Protein 3NKS (pdb70)

Nearest PDB structures (foldseek):
  3nks-assembly1_A  TM=1.002E+00  e=0.000E+00  Homo sapiens
  4ivm-assembly1_B  TM=9.992E-01  e=1.979E-96  Homo sapiens
  4ivo-assembly1_B  TM=9.989E-01  e=6.866E-96  Homo sapiens
  2ive-assembly1_A  TM=8.660E-01  e=2.589E-40  Myxococcus xanthus
  4rep-assembly1_A  TM=5.875E-01  e=3.300E-17  Nonlabens dokdonensis DSW-6

Foldseek 3Di:
DAEEEEEAQALLSLLLLLLQLVDPDHGAYEYEHQAQDGHAQFDWDQDPLRFIDTRHDFWAFLDDALSQVVVVLCVVLVQVVFKAFQFPVAQQLQWEWACDDLATFTDDGPPDWPGPPDDHTPPVLLVCLLVFAFDDDPWAFQLCVCCRRRNDCCSQGPSLLVCCVFQVDGSRFFICCQAVVLQNCQCVPVVGNVVSVVVYHDDDPSSVVCVVRVTRIMAGLNGNVVSSVSSVVVSVVSVHHYHHSWHFQAWDADPPGWIWTHTDPDIDIHNFYEYADQLCVVLRRYDPVCPLLSVLSNVKFFWKKKKKKFWAAPDDFPDAYQWYAYGVVRPQFWGTKGFSCSRCVSSQGVVRTGIMMTITGGPVNVVCVVDPHDPDQVVVNVVRQVCCCSHGVCVDDTPDMDIDIGHRRGIGNGPCSVVSQVSNVCSCVVVVRSYHYAYRSHRHHRSSRRSVRSSVRSVVNVVPD

Radius of gyration: 22.57 Å; Cα contacts (8 Å, |Δi|>4): 1013; chains: 1; bounding box: 49×55×65 Å

Sequence (465 aa):
GRTVVVLGGGISGLAASYHLSRAPCPPKVVLVESSERLGGWIRSVRGPNGAIFELGPRGIRPAGALGARTLLLVSELGLDSEVLPVRGDHPAAQNRFLYVGGALHALPTGLRGPSPPFSKPLFWAGLRELTKPRGKEPDETVHSFAQRRLGPEVASLAMDSLCRGVFAGNSRELSIRSCFPSLFQAEQTHRSILLGLLLGQPDSALIRQALAERWSQWSLRGGLEMLPQALETHLTSRGVSVLRGQPVCGLSLQAEGRWKVSLRDSSLEADHVISAIPASVLSELLPAEAAPLARALSAITAVSVAVVNLQYQGAHLPVQGFGHLVPSSEDPGVLGIVYDSVAFPEQDGSPPGLRVTVMLGGSWLQTLEASGCVLSQELFQQRAQEAAATQLGLKEMPSHCLVHLHKNCIPQYTLGHWQKLESARQFLTAHRLPLTLAGASYEGVAVNDCIESGRQAAVSVLGTE

Solvent-accessible surface area: 20662 Å² total; per-residue (Å²): 135,50,22,6,0,0,0,8,0,18,14,6,0,0,0,0,0,8,34,0,10,102,16,137,119,62,32,118,7,4,0,2,19,62,44,125,50,5,1,38,121,4,92,4,39,151,8,126,45,51,0,12,4,10,0,15,37,21,22,6,134,12,57,50,48,55,0,2,84,0,1,56,6,0,33,61,12,57,17,64,101,42,16,9,23,5,92,4,102,76,49,1,22,92,48,111,18,2,19,18,64,61,41,34,42,62,57,61,87,64,111,85,58,112,18,90,39,19,83,168,29,58,101,148,11,10,90,90,0,76,113,70,95,94,19,192,120,76,17,29,20,0,29,48,1,0,82,70,0,33,4,86,66,18,0,46,24,28,13,9,0,69,0,13,47,65,9,5,5,71,1,133,100,0,0,0,76,24,11,28,62,76,36,26,114,8,1,57,93,65,149,1,8,73,68,5,88,150,112,99,128,30,95,19,78,10,4,162,75,2,117,85,56,149,18,31,14,0,1,0,115,24,0,0,20,58,0,1,90,14,0,29,85,60,0,92,91,151,66,14,39,32,53,108,43,46,60,22,76,17,6,39,58,70,64,159,42,62,1,82,0,29,9,190,104,56,55,45,85,0,50,32,0,0,0,14,26,70,0,46,63,0,12,147,17,17,22,96,114,0,38,60,0,16,151,15,1,57,46,5,83,22,28,6,10,0,3,0,2,1,6,3,102,81,17,149,10,73,50,94,0,46,2,6,38,0,0,39,91,65,26,55,0,0,4,5,3,21,0,12,14,22,12,10,78,98,9,16,17,84,92,94,5,21,9,1,1,0,38,0,0,24,58,43,2,101,79,27,55,93,50,78,76,127,41,43,99,122,55,0,61,86,51,0,34,106,7,0,23,99,14,2,41,5,159,90,163,23,68,47,38,35,15,46,49,20,99,89,14,40,11,15,2,39,86,25,1,56,92,38,30,52,52,2,143,98,25,17,98,81,103,209,27,29,7,28,39,2,5,28,6,12,135,12,30,48,21,20,40,7,8,18,19,0,55,103,3,0,82,61,9,54,71,102,141

GO terms:
  GO:0004729 oxygen-dependent protoporphyrinogen oxidase activity (F, IDA)
  GO:0006785 heme B biosynthetic process (P, IDA)
  GO:0004729 oxygen-dependent protoporphyrinogen oxidase activity (F, EXP)
  GO:0005739 mitochondrion (C, HTP)
  GO:0005758 mitochondrial intermembrane space (C, TAS)
  GO:0006779 porphyrin-containing compound biosynthetic process (P, IDA)
  GO:0006783 heme biosynthetic process (P, IDA)
  GO:0050660 flavin adenine dinucleotide binding (F, TAS)
  GO:0031966 mitochondrial membrane (C, IMP)

B-factor: mean 34.16, std 14.59, range [4.06, 83.06]

Secondary structure (DSSP, 8-state):
--EEEEE--BHHHHHHHHHHHTSSS--EEEEE-SSSSSBTT--EEE-TTS-EEESS---B---HHHHHHHHHHHHHTT-GGGEEEE-TTSHHHH-EEEEETTEEEEPP-SS----TTS-S-SSHHHHTTTTSPPP-SS--BHHHHHHHHH-HHIIIIIIHHHHHHHHSS-TTTBBHHHH-HHHHHHHHHHS-HHHHHHH-----HHHHHHHHTT-SEEEETT-TTHHHHHHHHHHHHTT-EEE-S----EEEE-GGG-EEEE-SS-EEEESEEEE-S-HHHHHHHS-GGGHHHHHHHHT--EEEEEEEEEEETT---SS-SSEEE--TTT-SSEEEEE-HHHH-GGGSTTTT-EEEEEEE-HHHHHHHHHSS----HHHHHHHHHHHHHHHH---SPPSEEEEEEEEEEEE--BTTHHHHHHHHHHHHHHTT-SEEE-STTTS--SHHHHHHHHHHHHHHHHH--

Organism: Homo sapiens (NCBI:txid9606)

InterPro domains:
  IPR002937 Amine oxidase [PF01593] (12-471)
  IPR004572 Protoporphyrinogen oxidase [TIGR00562] (3-471)
  IPR036188 FAD/NAD(P)-binding domain superfamily [G3DSA:3.50.50.60] (1-477)
  IPR036188 FAD/NAD(P)-binding domain superfamily [SSF51905] (5-471)
  IPR050464 Zeta Carotene Desaturase and Related Oxidoreductases [PTHR42923] (2-476)

Structure (mmCIF, N/CA/C/O backbone):
data_3NKS
#
_entry.id   3NKS
#
_cell.length_a   136.702
_cell.length_b   136.702
_cell.length_c   158.877
_cell.angle_alpha   90.00
_cell.angle_beta   90.00
_cell.angle_gamma   120.00
#
_symmetry.space_group_name_H-M   'H 3 2'
#
loop_
_entity.id
_entity.type
_entity.pdbx_description
1 polymer 'Protoporphyrinogen oxidase'
2 non-polymer '5-[2-CHLORO-4-(TRIFLUOROMETHYL)PHENOXY]-2-NITROBENZOIC ACID'
3 non-polymer 'FLAVIN-ADENINE DINUCLEOTIDE'
4 non-polymer GLYCEROL
5 water water
#
loop_
_atom_site.group_PDB
_atom_site.id
_atom_site.type_symbol
_atom_site.label_atom_id
_atom_site.label_alt_id
_atom_site.label_comp_id
_atom_site.label_asym_id
_atom_site.label_entity_id
_atom_site.label_seq_id
_atom_site.pdbx_PDB_ins_code
_atom_site.Cartn_x
_atom_site.Cartn_y
_atom_site.Cartn_z
_atom_site.occupancy
_atom_site.B_iso_or_equiv
_atom_site.auth_seq_id
_atom_site.auth_comp_id
_atom_site.auth_asym_id
_atom_site.auth_atom_id
_atom_site.pdbx_PDB_model_num
ATOM 1 N N . GLY A 1 2 ? -8.329 -8.005 5.507 1.00 54.13 2 GLY A N 1
ATOM 2 C CA . GLY A 1 2 ? -9.710 -7.702 5.982 1.00 51.86 2 GLY A CA 1
ATOM 3 C C . GLY A 1 2 ? -10.084 -8.559 7.191 1.00 50.25 2 GLY A C 1
ATOM 4 O O . GLY A 1 2 ? -9.697 -9.728 7.284 1.00 52.33 2 GLY A O 1
ATOM 5 N N . ARG A 1 3 ? -10.842 -7.968 8.110 1.00 47.05 3 ARG A N 1
ATOM 6 C CA . ARG A 1 3 ? -11.280 -8.650 9.325 1.00 43.81 3 ARG A CA 1
ATOM 7 C C . ARG A 1 3 ? -12.457 -7.894 9.944 1.00 41.52 3 ARG A C 1
ATOM 8 O O . ARG A 1 3 ? -12.367 -6.691 10.194 1.00 40.57 3 ARG A O 1
ATOM 10 N N . THR A 1 4 ? -13.557 -8.602 10.189 1.00 39.75 4 THR A N 1
ATOM 11 C CA . THR A 1 4 ? -14.752 -7.983 10.757 1.00 38.74 4 THR A CA 1
ATOM 12 C C . THR A 1 4 ? -15.100 -8.461 12.168 1.00 37.62 4 THR A C 1
ATOM 13 O O . THR A 1 4 ? -15.088 -9.660 12.462 1.00 36.52 4 THR A O 1
ATOM 17 N N . VAL A 1 5 ? -15.413 -7.502 13.034 1.00 34.61 5 VAL A N 1
ATOM 18 C CA . VAL A 1 5 ? -15.791 -7.787 14.412 1.00 31.55 5 VAL A CA 1
ATOM 19 C C . VAL A 1 5 ? -17.162 -7.162 14.656 1.00 29.74 5 VAL A C 1
ATOM 20 O O . VAL A 1 5 ? -17.335 -5.954 14.507 1.00 28.29 5 VAL A O 1
ATOM 24 N N . VAL A 1 6 ? -18.134 -7.994 15.008 1.00 28.21 6 VAL A N 1
ATOM 25 C CA . VAL A 1 6 ? -19.485 -7.521 15.276 1.00 28.23 6 VAL A CA 1
ATOM 26 C C . VAL A 1 6 ? -19.728 -7.471 16.785 1.00 27.85 6 VAL A C 1
ATOM 27 O O . VAL A 1 6 ? -19.444 -8.433 17.497 1.00 25.35 6 VAL A O 1
ATOM 31 N N . VAL A 1 7 ? -20.237 -6.338 17.261 1.00 25.51 7 VAL A N 1
ATOM 32 C CA . VAL A 1 7 ? -20.536 -6.154 18.678 1.00 24.03 7 VAL A CA 1
ATOM 33 C C . VAL A 1 7 ? -22.057 -6.146 18.840 1.00 22.90 7 VAL A C 1
ATOM 34 O O . VAL A 1 7 ? -22.746 -5.320 18.240 1.00 23.77 7 VAL A O 1
ATOM 38 N N . LEU A 1 8 ? -22.578 -7.076 19.634 1.00 21.97 8 LEU A N 1
ATOM 39 C CA . LEU A 1 8 ? -24.016 -7.169 19.859 1.00 20.86 8 LEU A CA 1
ATOM 40 C C . LEU A 1 8 ? -24.402 -6.305 21.061 1.00 20.48 8 LEU A C 1
ATOM 41 O O . LEU A 1 8 ? -23.876 -6.494 22.154 1.00 20.20 8 LEU A O 1
ATOM 46 N N . GLY A 1 9 ? -25.312 -5.357 20.854 1.00 20.98 9 GLY A N 1
ATOM 47 C CA . GLY A 1 9 ? -25.753 -4.506 21.950 1.00 19.67 9 GLY A CA 1
ATOM 48 C C . GLY A 1 9 ? -25.093 -3.147 22.007 1.00 20.04 9 GLY A C 1
ATOM 49 O O . GLY A 1 9 ? -23.875 -3.046 22.170 1.00 19.96 9 GLY A O 1
ATOM 50 N N . GLY A 1 10 ? -25.912 -2.100 21.894 1.00 19.06 10 GLY A N 1
ATOM 51 C CA . GLY A 1 10 ? -25.409 -0.743 21.914 1.00 19.22 10 GLY A CA 1
ATOM 52 C C . GLY A 1 10 ? -25.517 -0.034 23.254 1.00 18.69 10 GLY A C 1
ATOM 53 O O . GLY A 1 10 ? -25.734 1.178 23.303 1.00 19.38 10 GLY A O 1
ATOM 54 N N . GLY A 1 11 ? -25.388 -0.793 24.339 1.00 19.04 11 GLY A N 1
ATOM 55 C CA . GLY A 1 11 ? -25.421 -0.207 25.667 1.00 16.56 11 GLY A CA 1
ATOM 56 C C . GLY A 1 11 ? -24.033 0.345 25.945 1.00 17.29 11 GLY A C 1
ATOM 57 O O . GLY A 1 11 ? -23.173 0.307 25.063 1.00 16.98 11 GLY A O 1
ATOM 58 N N . ILE A 1 12 ? -23.793 0.845 27.155 1.00 17.81 12 ILE A N 1
ATOM 59 C CA . ILE A 1 12 ? -22.486 1.414 27.472 1.00 16.66 12 ILE A CA 1
ATOM 60 C C . ILE A 1 12 ? -21.346 0.400 27.287 1.00 18.48 12 ILE A C 1
ATOM 61 O O . ILE A 1 12 ? -20.234 0.775 26.901 1.00 18.68 12 ILE A O 1
ATOM 66 N N . SER A 1 13 ? -21.622 -0.879 27.529 1.00 18.62 13 SER A N 1
ATOM 67 C CA . SER A 1 13 ? -20.599 -1.919 27.369 1.00 19.23 13 SER A CA 1
ATOM 68 C C . SER A 1 13 ? -20.281 -2.125 25.885 1.00 19.30 13 SER A C 1
ATOM 69 O O . SER A 1 13 ? -19.118 -2.235 25.495 1.00 19.04 13 SER A O 1
ATOM 72 N N . GLY A 1 14 ? -21.322 -2.177 25.063 1.00 18.08 14 GLY A N 1
ATOM 73 C CA . GLY A 1 14 ? -21.126 -2.362 23.635 1.00 19.92 14 GLY A CA 1
ATOM 74 C C . GLY A 1 14 ? -20.442 -1.159 23.019 1.00 20.78 14 GLY A C 1
ATOM 75 O O . GLY A 1 14 ? -19.569 -1.305 22.158 1.00 20.88 14 GLY A O 1
ATOM 76 N N . LEU A 1 15 ? -20.839 0.034 23.457 1.00 20.03 15 LEU A N 1
ATOM 77 C CA . LEU A 1 15 ? -20.242 1.270 22.961 1.00 18.57 15 LEU A CA 1
ATOM 78 C C . LEU A 1 15 ? -18.760 1.341 23.336 1.00 21.01 15 LEU A C 1
ATOM 79 O O . LEU A 1 15 ? -17.915 1.698 22.506 1.00 20.23 15 LEU A O 1
ATOM 84 N N . ALA A 1 16 ? -18.441 0.999 24.582 1.00 19.54 16 ALA A N 1
ATOM 85 C CA . ALA A 1 16 ? -17.056 1.027 25.037 1.00 20.65 16 ALA A CA 1
ATOM 86 C C . ALA A 1 16 ? -16.194 0.047 24.222 1.00 21.52 16 ALA A C 1
ATOM 87 O O . ALA A 1 16 ? -15.080 0.383 23.820 1.00 22.28 16 ALA A O 1
ATOM 89 N N . ALA A 1 17 ? -16.713 -1.156 23.980 1.00 23.13 17 ALA A N 1
ATOM 90 C CA . ALA A 1 17 ? -15.989 -2.164 23.194 1.00 22.40 17 ALA A CA 1
ATOM 91 C C . ALA A 1 17 ? -15.744 -1.645 21.775 1.00 23.88 17 ALA A C 1
ATOM 92 O O . ALA A 1 17 ? -14.614 -1.690 21.275 1.00 25.04 17 ALA A O 1
ATOM 94 N N . SER A 1 18 ? -16.800 -1.150 21.130 1.00 22.11 18 SER A N 1
ATOM 95 C CA . SER A 1 18 ? -16.685 -0.618 19.773 1.00 23.94 18 SER A CA 1
ATOM 96 C C . SER A 1 18 ? -15.683 0.534 19.724 1.00 24.93 18 SER A C 1
ATOM 97 O O . SER A 1 18 ? -14.909 0.667 18.770 1.00 26.28 18 SER A O 1
ATOM 100 N N . TYR A 1 19 ? -15.704 1.365 20.759 1.00 25.68 19 TYR A N 1
ATOM 101 C CA . TYR A 1 19 ? -14.809 2.512 20.852 1.00 26.81 19 TYR A CA 1
ATOM 102 C C . TYR A 1 19 ? -13.334 2.104 20.890 1.00 28.49 19 TYR A C 1
ATOM 103 O O . TYR A 1 19 ? -12.516 2.610 20.112 1.00 27.64 19 TYR A O 1
ATOM 112 N N . HIS A 1 20 ? -12.994 1.197 21.798 1.00 28.95 20 HIS A N 1
ATOM 113 C CA . HIS A 1 20 ? -11.611 0.747 21.925 1.00 30.10 20 HIS A CA 1
ATOM 114 C C . HIS A 1 20 ? -11.124 -0.034 20.699 1.00 30.24 20 HIS A C 1
ATOM 115 O O . HIS A 1 20 ? -9.946 0.034 20.345 1.00 32.06 20 HIS A O 1
ATOM 122 N N . LEU A 1 21 ? -12.018 -0.769 20.044 1.00 29.70 21 LEU A N 1
ATOM 123 C CA . LEU A 1 21 ? -11.624 -1.514 18.852 1.00 29.95 21 LEU A CA 1
ATOM 124 C C . LEU A 1 21 ? -11.212 -0.530 17.756 1.00 32.10 21 LEU A C 1
ATOM 125 O O . LEU A 1 21 ? -10.160 -0.686 17.130 1.00 31.69 21 LEU A O 1
ATOM 130 N N . SER A 1 22 ? -12.040 0.493 17.550 1.00 32.69 22 SER A N 1
ATOM 131 C CA . SER A 1 22 ? -11.801 1.508 16.524 1.00 36.29 22 SER A CA 1
ATOM 132 C C . SER A 1 22 ? -10.599 2.412 16.791 1.00 37.47 22 SER A C 1
ATOM 133 O O . SER A 1 22 ? -10.115 3.083 15.881 1.00 38.96 22 SER A O 1
ATOM 136 N N . ARG A 1 23 ? -10.126 2.444 18.031 1.00 39.43 23 ARG A N 1
ATOM 137 C CA . ARG A 1 23 ? -8.982 3.282 18.374 1.00 41.39 23 ARG A CA 1
ATOM 138 C C . ARG A 1 23 ? -7.644 2.566 18.210 1.00 41.35 23 ARG A C 1
ATOM 139 O O . ARG A 1 23 ? -6.590 3.190 18.324 1.00 41.65 23 ARG A O 1
ATOM 147 N N . ALA A 1 24 ? -7.685 1.263 17.950 1.00 41.58 24 ALA A N 1
ATOM 148 C CA . ALA A 1 24 ? -6.461 0.478 17.784 1.00 42.49 24 ALA A CA 1
ATOM 149 C C . ALA A 1 24 ? -5.641 0.969 16.589 1.00 42.99 24 ALA A C 1
ATOM 150 O O . ALA A 1 24 ? -6.186 1.556 15.658 1.00 43.21 24 ALA A O 1
ATOM 152 N N . PRO A 1 25 ? -4.314 0.741 16.608 1.00 44.01 25 PRO A N 1
ATOM 153 C CA . PRO A 1 25 ? -3.417 1.161 15.524 1.00 44.75 25 PRO A CA 1
ATOM 154 C C . PRO A 1 25 ? -3.858 0.667 14.146 1.00 45.55 25 PRO A C 1
ATOM 155 O O . PRO A 1 25 ? -3.855 1.424 13.175 1.00 46.69 25 PRO A O 1
ATOM 159 N N . CYS A 1 26 ? -4.225 -0.606 14.072 1.00 45.71 26 CYS A N 1
ATOM 160 C CA . CYS A 1 26 ? -4.692 -1.213 12.831 1.00 46.65 26 CYS A CA 1
ATOM 161 C C . CYS A 1 26 ? -6.039 -1.860 13.148 1.00 46.25 26 CYS A C 1
ATOM 162 O O . CYS A 1 26 ? -6.136 -3.080 13.280 1.00 46.52 26 CYS A O 1
ATOM 165 N N . PRO A 1 27 ? -7.098 -1.038 13.272 1.00 45.18 27 PRO A N 1
ATOM 166 C CA . PRO A 1 27 ? -8.472 -1.454 13.584 1.00 44.15 27 PRO A CA 1
ATOM 167 C C . PRO A 1 27 ? -9.145 -2.367 12.569 1.00 43.07 27 PRO A C 1
ATOM 168 O O . PRO A 1 27 ? -8.949 -2.231 11.362 1.00 42.81 27 PRO A O 1
ATOM 172 N N . PRO A 1 28 ? -9.952 -3.319 13.055 1.00 42.16 28 PRO A N 1
ATOM 173 C CA . PRO A 1 28 ? -10.657 -4.238 12.160 1.00 41.33 28 PRO A CA 1
ATOM 174 C C . PRO A 1 28 ? -11.925 -3.507 11.744 1.00 40.32 28 PRO A C 1
ATOM 175 O O . PRO A 1 28 ? -12.174 -2.393 12.203 1.00 39.78 28 PRO A O 1
ATOM 179 N N . LYS A 1 29 ? -12.721 -4.112 10.875 1.00 39.51 29 LYS A N 1
ATOM 180 C CA . LYS A 1 29 ? -13.974 -3.482 10.499 1.00 39.21 29 LYS A CA 1
ATOM 181 C C . LYS A 1 29 ? -14.858 -3.730 11.721 1.00 38.60 29 LYS A C 1
ATOM 182 O O . LYS A 1 29 ? -14.866 -4.836 12.264 1.00 38.47 29 LYS A O 1
ATOM 188 N N . VAL A 1 30 ? -15.581 -2.710 12.166 1.00 37.10 30 VAL A N 1
ATOM 189 C CA . VAL A 1 30 ? -16.443 -2.860 13.333 1.00 33.80 30 VAL A CA 1
ATOM 190 C C . VAL A 1 30 ? -17.889 -2.538 13.008 1.00 32.57 30 VAL A C 1
ATOM 191 O O . VAL A 1 30 ? -18.182 -1.530 12.364 1.00 32.31 30 VAL A O 1
ATOM 195 N N . VAL A 1 31 ? -18.791 -3.405 13.451 1.00 30.65 31 VAL A N 1
ATOM 196 C CA . VAL A 1 31 ? -20.215 -3.207 13.235 1.00 29.29 31 VAL A CA 1
ATOM 197 C C . VAL A 1 31 ? -20.927 -3.370 14.578 1.00 28.39 31 VAL A C 1
ATOM 198 O O . VAL A 1 31 ? -20.845 -4.427 15.207 1.00 26.94 31 VAL A O 1
ATOM 202 N N . LEU A 1 32 ? -21.606 -2.318 15.022 1.00 26.40 32 LEU A N 1
ATOM 203 C CA . LEU A 1 32 ? -22.338 -2.364 16.288 1.00 25.36 32 LEU A CA 1
ATOM 204 C C . LEU A 1 32 ? -23.814 -2.526 15.974 1.00 25.13 32 LEU A C 1
ATOM 205 O O . LEU A 1 32 ? -24.415 -1.678 15.311 1.00 26.87 32 LEU A O 1
ATOM 210 N N . VAL A 1 33 ? -24.393 -3.622 16.448 1.00 23.58 33 VAL A N 1
ATOM 211 C CA . VAL A 1 33 ? -25.796 -3.917 16.206 1.00 24.47 33 VAL A CA 1
ATOM 212 C C . VAL A 1 33 ? -26.639 -3.698 17.460 1.00 24.00 33 VAL A C 1
ATOM 213 O O . VAL A 1 33 ? -26.434 -4.360 18.473 1.00 22.90 33 VAL A O 1
ATOM 217 N N . GLU A 1 34 ? -27.583 -2.763 17.377 1.00 23.88 34 GLU A N 1
ATOM 218 C CA . GLU A 1 34 ? -28.480 -2.441 18.483 1.00 24.04 34 GLU A CA 1
ATOM 219 C C . GLU A 1 34 ? -29.919 -2.791 18.090 1.00 24.07 34 GLU A C 1
ATOM 220 O O . GLU A 1 34 ? -30.370 -2.471 16.991 1.00 24.36 34 GLU A O 1
ATOM 226 N N . SER A 1 35 ? -30.636 -3.443 18.998 1.00 24.09 35 SER A N 1
ATOM 227 C CA . SER A 1 35 ? -32.009 -3.856 18.742 1.00 24.00 35 SER A CA 1
ATOM 228 C C . SER A 1 35 ? -33.030 -2.723 18.799 1.00 25.05 35 SER A C 1
ATOM 229 O O . SER A 1 35 ? -33.976 -2.696 18.008 1.00 25.17 35 SER A O 1
ATOM 232 N N . SER A 1 36 ? -32.853 -1.796 19.734 1.00 24.12 36 SER A N 1
ATOM 233 C CA . SER A 1 36 ? -33.796 -0.689 19.863 1.00 24.36 36 SER A CA 1
ATOM 234 C C . SER A 1 36 ? -33.416 0.456 18.935 1.00 24.00 36 SER A C 1
ATOM 235 O O . SER A 1 36 ? -32.416 0.386 18.222 1.00 24.25 36 SER A O 1
ATOM 238 N N . GLU A 1 37 ? -34.208 1.523 18.963 1.00 24.88 37 GLU A N 1
ATOM 239 C CA . GLU A 1 37 ? -33.957 2.671 18.102 1.00 26.18 37 GLU A CA 1
ATOM 240 C C . GLU A 1 37 ? -32.888 3.615 18.648 1.00 24.05 37 GLU A C 1
ATOM 241 O O . GLU A 1 37 ? -32.501 4.573 17.979 1.00 24.36 37 GLU A O 1
ATOM 247 N N . ARG A 1 38 ? -32.403 3.342 19.855 1.00 22.81 38 ARG A N 1
ATOM 248 C CA . ARG A 1 38 ? -31.396 4.201 20.471 1.00 20.56 38 ARG A CA 1
ATOM 249 C C . ARG A 1 38 ? -30.235 3.425 21.098 1.00 20.46 38 ARG A C 1
ATOM 250 O O . ARG A 1 38 ? -30.356 2.239 21.406 1.00 19.49 38 ARG A O 1
ATOM 258 N N . LEU A 1 39 ? -29.107 4.109 21.270 1.00 19.70 39 LEU A N 1
ATOM 259 C CA . LEU A 1 39 ? -27.931 3.518 21.900 1.00 19.80 39 LEU A CA 1
ATOM 260 C C . LEU A 1 39 ? -27.857 4.063 23.322 1.00 19.05 39 LEU A C 1
ATOM 261 O O . LEU A 1 39 ? -28.419 5.120 23.613 1.00 19.99 39 LEU A O 1
ATOM 266 N N . GLY A 1 40 ? -27.179 3.342 24.211 1.00 17.73 40 GLY A N 1
ATOM 267 C CA . GLY A 1 40 ? -27.058 3.812 25.581 1.00 16.25 40 GLY A CA 1
ATOM 268 C C . GLY A 1 40 ? -27.597 2.852 26.626 1.00 16.39 40 GLY A C 1
ATOM 269 O O . GLY A 1 40 ? -27.207 2.916 27.796 1.00 17.34 40 GLY A O 1
ATOM 270 N N . GLY A 1 41 ? -28.486 1.958 26.209 1.00 16.51 41 GLY A N 1
ATOM 271 C CA . GLY A 1 41 ? -29.061 1.003 27.142 1.00 15.66 41 GLY A CA 1
ATOM 272 C C . GLY A 1 41 ? -29.715 1.715 28.314 1.00 16.91 41 GLY A C 1
ATOM 273 O O . GLY A 1 41 ? -30.417 2.705 28.117 1.00 15.67 41 GLY A O 1
ATOM 274 N N . TRP A 1 42 ? -29.473 1.232 29.533 1.00 16.18 42 TRP A N 1
ATOM 275 C CA . TRP A 1 42 ? -30.076 1.830 30.724 1.00 17.29 42 TRP A CA 1
ATOM 276 C C . TRP A 1 42 ? -29.663 3.267 31.041 1.00 17.29 42 TRP A C 1
ATOM 277 O O . TRP A 1 42 ? -30.284 3.916 31.888 1.00 16.21 42 TRP A O 1
ATOM 288 N N . ILE A 1 43 ? -28.622 3.775 30.378 1.00 16.19 43 ILE A N 1
ATOM 289 C CA . ILE A 1 43 ? -28.221 5.162 30.597 1.00 15.25 43 ILE A CA 1
ATOM 290 C C . ILE A 1 43 ? -29.133 6.002 29.701 1.00 16.52 43 ILE A C 1
ATOM 291 O O . ILE A 1 43 ? -29.008 5.979 28.476 1.00 16.48 43 ILE A O 1
ATOM 296 N N . ARG A 1 44 ? -30.039 6.753 30.314 1.00 15.46 44 ARG A N 1
ATOM 297 C CA . ARG A 1 44 ? -30.987 7.541 29.550 1.00 17.16 44 ARG A CA 1
ATOM 298 C C . ARG A 1 44 ? -31.437 8.765 30.341 1.00 17.99 44 ARG A C 1
ATOM 299 O O . ARG A 1 44 ? -31.818 8.667 31.510 1.00 19.45 44 ARG A O 1
ATOM 307 N N . SER A 1 45 ? -31.414 9.913 29.682 1.00 17.32 45 SER A N 1
ATOM 308 C CA . SER A 1 45 ? -31.766 11.173 30.322 1.00 17.76 45 SER A CA 1
ATOM 309 C C . SER A 1 45 ? -32.914 11.850 29.592 1.00 20.00 45 SER A C 1
ATOM 310 O O . SER A 1 45 ? -32.932 11.905 28.364 1.00 21.15 45 SER A O 1
ATOM 313 N N . VAL A 1 46 ? -33.870 12.367 30.351 1.00 19.78 46 VAL A N 1
ATOM 314 C CA . VAL A 1 46 ? -35.002 13.053 29.752 1.00 22.25 46 VAL A CA 1
ATOM 315 C C . VAL A 1 46 ? -34.901 14.526 30.107 1.00 24.65 46 VAL A C 1
ATOM 316 O O . VAL A 1 46 ? -34.623 14.884 31.256 1.00 24.76 46 VAL A O 1
ATOM 320 N N . ARG A 1 47 ? -35.104 15.380 29.112 1.00 24.73 47 ARG A N 1
ATOM 321 C CA . ARG A 1 47 ? -35.047 16.817 29.334 1.00 27.87 47 ARG A CA 1
ATOM 322 C C . ARG A 1 47 ? -36.492 17.294 29.476 1.00 30.26 47 ARG A C 1
ATOM 323 O O . ARG A 1 47 ? -37.242 17.348 28.505 1.00 29.20 47 ARG A O 1
ATOM 331 N N . GLY A 1 48 ? -36.874 17.603 30.714 1.00 33.32 48 GLY A N 1
ATOM 332 C CA . GLY A 1 48 ? -38.228 18.042 31.012 1.00 34.91 48 GLY A CA 1
ATOM 333 C C . GLY A 1 48 ? -38.649 19.375 30.423 1.00 36.92 48 GLY A C 1
ATOM 334 O O . GLY A 1 48 ? -37.807 20.167 29.986 1.00 35.09 48 GLY A O 1
ATOM 335 N N . PRO A 1 49 ? -39.966 19.653 30.407 1.00 38.98 49 PRO A N 1
ATOM 336 C CA . PRO A 1 49 ? -40.553 20.889 29.876 1.00 40.57 49 PRO A CA 1
ATOM 337 C C . PRO A 1 49 ? -39.972 22.143 30.501 1.00 41.13 49 PRO A C 1
ATOM 338 O O . PRO A 1 49 ? -39.815 23.160 29.833 1.00 41.58 49 PRO A O 1
ATOM 342 N N . ASN A 1 50 ? -39.655 22.073 31.785 1.00 40.64 50 ASN A N 1
ATOM 343 C CA . ASN A 1 50 ? -39.113 23.240 32.453 1.00 40.24 50 ASN A CA 1
ATOM 344 C C . ASN A 1 50 ? -37.591 23.320 32.355 1.00 39.81 50 ASN A C 1
ATOM 345 O O . ASN A 1 50 ? -36.959 24.178 32.969 1.00 40.69 50 ASN A O 1
ATOM 350 N N . GLY A 1 51 ? -37.008 22.410 31.583 1.00 37.74 51 GLY A N 1
ATOM 351 C CA . GLY A 1 51 ? -35.564 22.399 31.396 1.00 36.78 51 GLY A CA 1
ATOM 352 C C . GLY A 1 51 ? -34.760 21.532 32.354 1.00 34.35 51 GLY A C 1
ATOM 353 O O . GLY A 1 51 ? -33.534 21.444 32.248 1.00 34.34 51 GLY A O 1
ATOM 354 N N . ALA A 1 52 ? -35.444 20.889 33.291 1.00 32.75 52 ALA A N 1
ATOM 355 C CA . ALA A 1 52 ? -34.775 20.036 34.261 1.00 30.59 52 ALA A CA 1
ATOM 356 C C . ALA A 1 52 ? -34.384 18.704 33.632 1.00 28.81 52 ALA A C 1
ATOM 357 O O . ALA A 1 52 ? -34.996 18.259 32.654 1.00 29.14 52 ALA A O 1
ATOM 359 N N . ILE A 1 53 ? -33.359 18.073 34.194 1.00 25.18 53 ILE A N 1
ATOM 360 C CA . ILE A 1 53 ? -32.910 16.776 33.711 1.00 21.91 53 ILE A CA 1
ATOM 361 C C . ILE A 1 53 ? -33.453 15.683 34.632 1.00 21.14 53 ILE A C 1
ATOM 362 O O . ILE A 1 53 ? -33.336 15.770 35.856 1.00 20.40 53 ILE A O 1
ATOM 367 N N . PHE A 1 54 ? -34.069 14.665 34.046 1.00 19.43 54 PHE A N 1
ATOM 368 C CA . PHE A 1 54 ? -34.592 13.541 34.818 1.00 20.35 54 PHE A CA 1
ATOM 369 C C . PHE A 1 54 ? -33.870 12.287 34.334 1.00 19.66 54 PHE A C 1
ATOM 370 O O . PHE A 1 54 ? -34.043 11.876 33.188 1.00 19.91 54 PHE A O 1
ATOM 378 N N . GLU A 1 55 ? -33.057 11.685 35.198 1.00 17.96 55 GLU A N 1
ATOM 379 C CA . GLU A 1 55 ? -32.315 10.481 34.821 1.00 18.17 55 GLU A CA 1
ATOM 380 C C . GLU A 1 55 ? -33.197 9.249 35.020 1.00 17.41 55 GLU A C 1
ATOM 381 O O . GLU A 1 55 ? -33.866 9.127 36.036 1.00 17.91 55 GLU A O 1
ATOM 387 N N . LEU A 1 56 ? -33.189 8.335 34.053 1.00 17.03 56 LEU A N 1
ATOM 388 C CA . LEU A 1 56 ? -34.015 7.135 34.146 1.00 17.07 56 LEU A CA 1
ATOM 389 C C . LEU A 1 56 ? -33.236 5.909 34.595 1.00 17.72 56 LEU A C 1
ATOM 390 O O . LEU A 1 56 ? -33.827 4.872 34.863 1.00 19.36 56 LEU A O 1
ATOM 395 N N . GLY A 1 57 ? -31.911 6.028 34.669 1.00 17.20 57 GLY A N 1
ATOM 396 C CA . GLY A 1 57 ? -31.086 4.912 35.099 1.00 17.70 57 GLY A CA 1
ATOM 397 C C . GLY A 1 57 ? -30.024 5.483 36.009 1.00 18.10 57 GLY A C 1
ATOM 398 O O . GLY A 1 57 ? -30.356 6.137 36.995 1.00 16.40 57 GLY A O 1
ATOM 399 N N . PRO A 1 58 ? -28.734 5.250 35.716 1.00 17.67 58 PRO A N 1
ATOM 400 C CA . PRO A 1 58 ? -27.677 5.801 36.566 1.00 18.92 58 PRO A CA 1
ATOM 401 C C . PRO A 1 58 ? -27.779 7.320 36.521 1.00 20.73 58 PRO A C 1
ATOM 402 O O . PRO A 1 58 ? -28.248 7.886 35.533 1.00 20.28 58 PRO A O 1
ATOM 406 N N . ARG A 1 59 ? -27.364 7.982 37.591 1.00 22.13 59 ARG A N 1
ATOM 407 C CA . ARG A 1 59 ? -27.446 9.436 37.638 1.00 24.62 59 ARG A CA 1
ATOM 408 C C . ARG A 1 59 ? -26.146 10.037 38.155 1.00 24.02 59 ARG A C 1
ATOM 409 O O . ARG A 1 59 ? -26.074 11.222 38.467 1.00 25.66 59 ARG A O 1
ATOM 417 N N . GLY A 1 60 ? -25.121 9.205 38.248 1.00 23.65 60 GLY A N 1
ATOM 418 C CA . GLY A 1 60 ? -23.836 9.680 38.727 1.00 24.44 60 GLY A CA 1
ATOM 419 C C . GLY A 1 60 ? -22.835 8.547 38.755 1.00 23.49 60 GLY A C 1
ATOM 420 O O . GLY A 1 60 ? -23.197 7.386 38.947 1.00 22.56 60 GLY A O 1
ATOM 421 N N . ILE A 1 61 ? -21.565 8.883 38.580 1.00 22.33 61 ILE A N 1
ATOM 422 C CA . ILE A 1 61 ? -20.521 7.874 38.567 1.00 21.76 61 ILE A CA 1
ATOM 423 C C . ILE A 1 61 ? -19.459 8.230 39.605 1.00 21.33 61 ILE A C 1
ATOM 424 O O . ILE A 1 61 ? -19.059 9.387 39.716 1.00 20.37 61 ILE A O 1
ATOM 429 N N . ARG A 1 62 ? -19.012 7.236 40.367 1.00 20.94 62 ARG A N 1
ATOM 430 C CA . ARG A 1 62 ? -17.993 7.468 41.388 1.00 24.39 62 ARG A CA 1
ATOM 431 C C . ARG A 1 62 ? -16.607 7.384 40.749 1.00 24.56 62 ARG A C 1
ATOM 432 O O . ARG A 1 62 ? -16.315 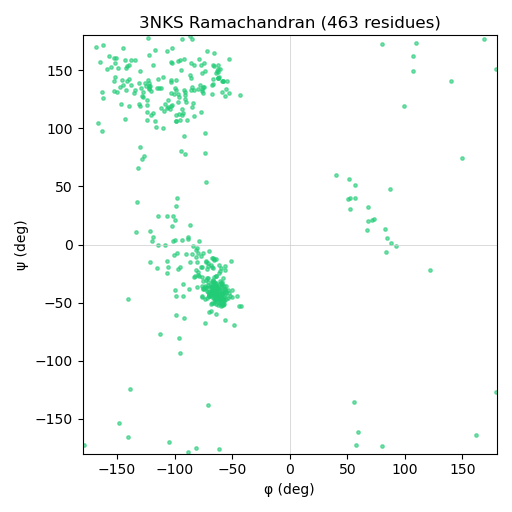6.457 39.989 1.00 22.92 62 ARG A O 1
ATOM 440 N N . PRO A 1 63 ? -15.733 8.357 41.050 1.00 23.68 63 PRO A N 1
ATOM 441 C CA . PRO A 1 63 ? -14.378 8.380 40.487 1.00 25.36 63 PRO A CA 1
ATOM 442 C C . PRO A 1 63 ? -13.336 7.541 41.238 1.00 26.79 63 PRO A C 1
ATOM 443 O O . PRO A 1 63 ? -12.214 7.369 40.760 1.00 27.69 63 PRO A O 1
ATOM 447 N N . ALA A 1 64 ? -13.710 7.017 42.400 1.00 28.70 64 ALA A N 1
ATOM 448 C CA . ALA A 1 64 ? -12.794 6.218 43.220 1.00 31.15 64 ALA A CA 1
ATOM 449 C C . ALA A 1 64 ? -12.317 4.923 42.564 1.00 31.39 64 ALA A C 1
ATOM 450 O O . ALA A 1 64 ? -13.031 4.312 41.771 1.00 31.41 64 ALA A O 1
ATOM 452 N N . GLY A 1 65 ? -11.097 4.512 42.904 1.00 31.82 65 GLY A N 1
ATOM 453 C CA . GLY A 1 65 ? -10.550 3.282 42.357 1.00 31.23 65 GLY A CA 1
ATOM 454 C C . GLY A 1 65 ? -9.991 3.394 40.951 1.00 30.79 65 GLY A C 1
ATOM 455 O O . GLY A 1 65 ? -10.135 4.421 40.285 1.00 29.93 65 GLY A O 1
ATOM 456 N N . ALA A 1 66 ? -9.352 2.322 40.496 1.00 29.29 66 ALA A N 1
ATOM 457 C CA . ALA A 1 66 ? -8.757 2.293 39.166 1.00 28.20 66 ALA A CA 1
ATOM 458 C C . ALA A 1 66 ? -9.798 2.412 38.054 1.00 27.45 66 ALA A C 1
ATOM 459 O O . ALA A 1 66 ? -9.545 3.053 37.034 1.00 25.53 66 ALA A O 1
ATOM 461 N N . LEU A 1 67 ? -10.962 1.793 38.241 1.00 26.63 67 LEU A N 1
ATOM 462 C CA . LEU A 1 67 ? -12.004 1.855 37.219 1.00 26.28 67 LEU A CA 1
ATOM 463 C C . LEU A 1 67 ? -12.605 3.247 37.091 1.00 24.06 67 LEU A C 1
ATOM 464 O O . LEU A 1 67 ? -12.888 3.704 35.985 1.00 23.71 67 LEU A O 1
ATOM 469 N N . GLY A 1 68 ? -12.804 3.916 38.222 1.00 24.45 68 GLY A N 1
ATOM 470 C CA . GLY A 1 68 ? -13.353 5.258 38.183 1.00 23.05 68 GLY A CA 1
ATOM 471 C C . GLY A 1 68 ? -12.378 6.168 37.457 1.00 24.25 68 GLY A C 1
ATOM 472 O O . GLY A 1 68 ? -12.783 7.108 36.766 1.00 21.83 68 GLY A O 1
ATOM 473 N N . ALA A 1 69 ? -11.084 5.891 37.624 1.00 23.60 69 ALA A N 1
ATOM 474 C CA . ALA A 1 69 ? -10.045 6.675 36.968 1.00 24.59 69 ALA A CA 1
ATOM 475 C C . ALA A 1 69 ? -10.077 6.409 35.468 1.00 24.14 69 ALA A C 1
ATOM 476 O O . ALA A 1 69 ? -9.947 7.332 34.664 1.00 25.40 69 ALA A O 1
ATOM 478 N N . ARG A 1 70 ? -10.252 5.150 35.083 1.00 24.67 70 ARG A N 1
ATOM 479 C CA . ARG A 1 70 ? -10.307 4.823 33.662 1.00 24.91 70 ARG A CA 1
ATOM 480 C C . ARG A 1 70 ? -11.506 5.508 33.007 1.00 23.87 70 ARG A C 1
ATOM 481 O O . ARG A 1 70 ? -11.420 5.990 31.875 1.00 23.37 70 ARG A O 1
ATOM 489 N N . THR A 1 71 ? -12.628 5.551 33.719 1.00 21.88 71 THR A N 1
ATOM 490 C CA . THR A 1 71 ? -13.816 6.187 33.167 1.00 20.41 71 THR A CA 1
ATOM 491 C C . THR A 1 71 ? -13.587 7.681 32.951 1.00 21.06 71 THR A C 1
ATOM 492 O O . THR A 1 71 ? -13.999 8.234 31.930 1.00 23.31 71 THR A O 1
ATOM 496 N N . LEU A 1 72 ? -12.929 8.335 33.902 1.00 21.68 72 LEU A N 1
ATOM 497 C CA . LEU A 1 72 ? -12.640 9.759 33.762 1.00 22.08 72 LEU A CA 1
ATOM 498 C C . LEU A 1 72 ? -11.653 9.991 32.623 1.00 22.95 72 LEU A C 1
ATOM 499 O O . LEU A 1 72 ? -11.685 11.037 31.976 1.00 23.77 72 LEU A O 1
ATOM 504 N N . LEU A 1 73 ? -10.767 9.025 32.383 1.00 23.36 73 LEU A N 1
ATOM 505 C CA . LEU A 1 73 ? -9.818 9.150 31.279 1.00 24.22 73 LEU A CA 1
ATOM 506 C C . LEU A 1 73 ? -10.617 9.150 29.974 1.00 23.82 73 LEU A C 1
ATOM 507 O O . LEU A 1 73 ? -10.339 9.926 29.061 1.00 24.39 73 LEU A O 1
ATOM 512 N N . LEU A 1 74 ? -11.620 8.277 29.897 1.00 21.85 74 LEU A N 1
ATOM 513 C CA . LEU A 1 74 ? -12.466 8.185 28.712 1.00 22.19 74 LEU A CA 1
ATOM 514 C C . LEU A 1 74 ? -13.198 9.507 28.492 1.00 21.81 74 LEU A C 1
ATOM 515 O O . LEU A 1 74 ? -13.308 9.981 27.362 1.00 22.41 74 LEU A O 1
ATOM 520 N N . VAL A 1 75 ? -13.702 10.094 29.574 1.00 21.59 75 VAL A N 1
ATOM 521 C CA . VAL A 1 75 ? -14.408 11.368 29.494 1.00 22.22 75 VAL A CA 1
ATOM 522 C C . VAL A 1 75 ? -13.497 12.427 28.863 1.00 22.58 75 VAL A C 1
ATOM 523 O O . VAL A 1 75 ? -13.924 13.177 27.987 1.00 22.69 75 VAL A O 1
ATOM 527 N N . SER A 1 76 ? -12.241 12.476 29.300 1.00 24.33 76 SER A N 1
ATOM 528 C CA . SER A 1 76 ? -11.280 13.431 28.747 1.00 26.42 76 SER A CA 1
ATOM 529 C C . SER A 1 76 ? -11.052 13.169 27.260 1.00 26.88 76 SER A C 1
ATOM 530 O O . SER A 1 76 ? -11.059 14.102 26.453 1.00 28.34 76 SER A O 1
ATOM 533 N N . GLU A 1 77 ? -10.847 11.904 26.897 1.00 25.88 77 GLU A N 1
ATOM 534 C CA . GLU A 1 77 ? -10.610 11.550 25.498 1.00 27.12 77 GLU A CA 1
ATOM 535 C C . GLU A 1 77 ? -11.792 11.949 24.620 1.00 27.39 77 GLU A C 1
ATOM 536 O O . GLU A 1 77 ? -11.619 12.315 23.455 1.00 27.19 77 GLU A O 1
ATOM 542 N N . LEU A 1 78 ? -12.995 11.872 25.181 1.00 24.40 78 LEU A N 1
ATOM 543 C CA . LEU A 1 78 ? -14.202 12.230 24.445 1.00 23.97 78 LEU A CA 1
ATOM 544 C C . LEU A 1 78 ? -14.422 13.741 24.418 1.00 23.79 78 LEU A C 1
ATOM 545 O O . LEU A 1 78 ? -15.365 14.219 23.796 1.00 25.52 78 LEU A O 1
ATOM 550 N N . GLY A 1 79 ? -13.553 14.483 25.100 1.00 25.15 79 GLY A N 1
ATOM 551 C CA . GLY A 1 79 ? -13.670 15.935 25.136 1.00 26.41 79 GLY A CA 1
ATOM 552 C C . GLY A 1 79 ? -14.884 16.451 25.890 1.00 26.75 79 GLY A C 1
ATOM 553 O O . GLY A 1 79 ? -15.434 17.507 25.554 1.00 26.21 79 GLY A O 1
ATOM 554 N N . LEU A 1 80 ? -15.293 15.716 26.922 1.00 25.73 80 LEU A N 1
ATOM 555 C CA . LEU A 1 80 ? -16.463 16.080 27.725 1.00 25.22 80 LEU A CA 1
ATOM 556 C C . LEU A 1 80 ? -16.161 16.915 28.971 1.00 25.60 80 LEU A C 1
ATOM 557 O O . LEU A 1 80 ? -17.067 17.224 29.751 1.00 24.13 80 LEU A O 1
ATOM 562 N N . ASP A 1 81 ? -14.897 17.291 29.149 1.00 24.72 81 ASP A N 1
ATOM 563 C CA . ASP A 1 81 ? -14.469 18.073 30.308 1.00 24.32 81 ASP A CA 1
ATOM 564 C C . ASP A 1 81 ? -15.380 19.225 30.735 1.00 24.95 81 ASP A C 1
ATOM 565 O O . ASP A 1 81 ? -15.767 19.317 31.902 1.00 24.03 81 ASP A O 1
ATOM 570 N N . SER A 1 82 ? -15.714 20.111 29.802 1.00 23.79 82 SER A N 1
ATOM 571 C CA . SER A 1 82 ? -16.541 21.261 30.146 1.00 25.03 82 SER A CA 1
ATOM 572 C C . SER A 1 82 ? -17.961 20.903 30.581 1.00 24.71 82 SER A C 1
ATOM 573 O O . SER A 1 82 ? -18.667 21.739 31.140 1.00 24.48 82 SER A O 1
ATOM 576 N N . GLU A 1 83 ? -18.369 19.658 30.354 1.00 24.05 83 GLU A N 1
ATOM 577 C CA . GLU A 1 83 ? -19.719 19.233 30.727 1.00 24.98 83 GLU A CA 1
ATOM 578 C C . GLU A 1 83 ? -19.798 18.502 32.070 1.00 23.89 83 GLU A C 1
ATOM 579 O O . GLU A 1 83 ? -20.892 18.224 32.575 1.00 23.23 83 GLU A O 1
ATOM 585 N N . VAL A 1 84 ? -18.647 18.205 32.663 1.00 22.04 84 VAL A N 1
ATOM 586 C CA . VAL A 1 84 ? -18.617 17.481 33.932 1.00 21.17 84 VAL A CA 1
ATOM 587 C C . VAL A 1 84 ? -19.175 18.278 35.102 1.00 22.61 84 VAL A C 1
ATOM 588 O O . VAL A 1 84 ? -18.814 19.437 35.311 1.00 19.95 84 VAL A O 1
ATOM 592 N N . LEU A 1 85 ? -20.085 17.652 35.844 1.00 21.31 85 LEU A N 1
ATOM 593 C CA . LEU A 1 85 ? -20.690 18.260 37.026 1.00 23.08 85 LEU A CA 1
ATOM 594 C C . LEU A 1 85 ? -20.286 17.383 38.200 1.00 22.66 85 LEU A C 1
ATOM 595 O O . LEU A 1 85 ? -20.799 16.277 38.358 1.00 21.53 85 LEU A O 1
ATOM 600 N N . PRO A 1 86 ? -19.360 17.861 39.037 1.00 22.53 86 PRO A N 1
ATOM 601 C CA . PRO A 1 86 ? -18.947 17.037 40.172 1.00 23.02 86 PRO A CA 1
ATOM 602 C C . PRO A 1 86 ? -19.656 17.361 41.484 1.00 24.24 86 PRO A C 1
ATOM 603 O O . PRO A 1 86 ? -20.198 18.447 41.658 1.00 24.87 86 PRO A O 1
ATOM 607 N N . VAL A 1 87 ? -19.666 16.389 42.391 1.00 25.46 87 VAL A N 1
ATOM 608 C CA . VAL A 1 87 ? -20.230 16.577 43.721 1.00 26.61 87 VAL A CA 1
ATOM 609 C C . VAL A 1 87 ? -18.967 16.563 44.579 1.00 28.17 87 VAL A C 1
ATOM 610 O O . VAL A 1 87 ? -18.411 15.504 44.866 1.00 28.05 87 VAL A O 1
ATOM 614 N N . ARG A 1 88 ? -18.504 17.750 44.954 1.00 31.40 88 ARG A N 1
ATOM 615 C CA . ARG A 1 88 ? -17.278 17.896 45.725 1.00 35.32 88 ARG A CA 1
ATOM 616 C C . ARG A 1 88 ? -17.389 17.501 47.189 1.00 37.87 88 ARG A C 1
ATOM 617 O O . ARG A 1 88 ? -18.445 17.639 47.802 1.00 36.91 88 ARG A O 1
ATOM 625 N N . GLY A 1 89 ? -16.276 17.013 47.733 1.00 41.70 89 GLY A N 1
ATOM 626 C CA . GLY A 1 89 ? -16.218 16.569 49.116 1.00 46.58 89 GLY A CA 1
ATOM 627 C C . GLY A 1 89 ? -16.727 17.515 50.188 1.00 49.80 89 GLY A C 1
ATOM 628 O O . GLY A 1 89 ? -16.946 17.097 51.327 1.00 51.46 89 GLY A O 1
ATOM 629 N N . ASP A 1 90 ? -16.920 18.782 49.843 1.00 52.90 90 ASP A N 1
ATOM 630 C CA . ASP A 1 90 ? -17.407 19.757 50.812 1.00 56.33 90 ASP A CA 1
ATOM 631 C C . ASP A 1 90 ? -18.917 19.974 50.701 1.00 57.75 90 ASP A C 1
ATOM 632 O O . ASP A 1 90 ? -19.400 21.104 50.808 1.00 58.57 90 ASP A O 1
ATOM 637 N N . HIS A 1 91 ? -19.655 18.885 50.490 1.00 58.20 91 HIS A N 1
ATOM 638 C CA . HIS A 1 91 ? -21.109 18.945 50.368 1.00 58.15 91 HIS A CA 1
ATOM 639 C C . HIS A 1 91 ? -21.784 17.774 51.085 1.00 57.51 91 HIS A C 1
ATOM 640 O O . HIS A 1 91 ? -21.183 16.715 51.265 1.00 58.25 91 HIS A O 1
ATOM 647 N N . PRO A 1 92 ? -23.049 17.956 51.504 1.00 56.26 92 PRO A N 1
ATOM 648 C CA . PRO A 1 92 ? -23.834 16.937 52.211 1.00 54.21 92 PRO A CA 1
ATOM 649 C C . PRO A 1 92 ? -24.311 15.775 51.342 1.00 52.62 92 PRO A C 1
ATOM 650 O O . PRO A 1 92 ? -24.746 14.748 51.861 1.00 51.66 92 PRO A O 1
ATOM 654 N N . ALA A 1 93 ? -24.242 15.944 50.025 1.00 50.83 93 ALA A N 1
ATOM 655 C CA . ALA A 1 93 ? -24.662 14.897 49.099 1.00 50.49 93 ALA A CA 1
ATOM 656 C C . ALA A 1 93 ? -23.552 13.866 48.963 1.00 49.93 93 ALA A C 1
ATOM 657 O O . ALA A 1 93 ? -23.767 12.765 48.460 1.00 49.35 93 ALA A O 1
ATOM 659 N N . ALA A 1 94 ? -22.363 14.241 49.424 1.00 49.96 94 ALA A N 1
ATOM 660 C CA . ALA A 1 94 ? -21.186 13.385 49.356 1.00 50.09 94 ALA A CA 1
ATOM 661 C C . ALA A 1 94 ? -20.824 12.826 50.725 1.00 49.89 94 ALA A C 1
ATOM 662 O O . ALA A 1 94 ? -20.040 11.884 50.834 1.00 50.35 94 ALA A O 1
ATOM 664 N N . GLN A 1 95 ? -21.400 13.404 51.771 1.00 49.48 95 GLN A N 1
ATOM 665 C CA . GLN A 1 95 ? -21.097 12.966 53.125 1.00 48.45 95 GLN A CA 1
ATOM 666 C C . GLN A 1 95 ? -22.309 12.493 53.926 1.00 47.06 95 GLN A C 1
ATOM 667 O O . GLN A 1 95 ? -22.198 12.297 55.135 1.00 46.58 95 GLN A O 1
ATOM 673 N N . ASN A 1 96 ? -23.455 12.295 53.272 1.00 44.44 96 ASN A N 1
ATOM 674 C CA . ASN A 1 96 ? -24.637 11.860 54.010 1.00 41.32 96 ASN A CA 1
ATOM 675 C C . ASN A 1 96 ? -25.580 10.869 53.316 1.00 39.18 96 ASN A C 1
ATOM 676 O O . ASN A 1 96 ? -26.297 11.225 52.379 1.00 36.97 96 ASN A O 1
ATOM 681 N N . ARG A 1 97 ? -25.573 9.625 53.787 1.00 36.89 97 ARG A N 1
ATOM 682 C CA . ARG A 1 97 ? -26.467 8.589 53.271 1.00 35.39 97 ARG A CA 1
ATOM 683 C C . ARG A 1 97 ? -27.401 8.238 54.427 1.00 32.71 97 ARG A C 1
ATOM 684 O O . ARG A 1 97 ? -26.973 8.212 55.580 1.00 31.27 97 ARG A O 1
ATOM 692 N N . PHE A 1 98 ? -28.671 7.983 54.129 1.00 28.18 98 PHE A N 1
ATOM 693 C CA . PHE A 1 98 ? -29.635 7.680 55.184 1.00 25.42 98 PHE A CA 1
ATOM 694 C C . PHE A 1 98 ? -30.340 6.336 55.040 1.00 24.56 98 PHE A C 1
ATOM 695 O O . PHE A 1 98 ? -30.330 5.719 53.976 1.00 20.41 98 PHE A O 1
ATOM 703 N N . LEU A 1 99 ? -30.941 5.892 56.142 1.00 24.17 99 LEU A N 1
ATOM 704 C CA . LEU A 1 99 ? -31.726 4.666 56.174 1.00 24.64 99 LEU A CA 1
ATOM 705 C C . LEU A 1 99 ? -33.085 5.037 56.766 1.00 23.89 99 LEU A C 1
ATOM 706 O O . LEU A 1 99 ? -33.156 5.720 57.786 1.00 24.45 99 LEU A O 1
ATOM 711 N N . TYR A 1 100 ? -34.162 4.615 56.120 1.00 22.45 100 TYR A N 1
ATOM 712 C CA . TYR A 1 100 ? -35.482 4.897 56.653 1.00 22.81 100 TYR A CA 1
ATOM 713 C C . TYR A 1 100 ? -35.878 3.650 57.431 1.00 23.74 100 TYR A C 1
ATOM 714 O O . TYR A 1 100 ? -36.075 2.583 56.844 1.00 22.89 100 TYR A O 1
ATOM 723 N N . VAL A 1 101 ? -35.974 3.788 58.750 1.00 24.24 101 VAL A N 1
ATOM 724 C CA . VAL A 1 101 ? -36.330 2.672 59.625 1.00 25.64 101 VAL A CA 1
ATOM 725 C C . VAL A 1 101 ? -37.131 3.169 60.824 1.00 25.28 101 VAL A C 1
ATOM 726 O O . VAL A 1 101 ? -36.785 4.177 61.436 1.00 25.44 101 VAL A O 1
ATOM 730 N N . GLY A 1 102 ? -38.203 2.462 61.158 1.00 27.39 102 GLY A N 1
ATOM 731 C CA . GLY A 1 102 ? -39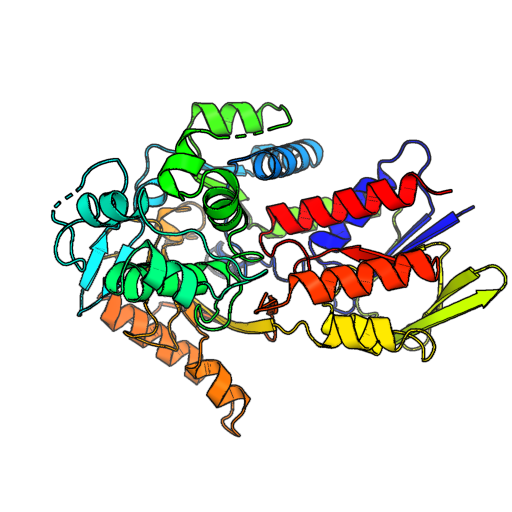.014 2.852 62.298 1.00 27.44 102 GLY A CA 1
ATOM 732 C C . GLY A 1 102 ? -39.565 4.265 62.253 1.00 28.81 102 GLY A C 1
ATOM 733 O O . GLY A 1 102 ? -39.406 5.027 63.211 1.00 29.47 102 GLY A O 1
ATOM 734 N N . GLY A 1 103 ? -40.202 4.615 61.138 1.00 28.26 103 GLY A N 1
ATOM 735 C CA . GLY A 1 103 ? -40.794 5.932 60.979 1.00 29.67 103 GLY A CA 1
ATOM 736 C C . GLY A 1 103 ? -39.857 7.128 60.900 1.00 30.72 103 GLY A C 1
ATOM 737 O O . GLY A 1 103 ? -40.309 8.271 60.989 1.00 31.61 103 GLY A O 1
ATOM 738 N N . ALA A 1 104 ? -38.560 6.897 60.727 1.00 29.13 104 ALA A N 1
ATOM 739 C CA . ALA A 1 104 ? -37.634 8.024 60.656 1.00 29.39 104 ALA A CA 1
ATOM 740 C C . ALA A 1 104 ? -36.390 7.772 59.816 1.00 29.36 104 ALA A C 1
ATOM 741 O O . ALA A 1 104 ? -36.018 6.630 59.555 1.00 27.56 104 ALA A O 1
ATOM 743 N N . LEU A 1 105 ? -35.748 8.861 59.401 1.00 29.28 105 LEU A N 1
ATOM 744 C CA . LEU A 1 105 ? -34.524 8.781 58.615 1.00 30.21 105 LEU A CA 1
ATOM 745 C C . LEU A 1 105 ? -33.351 8.781 59.589 1.00 31.48 105 LEU A C 1
ATOM 746 O O . LEU A 1 105 ? -33.294 9.609 60.498 1.00 33.13 105 LEU A O 1
ATOM 751 N N . HIS A 1 106 ? -32.426 7.847 59.409 1.00 32.67 106 HIS A N 1
ATOM 752 C CA . HIS A 1 106 ? -31.266 7.749 60.284 1.00 34.20 106 HIS A CA 1
ATOM 753 C C . HIS A 1 106 ? -29.964 7.822 59.490 1.00 35.61 106 HIS A C 1
ATOM 754 O O . HIS A 1 106 ? -29.736 7.036 58.566 1.00 32.47 106 HIS A O 1
ATOM 761 N N . ALA A 1 107 ? -29.106 8.767 59.858 1.00 36.81 107 ALA A N 1
ATOM 762 C CA . ALA A 1 107 ? -27.832 8.921 59.176 1.00 40.87 107 ALA A CA 1
ATOM 763 C C . ALA A 1 107 ? -26.955 7.711 59.459 1.00 43.46 107 ALA A C 1
ATOM 764 O O . ALA A 1 107 ? -26.899 7.227 60.592 1.00 44.29 107 ALA A O 1
ATOM 766 N N . LEU A 1 108 ? -26.286 7.205 58.428 1.00 46.37 108 LEU A N 1
ATOM 767 C CA . LEU A 1 108 ? -25.395 6.067 58.610 1.00 50.04 108 LEU A CA 1
ATOM 768 C C . LEU A 1 108 ? -24.040 6.608 59.048 1.00 52.28 108 LEU A C 1
ATOM 769 O O . LEU A 1 108 ? -23.619 7.676 58.601 1.00 51.99 108 LEU A O 1
ATOM 774 N N . PRO A 1 109 ? -23.348 5.884 59.942 1.00 54.78 109 PRO A N 1
ATOM 775 C CA . PRO A 1 109 ? -22.033 6.308 60.435 1.00 56.91 109 PRO A CA 1
ATOM 776 C C . PRO A 1 109 ? -21.069 6.612 59.289 1.00 58.85 109 PRO A C 1
ATOM 777 O O . PRO A 1 109 ? -20.915 5.808 58.368 1.00 59.26 109 PRO A O 1
ATOM 781 N N . THR A 1 110 ? -20.424 7.774 59.350 1.00 60.59 110 THR A N 1
ATOM 782 C CA . THR A 1 110 ? -19.481 8.180 58.314 1.00 62.40 110 THR A CA 1
ATOM 783 C C . THR A 1 110 ? -18.041 7.858 58.704 1.00 63.80 110 THR A C 1
ATOM 784 O O . THR A 1 110 ? -17.479 6.850 58.264 1.00 64.27 110 THR A O 1
ATOM 786 N N . GLY A 1 111 ? -17.451 8.719 59.531 1.00 64.91 111 GLY A N 1
ATOM 787 C CA . GLY A 1 111 ? -16.080 8.517 59.963 1.00 65.93 111 GLY A CA 1
ATOM 788 C C . GLY A 1 111 ? -15.920 7.361 60.931 1.00 66.44 111 GLY A C 1
ATOM 789 O O . GLY A 1 111 ? -16.516 6.297 60.750 1.00 66.67 111 GLY A O 1
ATOM 790 N N . LEU A 1 112 ? -15.108 7.567 61.963 1.00 66.39 112 LEU A N 1
ATOM 791 C CA . LEU A 1 112 ? -14.870 6.536 62.965 1.00 66.32 112 LEU A CA 1
ATOM 792 C C . LEU A 1 112 ? -15.723 6.784 64.206 1.00 66.42 112 LEU A C 1
ATOM 793 O O . LEU A 1 112 ? -15.413 6.292 65.292 1.00 66.60 112 LEU A O 1
ATOM 795 N N . ARG A 1 113 ? -16.798 7.549 64.039 1.00 66.11 113 ARG A N 1
ATOM 796 C CA . ARG A 1 113 ? -17.695 7.854 65.146 1.00 66.25 113 ARG A CA 1
ATOM 797 C C . ARG A 1 113 ? -18.537 6.628 65.497 1.00 66.36 113 ARG A C 1
ATOM 798 O O . ARG A 1 113 ? -19.570 6.372 64.876 1.00 66.21 113 ARG A O 1
ATOM 800 N N . GLY A 1 114 ? -18.083 5.871 66.493 1.00 66.53 114 GLY A N 1
ATOM 801 C CA . GLY A 1 114 ? -18.785 4.671 66.934 1.00 66.07 114 GLY A CA 1
ATOM 802 C C . GLY A 1 114 ? -18.301 4.241 68.315 1.00 66.00 114 GLY A C 1
ATOM 803 O O . GLY A 1 114 ? -18.273 3.051 68.630 1.00 65.83 114 GLY A O 1
ATOM 804 N N . PRO A 1 118 ? -23.929 3.793 69.869 1.00 58.97 118 PRO A N 1
ATOM 805 C CA . PRO A 1 118 ? -24.311 5.199 69.840 1.00 58.90 118 PRO A CA 1
ATOM 806 C C . PRO A 1 118 ? -24.746 5.620 68.437 1.00 58.80 118 PRO A C 1
ATOM 807 O O . PRO A 1 118 ? -24.315 6.659 67.935 1.00 58.57 118 PRO A O 1
ATOM 809 N N . SER A 1 119 ? -25.604 4.818 67.808 1.00 58.88 119 SER A N 1
ATOM 810 C CA . SER A 1 119 ? -26.073 5.128 66.459 1.00 58.68 119 SER A CA 1
ATOM 811 C C . SER A 1 119 ? -27.329 4.363 66.030 1.00 58.20 119 SER A C 1
ATOM 812 O O . SER A 1 119 ? -27.248 3.217 65.586 1.00 58.85 119 SER A O 1
ATOM 815 N N . PRO A 1 120 ? -28.510 4.994 66.156 1.00 56.89 120 PRO A N 1
ATOM 816 C CA . PRO A 1 120 ? -29.775 4.357 65.772 1.00 55.52 120 PRO A CA 1
ATOM 817 C C . PRO A 1 120 ? -29.806 4.127 64.260 1.00 54.00 120 PRO A C 1
ATOM 818 O O . PRO A 1 120 ? -29.165 4.855 63.504 1.00 53.34 120 PRO A O 1
ATOM 822 N N . PRO A 1 121 ? -30.569 3.125 63.797 1.00 52.50 121 PRO A N 1
ATOM 823 C CA . PRO A 1 121 ? -31.417 2.197 64.550 1.00 51.75 121 PRO A CA 1
ATOM 824 C C . PRO A 1 121 ? -30.659 1.055 65.224 1.00 50.82 121 PRO A C 1
ATOM 825 O O . PRO A 1 121 ? -31.272 0.179 65.835 1.00 50.84 121 PRO A O 1
ATOM 829 N N . PHE A 1 122 ? -29.336 1.061 65.102 1.00 49.74 122 PHE A N 1
ATOM 830 C CA . PHE A 1 122 ? -28.512 0.021 65.704 1.00 49.87 122 PHE A CA 1
ATOM 831 C C . PHE A 1 122 ? -28.576 0.096 67.225 1.00 50.73 122 PHE A C 1
ATOM 832 O O . PHE A 1 122 ? -28.631 1.179 67.808 1.00 50.77 122 PHE A O 1
ATOM 840 N N . SER A 1 123 ? -28.581 -1.070 67.859 1.00 51.98 123 SER A N 1
ATOM 841 C CA . SER A 1 123 ? -28.661 -1.155 69.309 1.00 53.38 123 SER A CA 1
ATOM 842 C C . SER A 1 123 ? -27.501 -0.567 70.081 1.00 53.90 123 SER A C 1
ATOM 843 O O . SER A 1 123 ? -27.686 0.339 70.881 1.00 54.55 123 SER A O 1
ATOM 846 N N . LYS A 1 124 ? -26.304 -1.084 69.848 1.00 54.68 124 LYS A N 1
ATOM 847 C CA . LYS A 1 124 ? -25.189 -0.620 70.623 1.00 55.25 124 LYS A CA 1
ATOM 848 C C . LYS A 1 124 ? -23.812 -0.392 70.035 1.00 54.61 124 LYS A C 1
ATOM 849 O O . LYS A 1 124 ? -23.193 0.671 70.241 1.00 54.22 124 LYS A O 1
ATOM 855 N N . PRO A 1 125 ? -23.315 -1.365 69.250 1.00 54.96 125 PRO A N 1
ATOM 856 C CA . PRO A 1 125 ? -21.969 -0.943 68.871 1.00 55.25 125 PRO A CA 1
ATOM 857 C C . PRO A 1 125 ? -21.497 -0.227 67.624 1.00 56.50 125 PRO A C 1
ATOM 858 O O . PRO A 1 125 ? -21.337 1.002 67.547 1.00 56.21 125 PRO A O 1
ATOM 862 N N . LEU A 1 126 ? -21.105 -1.120 66.722 1.00 59.36 126 LEU A N 1
ATOM 863 C CA . LEU A 1 126 ? -20.526 -0.818 65.454 1.00 61.71 126 LEU A CA 1
ATOM 864 C C . LEU A 1 126 ? -19.077 -0.632 65.862 1.00 62.96 126 LEU A C 1
ATOM 865 O O . LEU A 1 126 ? -18.207 -0.446 65.030 1.00 63.95 126 LEU A O 1
ATOM 870 N N . PHE A 1 127 ? -18.807 -0.663 67.162 1.00 63.61 127 PHE A N 1
ATOM 871 C CA . PHE A 1 127 ? -17.418 -0.636 67.551 1.00 64.29 127 PHE A CA 1
ATOM 872 C C . PHE A 1 127 ? -17.289 -2.114 67.779 1.00 64.74 127 PHE A C 1
ATOM 873 O O . PHE A 1 127 ? -16.548 -2.848 67.127 1.00 65.14 127 PHE A O 1
ATOM 881 N N . TRP A 1 128 ? -18.120 -2.520 68.721 1.00 65.00 128 TRP A N 1
ATOM 882 C CA . TRP A 1 128 ? -18.228 -3.888 69.189 1.00 65.00 128 TRP A CA 1
ATOM 883 C C . TRP A 1 128 ? -18.559 -4.923 68.112 1.00 64.80 128 TRP A C 1
ATOM 884 O O . TRP A 1 128 ? -18.021 -6.031 68.151 1.00 64.76 128 TRP A O 1
ATOM 895 N N . ALA A 1 129 ? -19.420 -4.575 67.157 1.00 64.13 129 ALA A N 1
ATOM 896 C CA . ALA A 1 129 ? -19.774 -5.502 66.089 1.00 63.55 129 ALA A CA 1
ATOM 897 C C . ALA A 1 129 ? -18.515 -5.809 65.287 1.00 62.96 129 ALA A C 1
ATOM 898 O O . ALA A 1 129 ? -18.227 -6.966 64.982 1.00 62.66 129 ALA A O 1
ATOM 900 N N . GLY A 1 130 ? -17.767 -4.760 64.959 1.00 62.73 130 GLY A N 1
ATOM 901 C CA . GLY A 1 130 ? -16.546 -4.932 64.197 1.00 62.95 130 GLY A CA 1
ATOM 902 C C . GLY A 1 130 ? -15.446 -5.581 65.014 1.00 62.97 130 GLY A C 1
ATOM 903 O O . GLY A 1 130 ? -14.482 -6.107 64.458 1.00 63.12 130 GLY A O 1
ATOM 904 N N . LEU A 1 131 ? -15.588 -5.548 66.336 1.00 63.00 131 LEU A N 1
ATOM 905 C CA . LEU A 1 131 ? -14.589 -6.139 67.215 1.00 63.26 131 LEU A CA 1
ATOM 906 C C . LEU A 1 131 ? -14.589 -7.655 67.085 1.00 63.48 131 LEU A C 1
ATOM 907 O O . LEU A 1 131 ? -13.565 -8.254 66.761 1.00 63.47 131 LEU A O 1
ATOM 912 N N . ARG A 1 132 ? -15.739 -8.273 67.335 1.00 64.04 132 ARG A N 1
ATOM 913 C CA . ARG A 1 132 ? -15.841 -9.724 67.248 1.00 65.07 132 ARG A CA 1
ATOM 914 C C . ARG A 1 132 ? -15.756 -10.206 65.807 1.00 65.36 132 ARG A C 1
ATOM 915 O O . ARG A 1 132 ? -15.726 -11.409 65.547 1.00 65.64 132 ARG A O 1
ATOM 923 N N . GLU A 1 133 ? -15.719 -9.264 64.871 1.00 65.40 133 GLU A N 1
ATOM 924 C CA . GLU A 1 133 ? -15.623 -9.605 63.460 1.00 65.83 133 GLU A CA 1
ATOM 925 C C . GLU A 1 133 ? -14.190 -10.027 63.156 1.00 65.85 133 GLU A C 1
ATOM 926 O O . GLU A 1 133 ? -13.955 -10.924 62.347 1.00 65.88 133 GLU A O 1
ATOM 932 N N . LEU A 1 134 ? -13.239 -9.376 63.819 1.00 66.13 134 LEU A N 1
ATOM 933 C CA . LEU A 1 134 ? -11.820 -9.668 63.633 1.00 65.91 134 LEU A CA 1
ATOM 934 C C . LEU A 1 134 ? -11.450 -11.049 64.162 1.00 65.80 134 LEU A C 1
ATOM 935 O O . LEU A 1 134 ? -10.357 -11.549 63.896 1.00 65.94 134 LEU A O 1
ATOM 940 N N . THR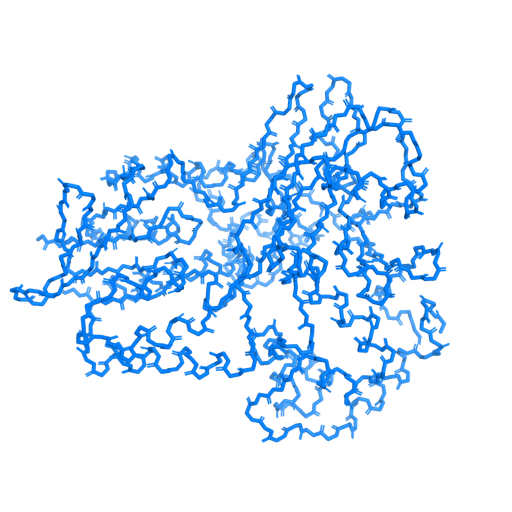 A 1 135 ? -12.361 -11.663 64.911 1.00 65.67 135 THR A N 1
ATOM 941 C CA . THR A 1 135 ? -12.116 -12.981 65.486 1.00 65.49 135 THR A CA 1
ATOM 942 C C . THR A 1 135 ? -13.105 -14.025 64.981 1.00 65.17 135 THR A C 1
ATOM 943 O O . THR A 1 135 ? -13.112 -15.161 65.457 1.00 65.33 135 THR A O 1
ATOM 947 N N . LYS A 1 136 ? -13.934 -13.641 64.016 1.00 64.47 136 LYS A N 1
ATOM 948 C CA . LYS A 1 136 ? -14.934 -14.548 63.468 1.00 63.60 136 LYS A CA 1
ATOM 949 C C . LYS A 1 136 ? -14.328 -15.543 62.479 1.00 62.75 136 LYS A C 1
ATOM 950 O O . LYS A 1 136 ? -13.495 -15.181 61.647 1.00 61.98 136 LYS A O 1
ATOM 956 N N . PRO A 1 137 ? -14.745 -16.817 62.560 1.00 62.24 137 PRO A N 1
ATOM 957 C CA . PRO A 1 137 ? -14.244 -17.870 61.673 1.00 61.92 137 PRO A CA 1
ATOM 958 C C . PRO A 1 137 ? -14.358 -17.493 60.200 1.00 61.42 137 PRO A C 1
ATOM 959 O O . PRO A 1 137 ? -15.141 -16.618 59.827 1.00 62.25 137 PRO A O 1
ATOM 963 N N . ARG A 1 138 ? -13.569 -18.163 59.369 1.00 60.17 138 ARG A N 1
ATOM 964 C CA . ARG A 1 138 ? -13.566 -17.910 57.935 1.00 58.68 138 ARG A CA 1
ATOM 965 C C . ARG A 1 138 ? -14.452 -18.929 57.225 1.00 56.83 138 ARG A C 1
ATOM 966 O O . ARG A 1 138 ? -14.330 -20.132 57.454 1.00 56.80 138 ARG A O 1
ATOM 974 N N . GLY A 1 139 ? -15.355 -18.443 56.377 1.00 54.35 139 GLY A N 1
ATOM 975 C CA . GLY A 1 139 ? -16.236 -19.340 55.648 1.00 52.19 139 GLY A CA 1
ATOM 976 C C . GLY A 1 139 ? -15.416 -20.317 54.827 1.00 50.11 139 GLY A C 1
ATOM 977 O O . GLY A 1 139 ? -14.397 -19.936 54.251 1.00 49.75 139 GLY A O 1
ATOM 978 N N . LYS A 1 140 ? -15.851 -21.572 54.765 1.00 48.22 140 LYS A N 1
ATOM 979 C CA . LYS A 1 140 ? -15.111 -22.580 54.017 1.00 47.35 140 LYS A CA 1
ATOM 980 C C . LYS A 1 140 ? -15.796 -23.008 52.723 1.00 45.30 140 LYS A C 1
ATOM 981 O O . LYS A 1 140 ? -15.279 -23.852 51.992 1.00 44.95 140 LYS A O 1
ATOM 987 N N . GLU A 1 141 ? -16.958 -22.430 52.434 1.00 42.47 141 GLU A N 1
ATOM 988 C CA . GLU A 1 141 ? -17.665 -22.766 51.203 1.00 40.28 141 GLU A CA 1
ATOM 989 C C . GLU A 1 141 ? -17.145 -21.891 50.062 1.00 36.82 141 GLU A C 1
ATOM 990 O O . GLU A 1 141 ? -16.594 -20.815 50.295 1.00 34.98 141 GLU A O 1
ATOM 996 N N . PRO A 1 142 ? -17.295 -22.354 48.813 1.00 33.91 142 PRO A N 1
ATOM 997 C CA . PRO A 1 142 ? -16.828 -21.587 47.654 1.00 32.87 142 PRO A CA 1
ATOM 998 C C . PRO A 1 142 ? -17.616 -20.289 47.462 1.00 31.52 142 PRO A C 1
ATOM 999 O O . PRO A 1 142 ? -17.155 -19.362 46.795 1.00 29.30 142 PRO A O 1
ATOM 1003 N N . ASP A 1 143 ? -18.806 -20.231 48.051 1.00 29.34 143 ASP A N 1
ATOM 1004 C CA . ASP A 1 143 ? -19.661 -19.053 47.923 1.00 28.43 143 ASP A CA 1
ATOM 1005 C C . ASP A 1 143 ? -20.634 -19.026 49.094 1.00 29.47 143 ASP A C 1
ATOM 1006 O O . ASP A 1 143 ? -20.848 -20.043 49.757 1.00 28.31 143 ASP A O 1
ATOM 1011 N N . GLU A 1 144 ? -21.219 -17.861 49.343 1.00 28.92 144 GLU A N 1
ATOM 1012 C CA . GLU A 1 144 ? -22.167 -17.692 50.436 1.00 31.03 144 GLU A CA 1
ATOM 1013 C C . GLU A 1 144 ? -23.072 -16.518 50.074 1.00 29.96 144 GLU A C 1
ATOM 1014 O O . GLU A 1 144 ? -22.664 -15.639 49.320 1.00 29.16 144 GLU A O 1
ATOM 1020 N N . THR A 1 145 ? -24.296 -16.505 50.591 1.00 29.71 145 THR A N 1
ATOM 1021 C CA . THR A 1 145 ? -25.196 -15.395 50.296 1.00 29.21 145 THR A CA 1
ATOM 1022 C C . THR A 1 145 ? -24.729 -14.199 51.103 1.00 28.55 145 THR A C 1
ATOM 1023 O O . THR A 1 145 ? -24.056 -14.355 52.125 1.00 27.48 145 THR A O 1
ATOM 1027 N N . VAL A 1 146 ? -25.081 -13.002 50.642 1.00 27.20 146 VAL A N 1
ATOM 1028 C CA . VAL A 1 146 ? -24.695 -11.790 51.341 1.00 27.95 146 VAL A CA 1
ATOM 1029 C C . VAL A 1 146 ? -25.280 -11.793 52.750 1.00 29.61 146 VAL A C 1
ATOM 1030 O O . VAL A 1 146 ? -24.595 -11.448 53.715 1.00 30.72 146 VAL A O 1
ATOM 1034 N N . HIS A 1 147 ? -26.545 -12.185 52.865 1.00 31.19 147 HIS A N 1
ATOM 1035 C CA . HIS A 1 147 ? -27.208 -12.224 54.162 1.00 34.74 147 HIS A CA 1
ATOM 1036 C C . HIS A 1 147 ? -26.485 -13.155 55.133 1.00 35.05 147 HIS A C 1
ATOM 1037 O O . HIS A 1 147 ? -26.151 -12.756 56.248 1.00 35.49 147 HIS A O 1
ATOM 1044 N N . SER A 1 148 ? -26.249 -14.393 54.706 1.00 34.74 148 SER A N 1
ATOM 1045 C CA . SER A 1 148 ? -25.566 -15.377 55.547 1.00 35.89 148 SER A CA 1
ATOM 1046 C C . SER A 1 148 ? -24.194 -14.855 55.977 1.00 34.87 148 SER A C 1
ATOM 1047 O O . SER A 1 148 ? -23.839 -14.895 57.155 1.00 35.19 148 SER A O 1
ATOM 1050 N N . PHE A 1 149 ? -23.434 -14.362 55.006 1.00 35.38 149 PHE A N 1
ATOM 1051 C CA . PHE A 1 149 ? -22.108 -13.804 55.245 1.00 34.62 149 PHE A CA 1
ATOM 1052 C C . PHE A 1 149 ? -22.212 -12.674 56.270 1.00 36.07 149 PHE A C 1
ATOM 1053 O O . PHE A 1 149 ? -21.492 -12.649 57.269 1.00 35.84 149 PHE A O 1
ATOM 1061 N N . ALA A 1 150 ? -23.127 -11.744 56.013 1.00 36.15 150 ALA A N 1
ATOM 1062 C CA . ALA A 1 150 ? -23.328 -10.589 56.879 1.00 37.22 150 ALA A CA 1
ATOM 1063 C C . ALA A 1 150 ? -23.727 -10.931 58.313 1.00 39.20 150 ALA A C 1
ATOM 1064 O O . ALA A 1 150 ? -23.140 -10.420 59.267 1.00 39.41 150 ALA A O 1
ATOM 1066 N N . GLN A 1 151 ? -24.726 -11.789 58.468 1.00 41.45 151 GLN A N 1
ATOM 1067 C CA . GLN A 1 151 ? -25.188 -12.149 59.800 1.00 44.14 151 GLN A CA 1
ATOM 1068 C C . GLN A 1 151 ? -24.152 -12.959 60.568 1.00 45.11 151 GLN A C 1
ATOM 1069 O O . GLN A 1 151 ? -24.014 -12.809 61.783 1.00 45.49 151 GLN A O 1
ATOM 1075 N N . ARG A 1 152 ? -23.418 -13.807 59.853 1.00 45.36 152 ARG A N 1
ATOM 1076 C CA . ARG A 1 152 ? -22.401 -14.649 60.469 1.00 45.68 152 ARG A CA 1
ATOM 1077 C C . ARG A 1 152 ? -21.208 -13.870 61.008 1.00 46.26 152 ARG A C 1
ATOM 1078 O O . ARG A 1 152 ? -20.691 -14.185 62.079 1.00 47.68 152 ARG A O 1
ATOM 1086 N N . ARG A 1 153 ? -20.776 -12.844 60.282 1.00 45.98 153 ARG A N 1
ATOM 1087 C CA . ARG A 1 153 ? -19.617 -12.071 60.706 1.00 46.29 153 ARG A CA 1
ATOM 1088 C C . ARG A 1 153 ? -19.912 -10.687 61.283 1.00 45.73 153 ARG A C 1
ATOM 1089 O O . ARG A 1 153 ? -19.079 -10.124 61.991 1.00 46.05 153 ARG A O 1
ATOM 1097 N N . LEU A 1 154 ? -21.090 -10.141 60.996 1.00 44.72 154 LEU A N 1
ATOM 1098 C CA . LEU A 1 154 ? -21.430 -8.809 61.484 1.00 43.82 154 LEU A CA 1
ATOM 1099 C C . LEU A 1 154 ? -22.593 -8.770 62.473 1.00 43.23 154 LEU A C 1
ATOM 1100 O O . LEU A 1 154 ? -22.740 -7.806 63.222 1.00 42.61 154 LEU A O 1
ATOM 1105 N N . GLY A 1 155 ? -23.419 -9.809 62.471 1.00 42.54 155 GLY A N 1
ATOM 1106 C CA . GLY A 1 155 ? -24.552 -9.843 63.378 1.00 42.46 155 GLY A CA 1
ATOM 1107 C C . GLY A 1 155 ? -25.877 -9.628 62.668 1.00 42.07 155 GLY A C 1
ATOM 1108 O O . GLY A 1 155 ? -25.905 -9.141 61.538 1.00 41.61 155 GLY A O 1
ATOM 1109 N N . PRO A 1 156 ? -26.998 -9.985 63.310 1.00 42.08 156 PRO A N 1
ATOM 1110 C CA . PRO A 1 156 ? -28.344 -9.837 62.745 1.00 41.70 156 PRO A CA 1
ATOM 1111 C C . PRO A 1 156 ? -28.754 -8.409 62.375 1.00 41.22 156 PRO A C 1
ATOM 1112 O O . PRO A 1 156 ? -29.368 -8.191 61.330 1.00 41.47 156 PRO A O 1
ATOM 1116 N N . GLU A 1 157 ? -28.427 -7.442 63.227 1.00 41.10 157 GLU A N 1
ATOM 1117 C CA . GLU A 1 157 ? -28.796 -6.050 62.968 1.00 41.23 157 GLU A CA 1
ATOM 1118 C C . GLU A 1 157 ? -28.105 -5.460 61.745 1.00 40.79 157 GLU A C 1
ATOM 1119 O O . GLU A 1 157 ? -28.731 -4.763 60.942 1.00 40.34 157 GLU A O 1
ATOM 1125 N N . VAL A 1 158 ? -26.811 -5.726 61.611 1.00 39.17 158 VAL A N 1
ATOM 1126 C CA . VAL A 1 158 ? -26.059 -5.225 60.470 1.00 38.16 158 VAL A CA 1
ATOM 1127 C C . VAL A 1 158 ? -26.559 -5.910 59.203 1.00 36.41 158 VAL A C 1
ATOM 1128 O O . VAL A 1 158 ? -26.686 -5.284 58.153 1.00 36.31 158 VAL A O 1
ATOM 1132 N N . ALA A 1 159 ? -26.853 -7.199 59.315 1.00 35.11 159 ALA A N 1
ATOM 1133 C CA . ALA A 1 159 ? -27.340 -7.966 58.179 1.00 34.95 159 ALA A CA 1
ATOM 1134 C C . ALA A 1 159 ? -28.713 -7.488 57.712 1.00 34.84 159 ALA A C 1
ATOM 1135 O O . ALA A 1 159 ? -28.915 -7.229 56.527 1.00 33.93 159 ALA A O 1
ATOM 1137 N N . SER A 1 160 ? -29.649 -7.358 58.647 1.00 34.13 160 SER A N 1
ATOM 1138 C CA . SER A 1 160 ? -31.007 -6.943 58.310 1.00 33.02 160 SER A CA 1
ATOM 1139 C C . SER A 1 160 ? -31.193 -5.460 57.991 1.00 32.92 160 SER A C 1
ATOM 1140 O O . SER A 1 160 ? -32.041 -5.099 57.175 1.00 31.98 160 SER A O 1
ATOM 1143 N N . LEU A 1 161 ? -30.403 -4.598 58.618 1.00 31.77 161 LEU A N 1
ATOM 1144 C CA . LEU A 1 161 ? -30.548 -3.167 58.385 1.00 33.13 161 LEU A CA 1
ATOM 1145 C C . LEU A 1 161 ? -29.548 -2.561 57.405 1.00 31.74 161 LEU A C 1
ATOM 1146 O O . LEU A 1 161 ? -29.907 -1.700 56.605 1.00 32.64 161 LEU A O 1
ATOM 1151 N N . ALA A 1 162 ? -28.301 -3.011 57.463 1.00 30.24 162 ALA A N 1
ATOM 1152 C CA . ALA A 1 162 ? -27.266 -2.468 56.592 1.00 30.12 162 ALA A CA 1
ATOM 1153 C C . ALA A 1 162 ? -27.076 -3.213 55.272 1.00 28.66 162 ALA A C 1
ATOM 1154 O O . ALA A 1 162 ? -27.289 -2.642 54.203 1.00 28.13 162 ALA A O 1
ATOM 1156 N N . MET A 1 163 ? -26.677 -4.478 55.338 1.00 28.72 163 MET A N 1
ATOM 1157 C CA . MET A 1 163 ? -26.442 -5.246 54.115 1.00 28.68 163 MET A CA 1
ATOM 1158 C C . MET A 1 163 ? -27.701 -5.474 53.283 1.00 27.50 163 MET A C 1
ATOM 1159 O O . MET A 1 163 ? -27.647 -5.480 52.053 1.00 25.66 163 MET A O 1
ATOM 1164 N N . ASP A 1 164 ? -28.834 -5.667 53.945 1.00 26.38 164 ASP A N 1
ATOM 1165 C CA . ASP A 1 164 ? -30.086 -5.868 53.223 1.00 26.48 164 ASP A CA 1
ATOM 1166 C C . ASP A 1 164 ? -30.361 -4.617 52.380 1.00 25.07 164 ASP A C 1
ATOM 1167 O O . ASP A 1 164 ? -30.689 -4.709 51.195 1.00 25.42 164 ASP A O 1
ATOM 1172 N N . SER A 1 165 ? -30.207 -3.453 53.000 1.00 24.37 165 SER A N 1
ATOM 1173 C CA . SER A 1 165 ? -30.449 -2.182 52.327 1.00 24.98 165 SER A CA 1
ATOM 1174 C C . SER A 1 165 ? -29.441 -1.906 51.217 1.00 24.36 165 SER A C 1
ATOM 1175 O O . SER A 1 165 ? -29.804 -1.392 50.157 1.00 21.58 165 SER A O 1
ATOM 1178 N N . LEU A 1 166 ? -28.175 -2.238 51.465 1.00 21.91 166 LEU A N 1
ATOM 1179 C CA . LEU A 1 166 ? -27.129 -1.999 50.474 1.00 24.50 166 LEU A CA 1
ATOM 1180 C C . LEU A 1 166 ? -27.327 -2.832 49.205 1.00 23.24 166 LEU A C 1
ATOM 1181 O O . LEU A 1 166 ? -27.062 -2.353 48.103 1.00 24.17 166 LEU A O 1
ATOM 1186 N N . CYS A 1 167 ? -27.799 -4.069 49.353 1.00 22.23 167 CYS A N 1
ATOM 1187 C CA . CYS A 1 167 ? -28.027 -4.930 48.190 1.00 20.62 167 CYS A CA 1
ATOM 1188 C C . CYS A 1 167 ? -29.146 -4.368 47.324 1.00 21.18 167 CYS A C 1
ATOM 1189 O O . CYS A 1 167 ? -29.148 -4.531 46.102 1.00 19.37 167 CYS A O 1
ATOM 1192 N N . ARG A 1 168 ? -30.108 -3.718 47.969 1.00 19.35 168 ARG A N 1
ATOM 1193 C CA . ARG A 1 168 ? -31.217 -3.111 47.249 1.00 20.34 168 ARG A CA 1
ATOM 1194 C C . ARG A 1 168 ? -30.768 -1.822 46.554 1.00 19.19 168 ARG A C 1
ATOM 1195 O O . ARG A 1 168 ? -31.188 -1.534 45.436 1.00 18.19 168 ARG A O 1
ATOM 1203 N N . GLY A 1 169 ? -29.896 -1.060 47.208 1.00 20.15 169 GLY A N 1
ATOM 1204 C CA . GLY A 1 169 ? -29.425 0.182 46.622 1.00 20.00 169 GLY A CA 1
ATOM 1205 C C . GLY A 1 169 ? -28.478 0.002 45.441 1.00 21.54 169 GLY A C 1
ATOM 1206 O O . GLY A 1 169 ? -28.428 0.848 44.549 1.00 20.73 169 GLY A O 1
ATOM 1207 N N . VAL A 1 170 ? -27.736 -1.102 45.434 1.00 20.55 170 VAL A N 1
ATOM 1208 C CA . VAL A 1 170 ? -26.770 -1.385 44.371 1.00 21.37 170 VAL A CA 1
ATOM 1209 C C . VAL A 1 170 ? -27.299 -2.340 43.296 1.00 20.22 170 VAL A C 1
ATOM 1210 O O . VAL A 1 170 ? -27.102 -2.112 42.101 1.00 19.32 170 VAL A O 1
ATOM 1214 N N . PHE A 1 171 ? -27.965 -3.407 43.731 1.00 18.57 171 PHE A N 1
ATOM 1215 C CA . PHE A 1 171 ? -28.480 -4.424 42.817 1.00 18.49 171 PHE A CA 1
ATOM 1216 C C . PHE A 1 171 ? -30.002 -4.530 42.753 1.00 17.13 171 PHE A C 1
ATOM 1217 O O . PHE A 1 171 ? -30.523 -5.361 42.005 1.00 16.35 171 PHE A O 1
ATOM 1225 N N . ALA A 1 172 ? -30.708 -3.708 43.532 1.00 17.77 172 ALA A N 1
ATOM 1226 C CA . ALA A 1 172 ? -32.171 -3.757 43.569 1.00 18.40 172 ALA A CA 1
ATOM 1227 C C . ALA A 1 172 ? -32.563 -5.209 43.847 1.00 19.88 172 ALA A C 1
ATOM 1228 O O . ALA A 1 172 ? -33.618 -5.685 43.409 1.00 18.95 172 ALA A O 1
ATOM 1230 N N . GLY A 1 173 ? -31.699 -5.902 44.584 1.00 20.72 173 GLY A N 1
ATOM 1231 C CA . GLY A 1 173 ? -31.926 -7.304 44.869 1.00 22.20 173 GLY A CA 1
ATOM 1232 C C . GLY A 1 173 ? -31.987 -7.735 46.321 1.00 22.26 173 GLY A C 1
ATOM 1233 O O . GLY A 1 173 ? -31.785 -6.937 47.239 1.00 22.59 173 GLY A O 1
ATOM 1234 N N . ASN A 1 174 ? -32.239 -9.031 46.500 1.00 22.54 174 ASN A N 1
ATOM 1235 C CA . ASN A 1 174 ? -32.393 -9.678 47.808 1.00 22.84 174 ASN A CA 1
ATOM 1236 C C . ASN A 1 174 ? -31.090 -10.287 48.339 1.00 24.23 174 ASN A C 1
ATOM 1237 O O . ASN A 1 174 ? -30.542 -11.226 47.741 1.00 24.46 174 ASN A O 1
ATOM 1242 N N . SER A 1 175 ? -30.608 -9.774 49.470 1.00 23.06 175 SER A N 1
ATOM 1243 C CA . SER A 1 175 ? -29.362 -10.264 50.059 1.00 26.11 175 SER A CA 1
ATOM 1244 C C . SER A 1 175 ? -29.376 -11.751 50.424 1.00 26.77 175 SER A C 1
ATOM 1245 O O . SER A 1 175 ? -28.319 -12.360 50.577 1.00 26.42 175 SER A O 1
ATOM 1248 N N . ARG A 1 176 ? -30.561 -12.336 50.567 1.00 28.78 176 ARG A N 1
ATOM 1249 C CA . ARG A 1 176 ? -30.662 -13.756 50.893 1.00 30.88 176 ARG A CA 1
ATOM 1250 C C . ARG A 1 176 ? -30.458 -14.617 49.647 1.00 31.42 176 ARG A C 1
ATOM 1251 O O . ARG A 1 176 ? -30.366 -15.841 49.737 1.00 32.40 176 ARG A O 1
ATOM 1259 N N . GLU A 1 177 ? -30.388 -13.978 48.484 1.00 29.85 177 GLU A N 1
ATOM 1260 C CA . GLU A 1 177 ? -30.203 -14.714 47.239 1.00 30.89 177 GLU A CA 1
ATOM 1261 C C . GLU A 1 177 ? -28.944 -14.297 46.481 1.00 28.50 177 GLU A C 1
ATOM 1262 O O . GLU A 1 177 ? -28.493 -15.005 45.584 1.00 31.90 177 GLU A O 1
ATOM 1268 N N . LEU A 1 178 ? -28.373 -13.159 46.849 1.00 24.70 178 LEU A N 1
ATOM 1269 C CA . LEU A 1 178 ? -27.175 -12.654 46.179 1.00 21.62 178 LEU A CA 1
ATOM 1270 C C . LEU A 1 178 ? -25.881 -13.215 46.756 1.00 21.82 178 LEU A C 1
ATOM 1271 O O . LEU A 1 178 ? -25.778 -13.459 47.955 1.00 20.45 178 LEU A O 1
ATOM 1276 N N . SER A 1 179 ? -24.895 -13.411 45.884 1.00 21.06 179 SER A N 1
ATOM 1277 C CA . SER A 1 179 ? -23.597 -13.940 46.279 1.00 21.49 179 SER A CA 1
ATOM 1278 C C . SER A 1 179 ? -22.669 -12.864 46.815 1.00 21.09 179 SER A C 1
ATOM 1279 O O . SER A 1 179 ? -22.522 -11.806 46.209 1.00 21.72 179 SER A O 1
ATOM 1282 N N . ILE A 1 180 ? -22.024 -13.138 47.944 1.00 20.30 180 ILE A N 1
ATOM 1283 C CA . ILE A 1 180 ? -21.088 -12.179 48.504 1.00 20.10 180 ILE A CA 1
ATOM 1284 C C . ILE A 1 180 ? -19.830 -12.195 47.622 1.00 20.30 180 ILE A C 1
ATOM 1285 O O . ILE A 1 180 ? -19.217 -11.158 47.366 1.00 20.07 180 ILE A O 1
ATOM 1290 N N . ARG A 1 181 ? -19.466 -13.378 47.136 1.00 21.03 181 ARG A N 1
ATOM 1291 C CA . ARG A 1 181 ? -18.279 -13.528 46.290 1.00 21.48 181 ARG A CA 1
ATOM 1292 C C . ARG A 1 181 ? -18.364 -12.680 45.018 1.00 21.73 181 ARG A C 1
ATOM 1293 O O . ARG A 1 181 ? -17.395 -12.020 44.636 1.00 22.67 181 ARG A O 1
ATOM 1301 N N . SER A 1 182 ? -19.533 -12.678 44.385 1.00 21.55 182 SER A N 1
ATOM 1302 C CA . SER A 1 182 ? -19.739 -11.921 43.149 1.00 22.03 182 SER A CA 1
ATOM 1303 C C . SER A 1 182 ? -20.173 -10.464 43.342 1.00 22.08 182 SER A C 1
ATOM 1304 O O . SER A 1 182 ? -19.752 -9.581 42.591 1.00 20.15 182 SER A O 1
ATOM 1307 N N . CYS A 1 183 ? -21.021 -10.211 44.336 1.00 21.56 183 CYS A N 1
ATOM 1308 C CA . CYS A 1 183 ? -21.516 -8.855 44.570 1.00 22.95 183 CYS A CA 1
ATOM 1309 C C . CYS A 1 183 ? -20.579 -7.929 45.340 1.00 25.41 183 CYS A C 1
ATOM 1310 O O . CYS A 1 183 ? -20.511 -6.735 45.049 1.00 26.15 183 CYS A O 1
ATOM 1313 N N . PHE A 1 184 ? -19.862 -8.469 46.319 1.00 26.08 184 PHE A N 1
ATOM 1314 C CA . PHE A 1 184 ? -18.935 -7.664 47.112 1.00 27.87 184 PHE A CA 1
ATOM 1315 C C . PH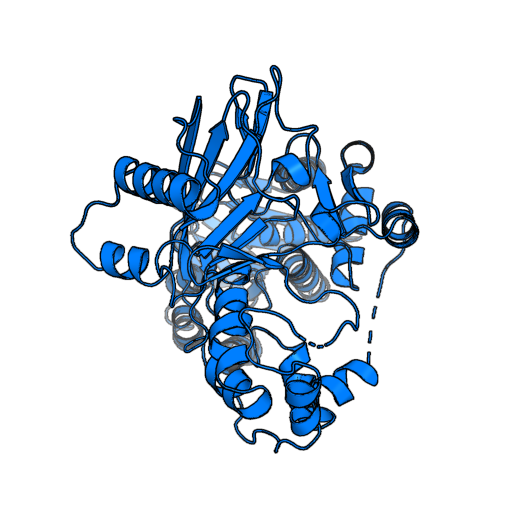E A 1 184 ? -17.598 -8.399 47.182 1.00 29.80 184 PHE A C 1
ATOM 1316 O O . PHE A 1 184 ? -17.169 -8.840 48.251 1.00 28.92 184 PHE A O 1
ATOM 1324 N N . PRO A 1 185 ? -16.925 -8.538 46.028 1.00 31.32 185 PRO A N 1
ATOM 1325 C CA . PRO A 1 185 ? -15.634 -9.222 45.907 1.00 33.01 185 PRO A CA 1
ATOM 1326 C C . PRO A 1 185 ? -14.625 -8.836 46.981 1.00 34.50 185 PRO A C 1
ATOM 1327 O O . PRO A 1 185 ? -13.954 -9.699 47.544 1.00 34.21 185 PRO A O 1
ATOM 1331 N N . SER A 1 186 ? -14.527 -7.542 47.264 1.00 36.49 186 SER A N 1
ATOM 1332 C CA . SER A 1 186 ? -13.588 -7.039 48.264 1.00 38.44 186 SER A CA 1
ATOM 1333 C C . SER A 1 186 ? -13.837 -7.593 49.660 1.00 39.00 186 SER A C 1
ATOM 1334 O O . SER A 1 186 ? -12.896 -7.960 50.364 1.00 39.67 186 SER A O 1
ATOM 1337 N N . LEU A 1 187 ? -15.100 -7.655 50.064 1.00 38.19 187 LEU A N 1
ATOM 1338 C CA . LEU A 1 187 ? -15.429 -8.172 51.385 1.00 38.44 187 LEU A CA 1
ATOM 1339 C C . LEU A 1 187 ? -15.152 -9.669 51.455 1.00 38.70 187 LEU A C 1
ATOM 1340 O O . LEU A 1 187 ? -14.711 -10.184 52.484 1.00 37.73 187 LEU A O 1
ATOM 1345 N N . PHE A 1 188 ? -15.417 -10.366 50.357 1.00 37.72 188 PHE A N 1
ATOM 1346 C CA . PHE A 1 188 ? -15.197 -11.804 50.318 1.00 38.87 188 PHE A CA 1
ATOM 1347 C C . PHE A 1 188 ? -13.711 -12.122 50.402 1.00 40.55 188 PHE A C 1
ATOM 1348 O O . PHE A 1 188 ? -13.290 -12.945 51.215 1.00 41.29 188 PHE A O 1
ATOM 1356 N N . GLN A 1 189 ? -12.921 -11.467 49.560 1.00 43.26 189 GLN A N 1
ATOM 1357 C CA . GLN A 1 189 ? -11.484 -11.692 49.542 1.00 47.07 189 GLN A CA 1
ATOM 1358 C C . GLN A 1 189 ? -10.839 -11.308 50.867 1.00 48.36 189 GLN A C 1
ATOM 1359 O O . GLN A 1 189 ? -9.921 -11.979 51.336 1.00 48.71 189 GLN A O 1
ATOM 1365 N N . ALA A 1 190 ? -11.329 -10.233 51.475 1.00 49.61 190 ALA A N 1
ATOM 1366 C CA . ALA A 1 190 ? -10.797 -9.783 52.754 1.00 50.18 190 ALA A CA 1
ATOM 1367 C C . ALA A 1 190 ? -10.922 -10.904 53.780 1.00 51.02 190 ALA A C 1
ATOM 1368 O O . ALA A 1 190 ? -9.969 -11.212 54.496 1.00 50.70 190 ALA A O 1
ATOM 1370 N N . GLU A 1 191 ? -12.102 -11.517 53.836 1.00 51.85 191 GLU A N 1
ATOM 1371 C CA . GLU A 1 191 ? -12.366 -12.603 54.773 1.00 52.85 191 GLU A CA 1
ATOM 1372 C C . GLU A 1 191 ? -11.544 -13.848 54.463 1.00 54.29 191 GLU A C 1
ATOM 1373 O O . GLU A 1 191 ? -10.962 -14.452 55.360 1.00 54.37 191 GLU A O 1
ATOM 1379 N N . GLN A 1 192 ? -11.508 -14.236 53.193 1.00 55.03 192 GLN A N 1
ATOM 1380 C CA . GLN A 1 192 ? -10.767 -15.422 52.784 1.00 57.27 192 GLN A CA 1
ATOM 1381 C C . GLN A 1 192 ? -9.264 -15.284 52.984 1.00 58.87 192 GLN A C 1
ATOM 1382 O O . GLN A 1 192 ? -8.615 -16.172 53.541 1.00 58.67 192 GLN A O 1
ATOM 1388 N N . THR A 1 193 ? -8.714 -14.166 52.528 1.00 61.12 193 THR A N 1
ATOM 1389 C CA . THR A 1 193 ? -7.280 -13.931 52.633 1.00 63.84 193 THR A CA 1
ATOM 1390 C C . THR A 1 193 ? -6.799 -13.601 54.034 1.00 65.72 193 THR A C 1
ATOM 1391 O O . THR A 1 193 ? -6.079 -14.373 54.653 1.00 66.31 193 THR A O 1
ATOM 1395 N N . HIS A 1 194 ? -7.199 -12.451 54.540 1.00 67.47 194 HIS A N 1
ATOM 1396 C CA . HIS A 1 194 ? -6.740 -12.062 55.851 1.00 68.73 194 HIS A CA 1
ATOM 1397 C C . HIS A 1 194 ? -7.458 -12.770 57.016 1.00 69.18 194 HIS A C 1
ATOM 1398 O O . HIS A 1 194 ? -6.943 -12.825 58.134 1.00 69.27 194 HIS A O 1
ATOM 1405 N N . ARG A 1 195 ? -8.638 -13.317 56.737 1.00 69.81 195 ARG A N 1
ATOM 1406 C CA . ARG A 1 195 ? -9.476 -14.039 57.702 1.00 70.88 195 ARG A CA 1
ATOM 1407 C C . ARG A 1 195 ? -10.389 -13.074 58.420 1.00 71.24 195 ARG A C 1
ATOM 1408 O O . ARG A 1 195 ? -11.161 -13.461 59.290 1.00 71.47 195 ARG A O 1
ATOM 1416 N N . SER A 1 196 ? -10.289 -11.806 58.042 1.00 71.35 196 SER A N 1
ATOM 1417 C CA . SER A 1 196 ? -11.115 -10.775 58.651 1.00 71.78 196 SER A CA 1
ATOM 1418 C C . SER A 1 196 ? -11.409 -9.630 57.691 1.00 71.82 196 SER A C 1
ATOM 1419 O O . SER A 1 196 ? -10.503 -9.098 57.052 1.00 71.75 196 SER A O 1
ATOM 1422 N N . ILE A 1 197 ? -12.681 -9.251 57.600 1.00 72.07 197 ILE A N 1
ATOM 1423 C CA . ILE A 1 197 ? -13.105 -8.168 56.718 1.00 72.23 197 ILE A CA 1
ATOM 1424 C C . ILE A 1 197 ? -12.337 -6.886 57.023 1.00 72.80 197 ILE A C 1
ATOM 1425 O O . ILE A 1 197 ? -11.565 -6.403 56.195 1.00 72.67 197 ILE A O 1
ATOM 1430 N N . LEU A 1 198 ? -12.550 -6.342 58.217 1.00 73.39 198 LEU A N 1
ATOM 1431 C CA . LEU A 1 198 ? -11.877 -5.116 58.624 1.00 74.18 198 LEU A CA 1
ATOM 1432 C C . LEU A 1 198 ? -10.362 -5.258 58.571 1.00 74.85 198 LEU A C 1
ATOM 1433 O O . LEU A 1 198 ? -9.674 -4.436 57.965 1.00 75.08 198 LEU A O 1
ATOM 1438 N N . LEU A 1 199 ? -9.845 -6.304 59.206 1.00 75.88 199 LEU A N 1
ATOM 1439 C CA . LEU A 1 199 ? -8.407 -6.545 59.231 1.00 76.93 199 LEU A CA 1
ATOM 1440 C C . LEU A 1 199 ? -7.864 -6.620 57.808 1.00 77.31 199 LEU A C 1
ATOM 1441 O O . LEU A 1 199 ? -6.767 -6.137 57.525 1.00 77.52 199 LEU A O 1
ATOM 1446 N N . GLY A 1 200 ? -8.643 -7.222 56.916 1.00 77.84 200 GLY A N 1
ATOM 1447 C CA . GLY A 1 200 ? -8.225 -7.354 55.533 1.00 78.47 200 GLY A CA 1
ATOM 1448 C C . GLY A 1 200 ? -8.270 -6.055 54.751 1.00 79.02 200 GLY A C 1
ATOM 1449 O O . GLY A 1 200 ? -7.401 -5.794 53.917 1.00 78.91 200 GLY A O 1
ATOM 1450 N N . LEU A 1 201 ? -9.286 -5.239 55.017 1.00 79.30 201 LEU A N 1
ATOM 1451 C CA . LEU A 1 201 ? -9.443 -3.963 54.331 1.00 79.86 201 LEU A CA 1
ATOM 1452 C C . LEU A 1 201 ? -8.405 -2.945 54.793 1.00 80.43 201 LEU A C 1
ATOM 1453 O O . LEU A 1 201 ? -8.123 -1.976 54.088 1.00 80.83 201 LEU A O 1
ATOM 1458 N N . LEU A 1 202 ? -7.840 -3.167 55.977 1.00 80.78 202 LEU A N 1
ATOM 1459 C CA . LEU A 1 202 ? -6.834 -2.262 56.523 1.00 80.93 202 LEU A CA 1
ATOM 1460 C C . LEU A 1 202 ? -5.450 -2.572 55.965 1.00 81.09 202 LEU A C 1
ATOM 1461 O O . LEU A 1 202 ? -4.599 -1.687 55.863 1.00 81.00 202 LEU A O 1
ATOM 1466 N N . LEU A 1 203 ? -5.230 -3.833 55.605 1.00 81.22 203 LEU A N 1
ATOM 1467 C CA . LEU A 1 203 ? -3.947 -4.259 55.055 1.00 81.47 203 LEU A CA 1
ATOM 1468 C C . LEU A 1 203 ? -3.839 -3.895 53.578 1.00 81.97 203 LEU A C 1
ATOM 1469 O O . LEU A 1 203 ? -2.741 -3.707 53.053 1.00 82.20 203 LEU A O 1
ATOM 1474 N N . GLY A 1 204 ? -4.987 -3.795 52.915 1.00 82.31 204 GLY A N 1
ATOM 1475 C CA . GLY A 1 204 ? -5.003 -3.452 51.504 1.00 82.67 204 GLY A CA 1
ATOM 1476 C C . GLY A 1 204 ? -4.193 -4.420 50.659 1.00 83.06 204 GLY A C 1
ATOM 1477 O O . GLY A 1 204 ? -4.720 -5.049 49.739 1.00 83.02 204 GLY A O 1
ATOM 1478 N N . GLN A 1 210 ? -4.821 2.599 37.750 1.00 65.24 210 GLN A N 1
ATOM 1479 C CA . GLN A 1 210 ? -4.959 3.979 38.199 1.00 64.33 210 GLN A CA 1
ATOM 1480 C C . GLN A 1 210 ? -4.326 4.945 37.200 1.00 63.25 210 GLN A C 1
ATOM 1481 O O . GLN A 1 210 ? -3.244 5.483 37.441 1.00 63.49 210 GLN A O 1
ATOM 1487 N N . PRO A 1 211 ? -4.993 5.171 36.055 1.00 61.63 211 PRO A N 1
ATOM 1488 C CA . PRO A 1 211 ? -4.459 6.086 35.041 1.00 59.76 211 PRO A CA 1
ATOM 1489 C C . PRO A 1 211 ? -4.314 7.505 35.586 1.00 57.94 211 PRO A C 1
ATOM 1490 O O . PRO A 1 211 ? -4.553 7.750 36.772 1.00 57.39 211 PRO A O 1
ATOM 1494 N N . ASP A 1 212 ? -3.921 8.439 34.726 1.00 55.38 212 ASP A N 1
ATOM 1495 C CA . ASP A 1 212 ? -3.745 9.817 35.157 1.00 52.02 212 ASP A CA 1
ATOM 1496 C C . ASP A 1 212 ? -4.213 10.808 34.097 1.00 49.28 212 ASP A C 1
ATOM 1497 O O . ASP A 1 212 ? -4.016 10.599 32.900 1.00 49.36 212 ASP A O 1
ATOM 1502 N N . SER A 1 213 ? -4.847 11.882 34.553 1.00 45.37 213 SER A N 1
ATOM 1503 C CA . SER A 1 213 ? -5.357 12.928 33.674 1.00 40.80 213 SER A CA 1
ATOM 1504 C C . SER A 1 213 ? -5.744 14.114 34.546 1.00 37.79 213 SER A C 1
ATOM 1505 O O . SER A 1 213 ? -5.772 14.002 35.770 1.00 35.44 213 SER A O 1
ATOM 1508 N N . ALA A 1 214 ? -6.043 15.244 33.917 1.00 35.19 214 ALA A N 1
ATOM 1509 C CA . ALA A 1 214 ? -6.425 16.439 34.657 1.00 33.14 214 ALA A CA 1
ATOM 1510 C C . ALA A 1 214 ? -7.677 16.187 35.500 1.00 31.61 214 ALA A C 1
ATOM 1511 O O . ALA A 1 214 ? -7.719 16.548 36.678 1.00 30.93 214 ALA A O 1
ATOM 1513 N N . LEU A 1 215 ? -8.692 15.564 34.898 1.00 29.69 215 LEU A N 1
ATOM 1514 C CA . LEU A 1 215 ? -9.937 15.270 35.609 1.00 28.32 215 LEU A CA 1
ATOM 1515 C C . LEU A 1 215 ? -9.706 14.400 36.833 1.00 27.82 215 LEU A C 1
ATOM 1516 O O . LEU A 1 215 ? -10.296 14.630 37.891 1.00 28.09 215 LEU A O 1
ATOM 1521 N N . ILE A 1 216 ? -8.858 13.386 36.681 1.00 27.25 216 ILE A N 1
ATOM 1522 C CA . ILE A 1 216 ? -8.551 12.480 37.777 1.00 28.62 216 ILE A CA 1
ATOM 1523 C C . ILE A 1 216 ? -7.878 13.244 38.917 1.00 29.09 216 ILE A C 1
ATOM 1524 O O . ILE A 1 216 ? -8.211 13.050 40.091 1.00 26.70 216 ILE A O 1
ATOM 1529 N N . ARG A 1 217 ? -6.940 14.122 38.573 1.00 28.80 217 ARG A N 1
ATOM 1530 C CA . ARG A 1 217 ? -6.245 14.907 39.587 1.00 29.64 217 ARG A CA 1
ATOM 1531 C C . ARG A 1 217 ? -7.210 15.837 40.320 1.00 28.28 217 ARG A C 1
ATOM 1532 O O . ARG A 1 217 ? -7.132 15.997 41.538 1.00 26.85 217 ARG A O 1
ATOM 1540 N N . GLN A 1 218 ? -8.110 16.463 39.572 1.00 27.61 218 GLN A N 1
ATOM 1541 C CA . GLN A 1 218 ? -9.072 17.369 40.175 1.00 28.14 218 GLN A CA 1
ATOM 1542 C C . GLN A 1 218 ? -10.028 16.588 41.077 1.00 28.94 218 GLN A C 1
ATOM 1543 O O . GLN A 1 218 ? -10.378 17.048 42.166 1.00 28.71 218 GLN A O 1
ATOM 1549 N N . ALA A 1 219 ? -10.436 15.404 40.623 1.00 28.77 219 ALA A N 1
ATOM 1550 C CA . ALA A 1 219 ? -11.347 14.558 41.388 1.00 29.73 219 ALA A CA 1
ATOM 1551 C C . ALA A 1 219 ? -10.752 14.237 42.755 1.00 31.12 219 ALA A C 1
ATOM 1552 O O . ALA A 1 219 ? -11.456 14.251 43.762 1.00 29.90 219 ALA A O 1
ATOM 1554 N N . LEU A 1 220 ? -9.452 13.951 42.792 1.00 31.84 220 LEU A N 1
ATOM 1555 C CA . LEU A 1 220 ? -8.795 13.644 44.061 1.00 33.37 220 LEU A CA 1
ATOM 1556 C C . LEU A 1 220 ? -8.608 14.883 44.924 1.00 33.04 220 LEU A C 1
ATOM 1557 O O . LEU A 1 220 ? -8.909 14.872 46.117 1.00 32.64 220 LEU A O 1
ATOM 1562 N N . ALA A 1 221 ? -8.111 15.956 44.317 1.00 32.61 221 ALA A N 1
ATOM 1563 C CA . ALA A 1 221 ? -7.879 17.200 45.036 1.00 31.47 221 ALA A CA 1
ATOM 1564 C C . ALA A 1 221 ? -9.151 17.773 45.651 1.00 31.97 221 ALA A C 1
ATOM 1565 O O . ALA A 1 221 ? -9.119 18.350 46.741 1.00 31.34 221 ALA A O 1
ATOM 1567 N N . GLU A 1 222 ? -10.272 17.619 44.955 1.00 29.51 222 GLU A N 1
ATOM 1568 C CA . GLU A 1 222 ? -11.531 18.162 45.446 1.00 29.46 222 GLU A CA 1
ATOM 1569 C C . GLU A 1 222 ? -12.402 17.112 46.128 1.00 29.70 222 GLU A C 1
ATOM 1570 O O . GLU A 1 222 ? -13.528 17.401 46.533 1.00 29.71 222 GLU A O 1
ATOM 1576 N N . ARG A 1 223 ? -11.870 15.899 46.249 1.00 30.46 223 ARG A N 1
ATOM 1577 C CA . ARG A 1 223 ? -12.570 14.793 46.901 1.00 31.42 223 ARG A CA 1
ATOM 1578 C C . ARG A 1 223 ? -13.980 14.578 46.358 1.00 29.26 223 ARG A C 1
ATOM 1579 O O . ARG A 1 223 ? -14.954 14.605 47.112 1.00 29.23 223 ARG A O 1
ATOM 1587 N N . TRP A 1 224 ? -14.097 14.377 45.053 1.00 27.87 224 TRP A N 1
ATOM 1588 C CA . TRP A 1 224 ? -15.410 14.143 44.464 1.00 25.89 224 TRP A CA 1
ATOM 1589 C C . TRP A 1 224 ? -15.968 12.813 44.959 1.00 25.56 224 TRP A C 1
ATOM 1590 O O . TRP A 1 224 ? -15.240 11.825 45.043 1.00 25.70 224 TRP A O 1
ATOM 1601 N N . SER A 1 225 ? -17.259 12.786 45.279 1.00 25.63 225 SER A N 1
ATOM 1602 C CA . SER A 1 225 ? -17.904 11.546 45.701 1.00 24.72 225 SER A CA 1
ATOM 1603 C C . SER A 1 225 ? -18.501 10.920 44.442 1.00 24.40 225 SER A C 1
ATOM 1604 O O . SER A 1 225 ? -18.546 9.695 44.304 1.00 24.59 225 SER A O 1
ATOM 1607 N N . GLN A 1 226 ? -18.951 11.778 43.524 1.00 23.06 226 GLN A N 1
ATOM 1608 C CA . GLN A 1 226 ? -19.519 11.348 42.244 1.00 22.97 226 GLN A CA 1
ATOM 1609 C C . GLN A 1 226 ? -19.523 12.506 41.251 1.00 20.83 226 GLN A C 1
ATOM 1610 O O . GLN A 1 226 ? -19.229 13.648 41.609 1.00 20.76 226 GLN A O 1
ATOM 1616 N N . TRP A 1 227 ? -19.849 12.205 39.999 1.00 20.51 227 TRP A N 1
ATOM 1617 C CA . TRP A 1 227 ? -19.940 13.233 38.971 1.00 19.85 227 TRP A CA 1
ATOM 1618 C C . TRP A 1 227 ? -20.946 12.804 37.913 1.00 20.10 227 TRP A C 1
ATOM 1619 O O . TRP A 1 227 ? -21.235 11.611 37.763 1.00 18.90 227 TRP A O 1
ATOM 1630 N N . SER A 1 228 ? -21.498 13.782 37.205 1.00 17.77 228 SER A N 1
ATOM 1631 C CA . SER A 1 228 ? -22.410 13.504 36.102 1.00 20.08 228 SER A CA 1
ATOM 1632 C C . SER A 1 228 ? -22.095 14.510 35.000 1.00 20.13 228 SER A C 1
ATOM 1633 O O . SER A 1 228 ? -21.037 15.156 35.025 1.00 19.70 228 SER A O 1
ATOM 1636 N N . LEU A 1 229 ? -22.991 14.641 34.029 1.00 19.97 229 LEU A N 1
ATOM 1637 C CA . LEU A 1 229 ? -22.775 15.571 32.925 1.00 20.69 229 LEU A CA 1
ATOM 1638 C C . LEU A 1 229 ? -23.949 16.544 32.857 1.00 23.08 229 LEU A C 1
ATOM 1639 O O . LEU A 1 229 ? -25.099 16.160 33.077 1.00 20.90 229 LEU A O 1
ATOM 1644 N N . ARG A 1 230 ? -23.646 17.802 32.557 1.00 23.92 230 ARG A N 1
ATOM 1645 C CA . ARG A 1 230 ? -24.648 18.862 32.528 1.00 29.23 230 ARG A CA 1
ATOM 1646 C C . ARG A 1 230 ? -25.971 18.544 31.843 1.00 30.29 230 ARG A C 1
ATOM 1647 O O . ARG A 1 230 ? -27.037 18.732 32.441 1.00 33.54 230 ARG A O 1
ATOM 1655 N N . GLY A 1 231 ? -25.917 18.066 30.605 1.00 29.28 231 GLY A N 1
ATOM 1656 C CA . GLY A 1 231 ? -27.148 17.744 29.905 1.00 27.02 231 GLY A CA 1
ATOM 1657 C C . GLY A 1 231 ? -27.652 16.338 30.184 1.00 24.97 231 GLY A C 1
ATOM 1658 O O . GLY A 1 231 ? -28.492 15.822 29.453 1.00 25.73 231 GLY A O 1
ATOM 1659 N N . GLY A 1 232 ? -27.141 15.718 31.244 1.00 23.63 232 GLY A N 1
ATOM 1660 C CA . GLY A 1 232 ? -27.556 14.369 31.591 1.00 21.43 232 GLY A CA 1
ATOM 1661 C C . GLY A 1 232 ? -26.482 13.343 31.280 1.00 20.29 232 GLY A C 1
ATOM 1662 O O . GLY A 1 232 ? -25.706 13.521 30.337 1.00 20.79 232 GLY A O 1
ATOM 1663 N N . LEU A 1 233 ? -26.428 12.269 32.062 1.00 19.57 233 LEU A N 1
ATOM 1664 C CA . LEU A 1 233 ? -25.426 11.225 31.851 1.00 19.88 233 LEU A CA 1
ATOM 1665 C C . LEU A 1 233 ? -25.461 10.627 30.444 1.00 18.86 233 LEU A C 1
ATOM 1666 O O . LEU A 1 233 ? -24.474 10.053 29.994 1.00 17.95 233 LEU A O 1
ATOM 1671 N N . GLU A 1 234 ? -26.594 10.749 29.756 1.00 18.27 234 GLU A N 1
ATOM 1672 C CA . GLU A 1 234 ? -26.711 10.198 28.410 1.00 17.75 234 GLU A CA 1
ATOM 1673 C C . GLU A 1 234 ? -25.699 10.851 27.471 1.00 18.92 234 GLU A C 1
ATOM 1674 O O . GLU A 1 234 ? -25.411 10.331 26.389 1.00 17.55 234 GLU A O 1
ATOM 1680 N N . MET A 1 235 ? -25.169 12.002 27.875 1.00 18.97 235 MET A N 1
ATOM 1681 C CA . MET A 1 235 ? -24.169 12.680 27.047 1.00 20.31 235 MET A CA 1
ATOM 1682 C C . MET A 1 235 ? -22.949 11.779 26.859 1.00 17.96 235 MET A C 1
ATOM 1683 O O . MET A 1 235 ? -22.194 11.935 25.894 1.00 18.22 235 MET A O 1
ATOM 1688 N N . LEU A 1 236 ? -22.756 10.830 27.771 1.00 18.76 236 LEU A N 1
ATOM 1689 C CA . LEU A 1 236 ? -21.613 9.921 27.656 1.00 18.12 236 LEU A CA 1
ATOM 1690 C C . LEU A 1 236 ? -21.805 8.953 26.477 1.00 18.83 236 LEU A C 1
ATOM 1691 O O . LEU A 1 236 ? -20.963 8.907 25.573 1.00 18.96 236 LEU A O 1
ATOM 1696 N N . PRO A 1 237 ? -22.902 8.165 26.463 1.00 18.28 237 PRO A N 1
ATOM 1697 C CA . PRO A 1 237 ? -23.049 7.267 25.311 1.00 19.30 237 PRO A CA 1
ATOM 1698 C C . PRO A 1 237 ? -23.218 8.037 24.001 1.00 19.71 237 PRO A C 1
ATOM 1699 O O . PRO A 1 237 ? -22.855 7.546 22.930 1.00 20.51 237 PRO A O 1
ATOM 1703 N N . GLN A 1 238 ? -23.761 9.247 24.094 1.00 20.78 238 GLN A N 1
ATOM 1704 C CA . GLN A 1 238 ? -23.961 10.090 22.922 1.00 24.12 238 GLN A CA 1
ATOM 1705 C C . GLN A 1 238 ? -22.609 10.465 22.318 1.00 24.23 238 GLN A C 1
ATOM 1706 O O . GLN A 1 238 ? -22.430 10.434 21.099 1.00 24.19 238 GLN A O 1
ATOM 1712 N N . ALA A 1 239 ? -21.657 10.818 23.177 1.00 23.33 239 ALA A N 1
ATOM 1713 C CA . ALA A 1 239 ? -20.323 11.194 22.722 1.00 23.01 239 ALA A CA 1
ATOM 1714 C C . ALA A 1 239 ? -19.605 9.985 22.128 1.00 23.66 239 ALA A C 1
ATOM 1715 O O . ALA A 1 239 ? -18.865 10.115 21.161 1.00 22.39 239 ALA A O 1
ATOM 1717 N N . LEU A 1 240 ? -19.819 8.812 22.716 1.00 22.72 240 LEU A N 1
ATOM 1718 C CA . LEU A 1 240 ? -19.197 7.593 22.219 1.00 24.00 240 LEU A CA 1
ATOM 1719 C C . LEU A 1 240 ? -19.740 7.295 20.819 1.00 26.70 240 LEU A C 1
ATOM 1720 O O . LEU A 1 240 ? -18.976 7.017 19.890 1.00 27.13 240 LEU A O 1
ATOM 1725 N N . GLU A 1 241 ? -21.061 7.373 20.674 1.00 27.70 241 GLU A N 1
ATOM 1726 C CA . GLU A 1 241 ? -21.717 7.120 19.393 1.00 31.00 241 GLU A CA 1
ATOM 1727 C C . GLU A 1 241 ? -21.165 8.053 18.315 1.00 32.01 241 GLU A C 1
ATOM 1728 O O . GLU A 1 241 ? -20.823 7.615 17.213 1.00 30.62 241 GLU A O 1
ATOM 1734 N N . THR A 1 242 ? -21.086 9.339 18.643 1.00 30.98 242 THR A N 1
ATOM 1735 C CA . THR A 1 242 ? -20.566 10.343 17.723 1.00 33.76 242 THR A CA 1
ATOM 1736 C C . THR A 1 242 ? -19.164 9.980 17.246 1.00 33.73 242 THR A C 1
ATOM 1737 O O . THR A 1 242 ? -18.873 10.060 16.054 1.00 33.27 242 THR A O 1
ATOM 1741 N N . HIS A 1 243 ? -18.302 9.593 18.184 1.00 34.17 243 HIS A N 1
ATOM 1742 C CA . HIS A 1 243 ? -16.926 9.222 17.869 1.00 35.15 243 HIS A CA 1
ATOM 1743 C C . HIS A 1 243 ? -16.843 7.956 17.021 1.00 35.33 243 HIS A C 1
ATOM 1744 O O . HIS A 1 243 ? -15.936 7.818 16.200 1.00 34.82 243 HIS A O 1
ATOM 1751 N N . LEU A 1 244 ? -17.780 7.034 17.219 1.00 33.89 244 LEU A N 1
ATOM 1752 C CA . LEU A 1 244 ? -17.796 5.799 16.441 1.00 35.53 244 LEU A CA 1
ATOM 1753 C C . LEU A 1 244 ? -18.151 6.110 14.988 1.00 38.09 244 LEU A C 1
ATOM 1754 O O . LEU A 1 244 ? -17.455 5.685 14.066 1.00 38.65 244 LEU A O 1
ATOM 1759 N N . THR A 1 245 ? -19.240 6.848 14.789 1.00 40.35 245 THR A N 1
ATOM 1760 C CA . THR A 1 245 ? -19.670 7.220 13.448 1.00 42.96 245 THR A CA 1
ATOM 1761 C C . THR A 1 245 ? -18.554 8.003 12.766 1.00 44.59 245 THR A C 1
ATOM 1762 O O . THR A 1 245 ? -18.355 7.900 11.553 1.00 45.06 245 THR A O 1
ATOM 1766 N N . SER A 1 246 ? -17.829 8.781 13.563 1.00 45.31 246 SER A N 1
ATOM 1767 C CA . SER A 1 246 ? -16.726 9.594 13.073 1.00 47.75 246 SER A CA 1
ATOM 1768 C C . SER A 1 246 ? -15.527 8.738 12.677 1.00 48.69 246 SER A C 1
ATOM 1769 O O . SER A 1 246 ? -14.748 9.114 11.800 1.00 49.61 246 SER A O 1
ATOM 1772 N N . ARG A 1 247 ? -15.379 7.590 13.330 1.00 48.72 247 ARG A N 1
ATOM 1773 C CA . ARG A 1 247 ? -14.278 6.675 13.048 1.00 48.76 247 ARG A CA 1
ATOM 1774 C C . ARG A 1 247 ? -14.638 5.686 11.945 1.00 47.86 247 ARG A C 1
ATOM 1775 O O . ARG A 1 247 ? -13.863 4.779 11.640 1.00 48.52 247 ARG A O 1
ATOM 1783 N N . GLY A 1 248 ? -15.820 5.855 11.360 1.00 45.99 248 GLY A N 1
ATOM 1784 C CA . GLY A 1 248 ? -16.250 4.963 10.298 1.00 43.35 248 GLY A CA 1
ATOM 1785 C C . GLY A 1 248 ? -16.858 3.657 10.778 1.00 42.34 248 GLY A C 1
ATOM 1786 O O . GLY A 1 248 ? -17.030 2.720 9.994 1.00 41.85 248 GLY A O 1
ATOM 1787 N N . VAL A 1 249 ? -17.185 3.583 12.064 1.00 39.41 249 VAL A N 1
ATOM 1788 C CA . VAL A 1 249 ? -17.786 2.376 12.615 1.00 37.60 249 VAL A CA 1
ATOM 1789 C C . VAL A 1 249 ? -19.240 2.290 12.172 1.00 36.83 249 VAL A C 1
ATOM 1790 O O . VAL A 1 249 ? -19.966 3.282 12.203 1.00 38.32 249 VAL A O 1
ATOM 1794 N N . SER A 1 250 ? -19.664 1.105 11.754 1.00 35.55 250 SER A N 1
ATOM 1795 C CA . SER A 1 250 ? -21.037 0.913 11.309 1.00 35.36 250 SER A CA 1
ATOM 1796 C C . SER A 1 250 ? -21.978 0.628 12.473 1.00 35.33 250 SER A C 1
ATOM 1797 O O . SER A 1 250 ? -21.828 -0.371 13.174 1.00 33.69 250 SER A O 1
ATOM 1800 N N . VAL A 1 251 ? -22.951 1.511 12.668 1.00 33.22 251 VAL A N 1
ATOM 1801 C CA . VAL A 1 251 ? -23.920 1.354 13.742 1.00 33.03 251 VAL A CA 1
ATOM 1802 C C . VAL A 1 251 ? -25.302 1.049 13.178 1.00 33.18 251 VAL A C 1
ATOM 1803 O O . VAL A 1 251 ? -25.880 1.861 12.453 1.00 32.70 251 VAL A O 1
ATOM 1807 N N . LEU A 1 252 ? -25.827 -0.126 13.505 1.00 32.28 252 LEU A N 1
ATOM 1808 C CA . LEU A 1 252 ? -27.155 -0.513 13.042 1.00 32.91 252 LEU A CA 1
ATOM 1809 C C . LEU A 1 252 ? -28.127 -0.423 14.212 1.00 33.30 252 LEU A C 1
ATOM 1810 O O . LEU A 1 252 ? -27.895 -1.027 15.257 1.00 35.06 252 LEU A O 1
ATOM 1815 N N . ARG A 1 253 ? -29.207 0.336 14.046 1.00 31.96 253 ARG A N 1
ATOM 1816 C CA . ARG A 1 253 ? -30.196 0.472 15.108 1.00 30.98 253 ARG A CA 1
ATOM 1817 C C . ARG A 1 253 ? -31.535 -0.056 14.613 1.00 30.28 253 ARG A C 1
ATOM 1818 O O . ARG A 1 253 ? -31.790 -0.060 13.412 1.00 30.18 253 ARG A O 1
ATOM 1826 N N . GLY A 1 254 ? -32.381 -0.497 15.540 1.00 28.62 254 GLY A N 1
ATOM 1827 C CA . GLY A 1 254 ? -33.679 -1.033 15.169 1.00 28.89 254 GLY A CA 1
ATOM 1828 C C . GLY A 1 254 ? -33.546 -2.392 14.497 1.00 30.92 254 GLY A C 1
ATOM 1829 O O . GLY A 1 254 ? -34.449 -2.841 13.791 1.00 29.74 254 GLY A O 1
ATOM 1830 N N . GLN A 1 255 ? -32.420 -3.057 14.730 1.00 31.23 255 GLN A N 1
ATOM 1831 C CA . GLN A 1 255 ? -32.171 -4.361 14.127 1.00 32.65 255 GLN A CA 1
ATOM 1832 C C . GLN A 1 255 ? -31.721 -5.398 15.142 1.00 30.84 255 GLN A C 1
ATOM 1833 O O . GLN A 1 255 ? -30.531 -5.627 15.317 1.00 32.59 255 GLN A O 1
ATOM 1839 N N . PRO A 1 256 ? -32.673 -6.037 15.830 1.00 31.59 256 PRO A N 1
ATOM 1840 C CA . PRO A 1 256 ? -32.330 -7.055 16.829 1.00 32.27 256 PRO A CA 1
ATOM 1841 C C . PRO A 1 256 ? -31.612 -8.243 16.188 1.00 32.48 256 PRO A C 1
ATOM 1842 O O . PRO A 1 256 ? -31.927 -8.622 15.062 1.00 31.06 256 PRO A O 1
ATOM 1846 N N . VAL A 1 257 ? -30.643 -8.817 16.895 1.00 32.13 257 VAL A N 1
ATOM 1847 C CA . VAL A 1 257 ? -29.937 -9.987 16.381 1.00 31.89 257 VAL A CA 1
ATOM 1848 C C . VAL A 1 257 ? -30.879 -11.141 16.671 1.00 32.65 257 VAL A C 1
ATOM 1849 O O . VAL A 1 257 ? -31.419 -11.234 17.773 1.00 31.37 257 VAL A O 1
ATOM 1853 N N . CYS A 1 258 ? -31.086 -12.011 15.686 1.00 33.00 258 CYS A N 1
ATOM 1854 C CA . CYS A 1 258 ? -31.997 -13.137 15.850 1.00 35.11 258 CYS A CA 1
ATOM 1855 C C . CYS A 1 258 ? -31.296 -14.485 16.006 1.00 34.30 258 CYS A C 1
ATOM 1856 O O . CYS A 1 258 ? -31.857 -15.412 16.579 1.00 33.18 258 CYS A O 1
ATOM 1859 N N . GLY A 1 259 ? -30.073 -14.597 15.502 1.00 33.87 259 GLY A N 1
ATOM 1860 C CA . GLY A 1 259 ? -29.369 -15.857 15.626 1.00 33.46 259 GLY A CA 1
ATOM 1861 C C . GLY A 1 259 ? -27.884 -15.785 15.345 1.00 33.46 259 GLY A C 1
ATOM 1862 O O . GLY A 1 259 ? -27.403 -14.880 14.665 1.00 33.55 259 GLY A O 1
ATOM 1863 N N . LEU A 1 260 ? -27.159 -16.756 15.887 1.00 34.09 260 LEU A N 1
ATOM 1864 C CA . LEU A 1 260 ? -25.719 -16.853 15.704 1.00 34.58 260 LEU A CA 1
ATOM 1865 C C . LEU A 1 260 ? -25.402 -18.288 15.294 1.00 36.02 260 LEU A C 1
ATOM 1866 O O . LEU A 1 260 ? -25.980 -19.232 15.833 1.00 35.59 260 LEU A O 1
ATOM 1871 N N . SER A 1 261 ? -24.492 -18.449 14.340 1.00 38.31 261 SER A N 1
ATOM 1872 C CA . SER A 1 261 ? -24.104 -19.780 13.887 1.00 41.63 261 SER A CA 1
ATOM 1873 C C . SER A 1 261 ? -22.734 -19.737 13.223 1.00 43.47 261 SER A C 1
ATOM 1874 O O . SER A 1 261 ? -22.339 -18.716 12.656 1.00 41.74 261 SER A O 1
ATOM 1877 N N . LEU A 1 262 ? -22.010 -20.847 13.308 1.00 46.76 262 LEU A N 1
ATOM 1878 C CA . LEU A 1 262 ? -20.679 -20.943 12.720 1.00 50.62 262 LEU A CA 1
ATOM 1879 C C . LEU A 1 262 ? -20.750 -21.552 11.328 1.00 53.04 262 LEU A C 1
ATOM 1880 O O . LEU A 1 262 ? -21.642 -22.350 11.038 1.00 53.39 262 LEU A O 1
ATOM 1885 N N . GLN A 1 263 ? -19.812 -21.171 10.468 1.00 56.26 263 GLN A N 1
ATOM 1886 C CA . GLN A 1 263 ? -19.776 -21.690 9.106 1.00 59.45 263 GLN A CA 1
ATOM 1887 C C . GLN A 1 263 ? -18.351 -21.802 8.562 1.00 60.72 263 GLN A C 1
ATOM 1888 O O . GLN A 1 263 ? -17.398 -21.954 9.329 1.00 60.93 263 GLN A O 1
ATOM 1894 N N . ALA A 1 264 ? -18.217 -21.732 7.240 1.00 61.92 264 ALA A N 1
ATOM 1895 C CA . ALA A 1 264 ? -16.922 -21.840 6.568 1.00 63.10 264 ALA A CA 1
ATOM 1896 C C . ALA A 1 264 ? -15.793 -21.051 7.232 1.00 64.04 264 ALA A C 1
ATOM 1897 O O . ALA A 1 264 ? -15.924 -19.856 7.497 1.00 64.87 264 ALA A O 1
ATOM 1899 N N . GLU A 1 265 ? -14.682 -21.735 7.488 1.00 64.44 265 GLU A N 1
ATOM 1900 C CA . GLU A 1 265 ? -13.506 -21.126 8.104 1.00 64.82 265 GLU A CA 1
ATOM 1901 C C . GLU A 1 265 ? -13.753 -20.467 9.457 1.00 63.77 265 GLU A C 1
ATOM 1902 O O . GLU A 1 265 ? -13.211 -19.398 9.747 1.00 64.60 265 GLU A O 1
ATOM 1908 N N . GLY A 1 266 ? -14.571 -21.116 10.279 1.00 61.93 266 GLY A N 1
ATOM 1909 C CA . GLY A 1 266 ? -14.865 -20.612 11.609 1.00 59.80 266 GLY A CA 1
ATOM 1910 C C . GLY A 1 266 ? -15.296 -19.163 11.735 1.00 57.77 266 GLY A C 1
ATOM 1911 O O . GLY A 1 266 ? -14.894 -18.476 12.675 1.00 58.15 266 GLY A O 1
ATOM 1912 N N . ARG A 1 267 ? -16.105 -18.690 10.795 1.00 55.27 267 ARG A N 1
ATOM 1913 C CA . ARG A 1 267 ? -16.596 -17.318 10.849 1.00 52.99 267 ARG A CA 1
ATOM 1914 C C . ARG A 1 267 ? -18.037 -17.340 11.335 1.00 50.51 267 ARG A C 1
ATOM 1915 O O . ARG A 1 267 ? -18.809 -18.228 10.974 1.00 49.71 267 ARG A O 1
ATOM 1923 N N . TRP A 1 268 ? -18.394 -16.366 12.164 1.00 47.31 268 TRP A N 1
ATOM 1924 C CA . TRP A 1 268 ? -19.746 -16.282 12.692 1.00 44.01 268 TRP A CA 1
ATOM 1925 C C . TRP A 1 268 ? -20.722 -15.748 11.654 1.00 42.73 268 TRP A C 1
ATOM 1926 O O . TRP A 1 268 ? -20.367 -14.937 10.801 1.00 42.85 268 TRP A O 1
ATOM 1937 N N . LYS A 1 269 ? -21.956 -16.223 11.732 1.00 41.75 269 LYS A N 1
ATOM 1938 C CA . LYS A 1 269 ? -23.011 -15.758 10.852 1.00 40.39 269 LYS A CA 1
ATOM 1939 C C . LYS A 1 269 ? -24.026 -15.093 11.773 1.00 38.46 269 LYS A C 1
ATOM 1940 O O . LYS A 1 269 ? -24.796 -15.770 12.453 1.00 38.52 269 LYS A O 1
ATOM 1946 N N . VAL A 1 270 ? -24.000 -13.766 11.815 1.00 37.78 270 VAL A N 1
ATOM 1947 C CA . VAL A 1 270 ? -24.917 -13.012 12.661 1.00 35.17 270 VAL A CA 1
ATOM 1948 C C . VAL A 1 270 ? -26.189 -12.725 11.877 1.00 34.48 270 VAL A C 1
ATOM 1949 O O . VAL A 1 270 ? -26.191 -11.885 10.980 1.00 34.16 270 VAL A O 1
ATOM 1953 N N . SER A 1 271 ? -27.268 -13.422 12.223 1.00 34.46 271 SER A N 1
ATOM 1954 C CA . SER A 1 271 ? -28.544 -13.261 11.534 1.00 36.00 271 SER A CA 1
ATOM 1955 C C . SER A 1 271 ? -29.464 -12.210 12.146 1.00 37.45 271 SER A C 1
ATOM 1956 O O . SER A 1 271 ? -29.731 -12.227 13.345 1.00 35.00 271 SER A O 1
ATOM 1959 N N . LEU A 1 272 ? -29.947 -11.301 11.305 1.00 39.34 272 LEU A N 1
ATOM 1960 C CA . LEU A 1 272 ? -30.865 -10.256 11.743 1.00 42.48 272 LEU A CA 1
ATOM 1961 C C . LEU A 1 272 ? -32.269 -10.627 11.265 1.00 45.90 272 LEU A C 1
ATOM 1962 O O . LEU A 1 272 ? -32.488 -11.742 10.784 1.00 46.45 272 LEU A O 1
ATOM 1967 N N . ARG A 1 273 ? -33.213 -9.697 11.391 1.00 49.39 273 ARG A N 1
ATOM 1968 C CA . ARG A 1 273 ? -34.593 -9.947 10.978 1.00 53.03 273 ARG A CA 1
ATOM 1969 C C . ARG A 1 273 ? -34.622 -10.542 9.574 1.00 53.64 273 ARG A C 1
ATOM 1970 O O . ARG A 1 273 ? -34.955 -11.711 9.389 1.00 54.29 273 ARG A O 1
ATOM 1978 N N . ASP A 1 274 ? -34.267 -9.726 8.589 1.00 54.22 274 ASP A N 1
ATOM 1979 C CA . ASP A 1 274 ? -34.244 -10.161 7.201 1.00 54.90 274 ASP A CA 1
ATOM 1980 C C . ASP A 1 274 ? -32.930 -9.731 6.561 1.00 53.90 274 ASP A C 1
ATOM 1981 O O . ASP A 1 274 ? -32.883 -9.359 5.388 1.00 54.25 274 ASP A O 1
ATOM 1986 N N . SER A 1 275 ? -31.864 -9.784 7.354 1.00 52.32 275 SER A N 1
ATOM 1987 C CA . SER A 1 275 ? -30.533 -9.406 6.901 1.00 50.36 275 SER A CA 1
ATOM 1988 C C . SER A 1 275 ? -29.511 -10.318 7.576 1.00 49.81 275 SER A C 1
ATOM 1989 O O . SER A 1 275 ? -29.847 -11.053 8.505 1.00 48.63 275 SER A O 1
ATOM 1992 N N . SER A 1 276 ? -28.266 -10.269 7.112 1.00 48.07 276 SER A N 1
ATOM 1993 C CA . SER A 1 276 ? -27.217 -11.104 7.684 1.00 47.43 276 SER A CA 1
ATOM 1994 C C . SER A 1 276 ? -25.845 -10.448 7.617 1.00 46.28 276 SER A C 1
ATOM 1995 O O . SER A 1 276 ? -25.570 -9.647 6.725 1.00 46.35 276 SER A O 1
ATOM 1998 N N . LEU A 1 277 ? -24.988 -10.802 8.569 1.00 45.08 277 LEU A N 1
ATOM 1999 C CA . LEU A 1 277 ? -23.632 -10.268 8.648 1.00 44.21 277 LEU A CA 1
ATOM 2000 C C . LEU A 1 277 ? -22.658 -11.371 9.027 1.00 43.41 277 LEU A C 1
ATOM 2001 O O . LEU A 1 277 ? -22.977 -12.234 9.843 1.00 42.84 277 LEU A O 1
ATOM 2006 N N . GLU A 1 278 ? -21.468 -11.339 8.438 1.00 42.58 278 GLU A N 1
ATOM 2007 C CA . GLU A 1 278 ? -20.445 -12.321 8.763 1.00 42.70 278 GLU A CA 1
ATOM 2008 C C . GLU A 1 278 ? -19.431 -11.643 9.670 1.00 41.03 278 GLU A C 1
ATOM 2009 O O . GLU A 1 278 ? -19.088 -10.480 9.470 1.00 40.75 278 GLU A O 1
ATOM 2015 N N . ALA A 1 279 ? -18.957 -12.370 10.672 1.00 39.91 279 ALA A N 1
ATOM 2016 C CA . ALA A 1 279 ? -17.990 -11.814 11.604 1.00 38.55 279 ALA A CA 1
ATOM 2017 C C . ALA A 1 279 ? -16.896 -12.817 11.931 1.00 37.52 279 ALA A C 1
ATOM 2018 O O . ALA A 1 279 ? -17.163 -14.001 12.132 1.00 38.17 279 ALA A O 1
ATOM 2020 N N . ASP A 1 280 ? -15.661 -12.336 11.971 1.00 36.68 280 ASP A N 1
ATOM 2021 C CA . ASP A 1 280 ? -14.531 -13.184 12.307 1.00 36.53 280 ASP A CA 1
ATOM 2022 C C . ASP A 1 280 ? -14.580 -13.397 13.813 1.00 34.66 280 ASP A C 1
ATOM 2023 O O . ASP A 1 280 ? -14.140 -14.425 14.327 1.00 33.48 280 ASP A O 1
ATOM 2028 N N . HIS A 1 281 ? -15.145 -12.417 14.513 1.00 32.57 281 HIS A N 1
ATOM 2029 C CA . HIS A 1 281 ? -15.272 -12.488 15.961 1.00 30.46 281 HIS A CA 1
ATOM 2030 C C . HIS A 1 281 ? -16.478 -11.675 16.427 1.00 29.52 281 HIS A C 1
ATOM 2031 O O . HIS A 1 281 ? -16.790 -10.623 15.855 1.00 28.65 281 HIS A O 1
ATOM 2038 N N . VAL A 1 282 ? -17.146 -12.167 17.464 1.00 27.19 282 VAL A N 1
ATOM 2039 C CA . VAL A 1 282 ? -18.313 -11.487 18.021 1.00 26.28 282 VAL A CA 1
ATOM 2040 C C . VAL A 1 282 ? -18.109 -11.132 19.492 1.00 25.69 282 VAL A C 1
ATOM 2041 O O . VAL A 1 282 ? -17.649 -11.956 20.284 1.00 25.64 282 VAL A O 1
ATOM 2045 N N . ILE A 1 283 ? -18.416 -9.888 19.842 1.00 25.27 283 ILE A N 1
ATOM 2046 C CA . ILE A 1 283 ? -18.339 -9.450 21.227 1.00 23.30 283 ILE A CA 1
ATOM 2047 C C . ILE A 1 283 ? -19.805 -9.290 21.617 1.00 22.69 283 ILE A C 1
ATOM 2048 O O . ILE A 1 283 ? -20.512 -8.462 21.048 1.00 23.15 283 ILE A O 1
ATOM 2053 N N . SER A 1 284 ? -20.269 -10.107 22.553 1.00 21.86 284 SER A N 1
ATOM 2054 C CA . SER A 1 284 ? -21.657 -10.035 22.983 1.00 21.68 284 SER A CA 1
ATOM 2055 C C . SER A 1 284 ? -21.790 -9.136 24.194 1.00 21.21 284 SER A C 1
ATOM 2056 O O . SER A 1 284 ? -21.319 -9.473 25.281 1.00 21.33 284 SER A O 1
ATOM 2059 N N . ALA A 1 285 ? -22.438 -7.990 23.995 1.00 20.21 285 ALA A N 1
ATOM 2060 C CA . ALA A 1 285 ? -22.644 -7.036 25.070 1.00 18.80 285 ALA A CA 1
ATOM 2061 C C . ALA A 1 285 ? -24.128 -6.896 25.416 1.00 19.81 285 ALA A C 1
ATOM 2062 O O . ALA A 1 285 ? -24.549 -5.868 25.935 1.00 21.51 285 ALA A O 1
ATOM 2064 N N . ILE A 1 286 ? -24.911 -7.932 25.122 1.00 18.38 286 ILE A N 1
ATOM 2065 C CA . ILE A 1 286 ? -26.342 -7.952 25.430 1.00 18.24 286 ILE A CA 1
ATOM 2066 C C . ILE A 1 286 ? -26.526 -8.819 26.679 1.00 20.18 286 ILE A C 1
ATOM 2067 O O . ILE A 1 286 ? -25.590 -9.504 27.106 1.00 19.70 286 ILE A O 1
ATOM 2072 N N . PRO A 1 287 ? -27.726 -8.798 27.287 1.00 20.62 287 PRO A N 1
ATOM 2073 C CA . PRO A 1 287 ? -27.972 -9.608 28.485 1.00 21.04 287 PRO A CA 1
ATOM 2074 C C . PRO A 1 287 ? -27.719 -11.095 28.212 1.00 22.15 287 PRO A C 1
ATOM 2075 O O . PRO A 1 287 ? -28.073 -11.607 27.145 1.00 21.00 287 PRO A O 1
ATOM 2079 N N . ALA A 1 288 ? -27.130 -11.782 29.189 1.00 19.91 288 ALA A N 1
ATOM 2080 C CA . ALA A 1 288 ? -26.830 -13.207 29.064 1.00 22.08 288 ALA A CA 1
ATOM 2081 C C . ALA A 1 288 ? -28.048 -14.050 28.665 1.00 22.72 288 ALA A C 1
ATOM 2082 O O . ALA A 1 288 ? -27.935 -14.960 27.844 1.00 23.69 288 ALA A O 1
ATOM 2084 N N . SER A 1 289 ? -29.208 -13.755 29.244 1.00 23.84 289 SER A N 1
ATOM 2085 C CA . SER A 1 289 ? -30.427 -14.507 28.927 1.00 25.88 289 SER A CA 1
ATOM 2086 C C . SER A 1 289 ? -30.788 -14.391 27.444 1.00 26.13 289 SER A C 1
ATOM 2087 O O . SER A 1 289 ? -31.354 -15.320 26.861 1.00 25.81 289 SER A O 1
ATOM 2090 N N . VAL A 1 290 ? -30.462 -13.250 26.841 1.00 24.54 290 VAL A N 1
ATOM 2091 C CA . VAL A 1 290 ? -30.756 -13.011 25.433 1.00 25.27 290 VAL A CA 1
ATOM 2092 C C . VAL A 1 290 ? -29.781 -13.749 24.522 1.00 26.07 290 VAL A C 1
ATOM 2093 O O . VAL A 1 290 ? -30.193 -14.371 23.542 1.00 26.16 290 VAL A O 1
ATOM 2097 N N . LEU A 1 291 ? -28.492 -13.678 24.845 1.00 25.27 291 LEU A N 1
ATOM 2098 C CA . LEU A 1 291 ? -27.471 -14.361 24.061 1.00 25.40 291 LEU A CA 1
ATOM 2099 C C . LEU A 1 291 ? -27.743 -15.864 24.111 1.00 25.93 291 LEU A C 1
ATOM 2100 O O . LEU A 1 291 ? -27.559 -16.581 23.124 1.00 26.01 291 LEU A O 1
ATOM 2105 N N . SER A 1 292 ? -28.177 -16.331 25.277 1.00 25.27 292 SER A N 1
ATOM 2106 C CA . SER A 1 292 ? -28.470 -17.744 25.482 1.00 28.15 292 SER A CA 1
ATOM 2107 C C . SER A 1 292 ? -29.376 -18.311 24.391 1.00 29.62 292 SER A C 1
ATOM 2108 O O . SER A 1 292 ? -29.186 -19.442 23.943 1.00 28.44 292 SER A O 1
ATOM 2111 N N . GLU A 1 293 ? -30.355 -17.517 23.970 1.00 31.33 293 GLU A N 1
ATOM 2112 C CA . GLU A 1 293 ? -31.310 -17.942 22.953 1.00 35.09 293 GLU A CA 1
ATOM 2113 C C . GLU A 1 293 ? -30.809 -17.826 21.515 1.00 35.05 293 GLU A C 1
ATOM 2114 O O . GLU A 1 293 ? -31.324 -18.499 20.621 1.00 35.13 293 GLU A O 1
ATOM 2120 N N . LEU A 1 294 ? -29.809 -16.979 21.293 1.00 33.21 294 LEU A N 1
ATOM 2121 C CA . LEU A 1 294 ? -29.244 -16.790 19.958 1.00 33.97 294 LEU A CA 1
ATOM 2122 C C . LEU A 1 294 ? -28.280 -17.909 19.557 1.00 33.93 294 LEU A C 1
ATOM 2123 O O . LEU A 1 294 ? -28.099 -18.191 18.371 1.00 33.93 294 LEU A O 1
ATOM 2128 N N . LEU A 1 295 ? -27.664 -18.540 20.549 1.00 33.05 295 LEU A N 1
ATOM 2129 C CA . LEU A 1 295 ? -26.689 -19.598 20.308 1.00 32.33 295 LEU A CA 1
ATOM 2130 C C . LEU A 1 295 ? -27.217 -20.832 19.575 1.00 33.55 295 LEU A C 1
ATOM 2131 O O . LEU A 1 295 ? -28.361 -21.247 19.768 1.00 31.94 295 LEU A O 1
ATOM 2136 N N . PRO A 1 296 ? -26.377 -21.429 18.713 1.00 33.56 296 PRO A N 1
ATOM 2137 C CA . PRO A 1 296 ? -26.739 -22.624 17.944 1.00 35.36 296 PRO A CA 1
ATOM 2138 C C . PRO A 1 296 ? -26.817 -23.859 18.838 1.00 36.07 296 PRO A C 1
ATOM 2139 O O . PRO A 1 296 ? -26.363 -23.839 19.984 1.00 36.64 296 PRO A O 1
ATOM 2143 N N . ALA A 1 297 ? -27.394 -24.930 18.307 1.00 37.16 297 ALA A N 1
ATOM 2144 C CA . ALA A 1 297 ? -27.559 -26.179 19.043 1.00 37.75 297 ALA A CA 1
ATOM 2145 C C . ALA A 1 297 ? -26.271 -26.740 19.648 1.00 37.80 297 ALA A C 1
ATOM 2146 O O . ALA A 1 297 ? -26.278 -27.248 20.770 1.00 36.26 297 ALA A O 1
ATOM 2148 N N . GLU A 1 298 ? -25.169 -26.644 18.912 1.00 38.60 298 GLU A N 1
ATOM 2149 C CA . GLU A 1 298 ? -23.894 -27.174 19.388 1.00 40.46 298 GLU A CA 1
ATOM 2150 C C . GLU A 1 298 ? -23.326 -26.441 20.600 1.00 39.89 298 GLU A C 1
ATOM 2151 O O . GLU A 1 298 ? -22.383 -26.921 21.227 1.00 39.93 298 GLU A O 1
ATOM 2157 N N . ALA A 1 299 ? -23.897 -25.286 20.930 1.00 37.73 299 ALA A N 1
ATOM 2158 C CA . ALA A 1 299 ? -23.428 -24.508 22.073 1.00 36.20 299 ALA A CA 1
ATOM 2159 C C . ALA A 1 299 ? -24.411 -24.597 23.237 1.00 36.33 299 ALA A C 1
ATOM 2160 O O . ALA A 1 299 ? -24.456 -23.711 24.091 1.00 36.11 299 ALA A O 1
ATOM 2162 N N . ALA A 1 300 ? -25.187 -25.676 23.270 1.00 35.61 300 ALA A N 1
ATOM 2163 C CA . ALA A 1 300 ? -26.179 -25.885 24.320 1.00 34.62 300 ALA A CA 1
ATOM 2164 C C . ALA A 1 300 ? -25.627 -25.715 25.737 1.00 34.10 300 ALA A C 1
ATOM 2165 O O . ALA A 1 300 ? -26.263 -25.087 26.579 1.00 34.56 300 ALA A O 1
ATOM 2167 N N . PRO A 1 301 ? -24.447 -26.288 26.029 1.00 33.55 301 PRO A N 1
ATOM 2168 C CA . PRO A 1 301 ? -23.908 -26.130 27.386 1.00 31.95 301 PRO A CA 1
ATOM 2169 C C . PRO A 1 301 ? -23.661 -24.663 27.751 1.00 30.63 301 PRO A C 1
ATOM 2170 O O . PRO A 1 301 ? -23.895 -24.252 28.889 1.00 29.64 301 PRO A O 1
ATOM 2174 N N . LEU A 1 302 ? -23.181 -23.883 26.785 1.00 29.25 302 LEU A N 1
ATOM 2175 C CA . LEU A 1 302 ? -22.921 -22.460 27.009 1.00 27.99 302 LEU A CA 1
ATOM 2176 C C . LEU A 1 302 ? -24.253 -21.747 27.214 1.00 27.43 302 LEU A C 1
ATOM 2177 O O . LEU A 1 302 ? -24.388 -20.895 28.089 1.00 26.67 302 LEU A O 1
ATOM 2182 N N . ALA A 1 303 ? -25.232 -22.106 26.393 1.00 27.10 303 ALA A N 1
ATOM 2183 C CA . ALA A 1 303 ? -26.558 -21.521 26.476 1.00 26.86 303 ALA A CA 1
ATOM 2184 C C . ALA A 1 303 ? -27.155 -21.768 27.858 1.00 27.80 303 ALA A C 1
ATOM 2185 O O . ALA A 1 303 ? -27.770 -20.878 28.436 1.00 26.71 303 ALA A O 1
ATOM 2187 N N . ARG A 1 304 ? -26.969 -22.974 28.390 1.00 29.08 304 ARG A N 1
ATOM 2188 C CA . ARG A 1 304 ? -27.509 -23.301 29.705 1.00 29.68 304 ARG A CA 1
ATOM 2189 C C . ARG A 1 304 ? -26.843 -22.504 30.821 1.00 28.26 304 ARG A C 1
ATOM 2190 O O . ARG A 1 304 ? -27.501 -22.111 31.783 1.00 27.84 304 ARG A O 1
ATOM 2198 N N . ALA A 1 305 ? -25.542 -22.263 30.701 1.00 27.11 305 ALA A N 1
ATOM 2199 C CA . ALA A 1 305 ? -24.837 -21.494 31.722 1.00 26.81 305 ALA A CA 1
ATOM 2200 C C . ALA A 1 305 ? -25.324 -20.046 31.684 1.00 26.67 305 ALA A C 1
ATOM 2201 O O . ALA A 1 305 ? -25.550 -19.431 32.725 1.00 26.69 305 ALA A O 1
ATOM 2203 N N . LEU A 1 306 ? -25.494 -19.515 30.476 1.00 24.56 306 LEU A N 1
ATOM 2204 C CA . LEU A 1 306 ? -25.945 -18.137 30.296 1.00 24.82 306 LEU A CA 1
ATOM 2205 C C . LEU A 1 306 ? -27.402 -17.916 30.708 1.00 25.55 306 LEU A C 1
ATOM 2206 O O . LEU A 1 306 ? -27.745 -16.857 31.236 1.00 26.17 306 LEU A O 1
ATOM 2211 N N . SER A 1 307 ? -28.259 -18.905 30.464 1.00 24.93 307 SER A N 1
ATOM 2212 C CA . SER A 1 307 ? -29.667 -18.769 30.816 1.00 26.73 307 SER A CA 1
ATOM 2213 C C . SER A 1 307 ? -29.892 -18.727 32.327 1.00 25.27 307 SER A C 1
ATOM 2214 O O . SER A 1 307 ? -30.935 -18.253 32.783 1.00 26.29 307 SER A O 1
ATOM 2217 N N . ALA A 1 308 ? -28.913 -19.204 33.100 1.00 23.71 308 ALA A N 1
ATOM 2218 C CA . ALA A 1 308 ? -29.014 -19.209 34.564 1.00 23.42 308 ALA A CA 1
ATOM 2219 C C . ALA A 1 308 ? -28.806 -17.828 35.191 1.00 22.95 308 ALA A C 1
ATOM 2220 O O . ALA A 1 308 ? -28.971 -17.650 36.406 1.00 23.51 308 ALA A O 1
ATOM 2222 N N . ILE A 1 309 ? -28.426 -16.859 34.365 1.00 21.56 309 ILE A N 1
ATOM 2223 C CA . ILE A 1 309 ? -28.210 -15.493 34.827 1.00 21.45 309 ILE A CA 1
ATOM 2224 C C . ILE A 1 309 ? -29.457 -14.677 34.496 1.00 21.77 309 ILE A C 1
ATOM 2225 O O . ILE A 1 309 ? -29.747 -14.427 33.326 1.00 25.10 309 ILE A O 1
ATOM 2230 N N . THR A 1 310 ? -30.200 -14.274 35.521 1.00 21.78 310 THR A N 1
ATOM 2231 C CA . THR A 1 310 ? -31.415 -13.488 35.318 1.00 22.35 310 THR A CA 1
ATOM 2232 C C . THR A 1 310 ? -31.293 -12.107 35.954 1.00 21.73 310 THR A C 1
ATOM 2233 O O . THR A 1 310 ? -30.382 -11.860 36.745 1.00 20.45 310 THR A O 1
ATOM 2237 N N . ALA A 1 311 ? -32.219 -11.213 35.612 1.00 21.06 311 ALA A N 1
ATOM 2238 C CA . ALA A 1 311 ? -32.189 -9.846 36.128 1.00 21.93 311 ALA A CA 1
ATOM 2239 C C . ALA A 1 311 ? -33.529 -9.413 36.708 1.00 22.43 311 ALA A C 1
ATOM 2240 O O . ALA A 1 311 ? -34.583 -9.869 36.258 1.00 23.93 311 ALA A O 1
ATOM 2242 N N . VAL A 1 312 ? -33.492 -8.540 37.711 1.00 20.47 312 VAL A N 1
ATOM 2243 C CA . VAL A 1 312 ? -34.733 -8.054 38.310 1.00 20.43 312 VAL A CA 1
ATOM 2244 C C . VAL A 1 312 ? -35.174 -6.781 37.610 1.00 19.59 312 VAL A C 1
ATOM 2245 O O . VAL A 1 312 ? -34.377 -6.114 36.945 1.00 19.05 312 VAL A O 1
ATOM 2249 N N . SER A 1 313 ? -36.453 -6.454 37.744 1.00 18.72 313 SER A N 1
ATOM 2250 C CA . SER A 1 313 ? -36.983 -5.244 37.136 1.00 17.26 313 SER A CA 1
ATOM 2251 C C . SER A 1 313 ? -36.970 -4.135 38.181 1.00 18.41 313 SER A C 1
ATOM 2252 O O . SER A 1 313 ? -36.919 -4.400 39.383 1.00 18.04 313 SER A O 1
ATOM 2255 N N . VAL A 1 314 ? -37.002 -2.893 37.712 1.00 16.20 314 VAL A N 1
ATOM 2256 C CA . VAL A 1 314 ? -37.029 -1.736 38.593 1.00 16.17 314 VAL A CA 1
ATOM 2257 C C . VAL A 1 314 ? -37.933 -0.684 37.970 1.00 15.58 314 VAL A C 1
ATOM 2258 O O . VAL A 1 314 ? -37.836 -0.407 36.771 1.00 17.09 314 VAL A O 1
ATOM 2262 N N . ALA A 1 315 ? -38.822 -0.107 38.774 1.00 16.50 315 ALA A N 1
ATOM 2263 C CA . ALA A 1 315 ? -39.690 0.953 38.277 1.00 16.14 315 ALA A CA 1
ATOM 2264 C C . ALA A 1 315 ? -39.160 2.279 38.818 1.00 16.73 315 ALA A C 1
ATOM 2265 O O . ALA A 1 315 ? -39.122 2.497 40.031 1.00 17.92 315 ALA A O 1
ATOM 2267 N N . VAL A 1 316 ? -38.738 3.153 37.908 1.00 14.99 316 VAL A N 1
ATOM 2268 C CA . VAL A 1 316 ? -38.195 4.458 38.268 1.00 15.41 316 VAL A CA 1
ATOM 2269 C C . VAL A 1 316 ? -39.251 5.561 38.165 1.00 15.97 316 VAL A C 1
ATOM 2270 O O . VAL A 1 316 ? -39.850 5.777 37.105 1.00 16.47 316 VAL A O 1
ATOM 2274 N N . VAL A 1 317 ? -39.480 6.256 39.272 1.00 15.13 317 VAL A N 1
ATOM 2275 C CA . VAL A 1 317 ? -40.451 7.333 39.295 1.00 16.08 317 VAL A CA 1
ATOM 2276 C C . VAL A 1 317 ? -39.763 8.632 39.690 1.00 17.42 317 VAL A C 1
ATOM 2277 O O . VAL A 1 317 ? -39.300 8.783 40.825 1.00 16.69 317 VAL A O 1
ATOM 2281 N N . ASN A 1 318 ? -39.675 9.552 38.734 1.00 16.52 318 ASN A N 1
ATOM 2282 C CA . ASN A 1 318 ? -39.058 10.859 38.968 1.00 17.27 318 ASN A CA 1
ATOM 2283 C C . ASN A 1 318 ? -40.174 11.790 39.412 1.00 18.30 318 ASN A C 1
ATOM 2284 O O . ASN A 1 318 ? -41.181 11.947 38.710 1.00 19.86 318 ASN A O 1
ATOM 2289 N N . LEU A 1 319 ? -39.995 12.413 40.566 1.00 18.47 319 LEU A N 1
ATOM 2290 C CA . LEU A 1 319 ? -40.996 13.328 41.095 1.00 18.31 319 LEU A CA 1
ATOM 2291 C C . LEU A 1 319 ? -40.391 14.710 41.297 1.00 20.82 319 LEU A C 1
ATOM 2292 O O . LEU A 1 319 ? -39.266 14.841 41.781 1.00 19.41 319 LEU A O 1
ATOM 2297 N N . GLN A 1 320 ? -41.130 15.743 40.909 1.00 20.93 320 GLN A N 1
ATOM 2298 C CA . GLN A 1 320 ? -40.663 17.106 41.096 1.00 23.41 320 GLN A CA 1
ATOM 2299 C C . GLN A 1 320 ? -41.730 17.867 41.868 1.00 25.72 320 GLN A C 1
ATOM 2300 O O . GLN A 1 320 ? -42.925 17.692 41.621 1.00 23.94 320 GLN A O 1
ATOM 2306 N N . TYR A 1 321 ? -41.285 18.693 42.812 1.00 27.49 321 TYR A N 1
ATOM 2307 C CA . TYR A 1 321 ? -42.174 19.480 43.660 1.00 31.43 321 TYR A CA 1
ATOM 2308 C C . TYR A 1 321 ? -41.771 20.943 43.618 1.00 33.95 321 TYR A C 1
ATOM 2309 O O . TYR A 1 321 ? -40.618 21.284 43.862 1.00 35.97 321 TYR A O 1
ATOM 2318 N N . GLN A 1 322 ? -42.726 21.809 43.317 1.00 37.42 322 GLN A N 1
ATOM 2319 C CA . GLN A 1 322 ? -42.449 23.237 43.273 1.00 40.23 322 GLN A CA 1
ATOM 2320 C C . GLN A 1 322 ? -42.537 23.842 44.669 1.00 40.69 322 GLN A C 1
ATOM 2321 O O . GLN A 1 322 ? -43.567 23.739 45.334 1.00 42.43 322 GLN A O 1
ATOM 2327 N N . GLY A 1 323 ? -41.442 24.448 45.117 1.00 41.50 323 GLY A N 1
ATOM 2328 C CA . GLY A 1 323 ? -41.420 25.088 46.422 1.00 41.40 323 GLY A CA 1
ATOM 2329 C C . GLY A 1 323 ? -41.391 24.206 47.657 1.00 41.60 323 GLY A C 1
ATOM 2330 O O . GLY A 1 323 ? -41.775 24.654 48.738 1.00 43.08 323 GLY A O 1
ATOM 2331 N N . ALA A 1 324 ? -40.939 22.962 47.516 1.00 38.80 324 ALA A N 1
ATOM 2332 C CA . ALA A 1 324 ? -40.869 22.054 48.655 1.00 37.20 324 ALA A CA 1
ATOM 2333 C C . ALA A 1 324 ? -39.415 21.878 49.080 1.00 36.46 324 ALA A C 1
ATOM 2334 O O . ALA A 1 324 ? -38.500 22.270 48.355 1.00 37.05 324 ALA A O 1
ATOM 2336 N N . HIS A 1 325 ? -39.207 21.300 50.259 1.00 36.42 325 HIS A N 1
ATOM 2337 C CA . HIS A 1 325 ? -37.858 21.058 50.762 1.00 36.55 325 HIS A CA 1
ATOM 2338 C C . HIS A 1 325 ? -37.790 19.715 51.488 1.00 35.23 325 HIS A C 1
ATOM 2339 O O . HIS A 1 325 ? -38.792 19.226 52.013 1.00 34.25 325 HIS A O 1
ATOM 2346 N N . LEU A 1 326 ? -36.602 19.122 51.516 1.00 32.82 326 LEU A N 1
ATOM 2347 C CA . LEU A 1 326 ? -36.404 17.835 52.172 1.00 31.67 326 LEU A CA 1
ATOM 2348 C C . LEU A 1 326 ? -36.186 17.993 53.679 1.00 31.10 326 LEU A C 1
ATOM 2349 O O . LEU A 1 326 ? -35.742 19.036 54.143 1.00 29.50 326 LEU A O 1
ATOM 2354 N N . PRO A 1 327 ? -36.510 16.951 54.460 1.00 31.76 327 PRO A N 1
ATOM 2355 C CA . PRO A 1 327 ? -36.341 16.984 55.919 1.00 31.99 327 PRO A CA 1
ATOM 2356 C C . PRO A 1 327 ? -34.863 17.105 56.294 1.00 32.27 327 PRO A C 1
ATOM 2357 O O . PRO A 1 327 ? -34.506 17.751 57.279 1.00 30.62 327 PRO A O 1
ATOM 2361 N N . VAL A 1 328 ? -34.007 16.464 55.504 1.00 30.63 328 VAL A N 1
ATOM 2362 C CA . VAL A 1 328 ? -32.572 16.497 55.749 1.00 32.11 328 VAL A CA 1
ATOM 2363 C C . VAL A 1 328 ? -31.829 16.547 54.423 1.00 31.68 328 VAL A C 1
ATOM 2364 O O . VAL A 1 328 ? -32.376 16.176 53.387 1.00 33.18 328 VAL A O 1
ATOM 2368 N N . GLN A 1 329 ? -30.585 17.005 54.457 1.00 29.77 329 GLN A N 1
ATOM 2369 C CA . GLN A 1 329 ? -29.786 17.090 53.243 1.00 28.77 329 GLN A CA 1
ATOM 2370 C C . GLN A 1 329 ? -28.863 15.890 53.159 1.00 27.77 329 GLN A C 1
ATOM 2371 O O . GLN A 1 329 ? -28.205 15.534 54.137 1.00 27.64 329 GLN A O 1
ATOM 2377 N N . GLY A 1 330 ? -28.827 15.259 51.988 1.00 25.85 330 GLY A N 1
ATOM 2378 C CA . GLY A 1 330 ? -27.976 14.098 51.802 1.00 23.66 330 GLY A CA 1
ATOM 2379 C C . GLY A 1 330 ? -28.055 13.551 50.391 1.00 20.89 330 GLY A C 1
ATOM 2380 O O . GLY A 1 330 ? -28.663 14.163 49.513 1.00 21.51 330 GLY A O 1
ATOM 2381 N N . PHE A 1 331 ? -27.431 12.403 50.171 1.00 20.20 331 PHE A N 1
ATOM 2382 C CA . PHE A 1 331 ? -27.440 11.759 48.861 1.00 20.34 331 PHE A CA 1
ATOM 2383 C C . PHE A 1 331 ? -28.846 11.231 48.579 1.00 19.73 331 PHE A C 1
ATOM 2384 O O . PHE A 1 331 ? -29.381 11.378 47.479 1.00 18.95 331 PHE A O 1
ATOM 2392 N N . GLY A 1 332 ? -29.422 10.607 49.600 1.00 19.43 332 GLY A N 1
ATOM 2393 C CA . GLY A 1 332 ? -30.751 10.023 49.506 1.00 19.11 332 GLY A CA 1
ATOM 2394 C C . GLY A 1 332 ? -30.873 9.029 50.648 1.00 20.18 332 GLY A C 1
ATOM 2395 O O . GLY A 1 332 ? -30.076 9.078 51.593 1.00 18.61 332 GLY A O 1
ATOM 2396 N N . HIS A 1 333 ? -31.855 8.131 50.588 1.00 18.56 333 HIS A N 1
ATOM 2397 C CA . HIS A 1 333 ? -31.988 7.135 51.641 1.00 19.50 333 HIS A CA 1
ATOM 2398 C C . HIS A 1 333 ? -32.406 5.776 51.112 1.00 18.43 333 HIS A C 1
ATOM 2399 O O . HIS A 1 333 ? -33.059 5.664 50.075 1.00 17.53 333 HIS A O 1
ATOM 2406 N N . LEU A 1 334 ? -31.996 4.739 51.826 1.00 18.61 334 LEU A N 1
ATOM 2407 C CA . LEU A 1 334 ? -32.338 3.384 51.453 1.00 19.06 334 LEU A CA 1
ATOM 2408 C C . LEU A 1 334 ? -33.471 2.920 52.363 1.00 20.00 334 LEU A C 1
ATOM 2409 O O . LEU A 1 334 ? -33.658 3.460 53.461 1.00 17.95 334 LEU A O 1
ATOM 2414 N N . VAL A 1 335 ? -34.234 1.943 51.884 1.00 20.14 335 VAL A N 1
ATOM 2415 C CA . VAL A 1 335 ? -35.354 1.387 52.637 1.00 21.45 335 VAL A CA 1
ATOM 2416 C C . VAL A 1 335 ? -35.146 -0.122 52.772 1.00 21.64 335 VAL A C 1
ATOM 2417 O O . VAL A 1 335 ? -35.147 -0.851 51.778 1.00 21.53 335 VAL A O 1
ATOM 2421 N N . PRO A 1 336 ? -34.934 -0.606 54.006 1.00 23.11 336 PRO A N 1
ATOM 2422 C CA . PRO A 1 336 ? -34.722 -2.038 54.256 1.00 22.54 336 PRO A CA 1
ATOM 2423 C C . PRO A 1 336 ? -35.958 -2.806 53.795 1.00 22.06 336 PRO A C 1
ATOM 2424 O O . PRO A 1 336 ? -37.061 -2.256 53.807 1.00 22.35 336 PRO A O 1
ATOM 2428 N N . SER A 1 337 ? -35.788 -4.060 53.382 1.00 20.88 337 SER A N 1
ATOM 2429 C CA . SER A 1 337 ? -36.938 -4.842 52.933 1.00 22.56 337 SER A CA 1
ATOM 2430 C C . SER A 1 337 ? -37.963 -5.023 54.067 1.00 22.86 337 SER A C 1
ATOM 2431 O O . SER A 1 337 ? -39.152 -5.224 53.809 1.00 22.61 337 SER A O 1
ATOM 2434 N N . SER A 1 338 ? -37.509 -4.946 55.316 1.00 21.08 338 SER A N 1
ATOM 2435 C CA . SER A 1 338 ? -38.424 -5.091 56.453 1.00 23.79 338 SER A CA 1
ATOM 2436 C C . SER A 1 338 ? -39.344 -3.871 56.606 1.00 24.34 338 SER A C 1
ATOM 2437 O O . SER A 1 338 ? -40.365 -3.930 57.304 1.00 24.64 338 SER A O 1
ATOM 2440 N N . GLU A 1 339 ? -38.986 -2.767 55.955 1.00 23.63 339 GLU A N 1
ATOM 2441 C CA . GLU A 1 339 ? -39.789 -1.546 56.018 1.00 25.54 339 GLU A CA 1
ATOM 2442 C C . GLU A 1 339 ? -40.783 -1.488 54.867 1.00 25.66 339 GLU A C 1
ATOM 2443 O O . GLU A 1 339 ? -41.952 -1.150 55.058 1.00 26.43 339 GLU A O 1
ATOM 2449 N N . ASP A 1 340 ? -40.312 -1.814 53.668 1.00 25.08 340 ASP A N 1
ATOM 2450 C CA . ASP A 1 340 ? -41.164 -1.792 52.484 1.00 25.93 340 ASP A CA 1
ATOM 2451 C C . ASP A 1 340 ? -40.472 -2.518 51.337 1.00 26.67 340 ASP A C 1
ATOM 2452 O O . ASP A 1 340 ? -39.548 -1.989 50.725 1.00 26.28 340 ASP A O 1
ATOM 2457 N N . PRO A 1 341 ? -40.913 -3.741 51.025 1.00 27.09 341 PRO A N 1
ATOM 2458 C CA . PRO A 1 341 ? -40.290 -4.495 49.935 1.00 27.04 341 PRO A CA 1
ATOM 2459 C C . PRO A 1 341 ? -40.279 -3.749 48.597 1.00 26.25 341 PRO A C 1
ATOM 2460 O O . PRO A 1 341 ? -39.284 -3.788 47.866 1.00 27.57 341 PRO A O 1
ATOM 2464 N N . GLY A 1 342 ? -41.377 -3.057 48.302 1.00 21.73 342 GLY A N 1
ATOM 2465 C CA . GLY A 1 342 ? -41.503 -2.336 47.049 1.00 20.17 342 GLY A CA 1
ATOM 2466 C C . GLY A 1 342 ? -40.706 -1.054 46.861 1.00 20.66 342 GLY A C 1
ATOM 2467 O O . GLY A 1 342 ? -40.353 -0.713 45.735 1.00 21.33 342 GLY A O 1
ATOM 2468 N N . VAL A 1 343 ? -40.439 -0.326 47.937 1.00 20.15 343 VAL A N 1
ATOM 2469 C CA . VAL A 1 343 ? -39.680 0.912 47.828 1.00 19.76 343 VAL A CA 1
ATOM 2470 C C . VAL A 1 343 ? -38.235 0.624 48.205 1.00 20.37 343 VAL A C 1
ATOM 2471 O O . VAL A 1 343 ? -37.923 0.436 49.379 1.00 21.14 343 VAL A O 1
ATOM 2475 N N . LEU A 1 344 ? -37.361 0.590 47.203 1.00 19.40 344 LEU A N 1
ATOM 2476 C CA . LEU A 1 344 ? -35.948 0.301 47.418 1.00 19.27 344 LEU A CA 1
ATOM 2477 C C . LEU A 1 344 ? -35.207 1.481 48.054 1.00 19.49 344 LEU A C 1
ATOM 2478 O O . LEU A 1 344 ? -34.334 1.299 48.901 1.00 19.02 344 LEU A O 1
ATOM 2483 N N . GLY A 1 345 ? -35.565 2.688 47.637 1.00 18.55 345 GLY A N 1
ATOM 2484 C CA . GLY A 1 345 ? -34.926 3.875 48.168 1.00 18.36 345 GLY A CA 1
ATOM 2485 C C . GLY A 1 345 ? -35.298 5.090 47.354 1.00 18.29 345 GLY A C 1
ATOM 2486 O O . GLY A 1 345 ? -36.004 4.970 46.353 1.00 19.10 345 GLY A O 1
ATOM 2487 N N . ILE A 1 346 ? -34.825 6.255 47.790 1.00 18.06 346 ILE A N 1
ATOM 2488 C CA . ILE A 1 346 ? -35.095 7.515 47.118 1.00 17.06 346 ILE A CA 1
ATOM 2489 C C . ILE A 1 346 ? -33.804 8.328 47.010 1.00 18.36 346 ILE A C 1
ATOM 2490 O O . ILE A 1 346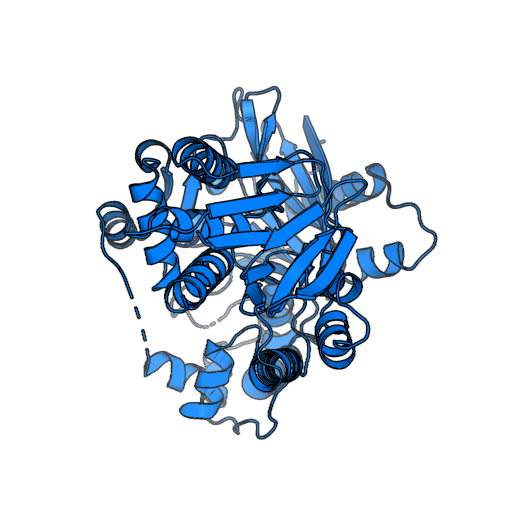 ? -33.080 8.490 47.999 1.00 15.97 346 ILE A O 1
ATOM 2495 N N . VAL A 1 347 ? -33.511 8.820 45.808 1.00 16.91 347 VAL A N 1
ATOM 2496 C CA . VAL A 1 347 ? -32.316 9.629 45.597 1.00 17.65 347 VAL A CA 1
ATOM 2497 C C . VAL A 1 347 ? -32.722 11.100 45.588 1.00 18.36 347 VAL A C 1
ATOM 2498 O O . VAL A 1 347 ? -33.716 11.475 44.959 1.00 17.04 347 VAL A O 1
ATOM 2502 N N . TYR A 1 348 ? -31.962 11.928 46.297 1.00 18.45 348 TYR A N 1
ATOM 2503 C CA . TYR A 1 348 ? -32.244 13.357 46.362 1.00 20.47 348 TYR A CA 1
ATOM 2504 C C . TYR A 1 348 ? -31.449 14.030 45.225 1.00 21.06 348 TYR A C 1
ATOM 2505 O O . TYR A 1 348 ? -30.391 14.619 45.454 1.00 21.00 348 TYR A O 1
ATOM 2514 N N . ASP A 1 349 ? -31.957 13.931 44.001 1.00 20.66 349 ASP A N 1
ATOM 2515 C CA . ASP A 1 349 ? -31.274 14.497 42.838 1.00 21.10 349 ASP A CA 1
ATOM 2516 C C . ASP A 1 349 ? -30.884 15.969 42.975 1.00 21.11 349 ASP A C 1
ATOM 2517 O O . ASP A 1 349 ? -29.766 16.343 42.624 1.00 21.92 349 ASP A O 1
ATOM 2522 N N . SER A 1 350 ? -31.792 16.795 43.488 1.00 21.16 350 SER A N 1
ATOM 2523 C CA . SER A 1 350 ? -31.521 18.229 43.633 1.00 21.54 350 SER A CA 1
ATOM 2524 C C . SER A 1 350 ? -30.397 18.585 44.603 1.00 21.76 350 SER A C 1
ATOM 2525 O O . SER A 1 350 ? -29.763 19.633 44.460 1.00 22.19 350 SER A O 1
ATOM 2528 N N . VAL A 1 351 ? -30.155 17.731 45.591 1.00 20.94 351 VAL A N 1
ATOM 2529 C CA . VAL A 1 351 ? -29.081 17.989 46.547 1.00 21.75 351 VAL A CA 1
ATOM 2530 C C . VAL A 1 351 ? -27.732 17.847 45.846 1.00 21.99 351 VAL A C 1
ATOM 2531 O O . VAL A 1 351 ? -26.833 18.672 46.027 1.00 21.22 351 VAL A O 1
ATOM 2535 N N . ALA A 1 352 ? -27.598 16.805 45.030 1.00 20.92 352 ALA A N 1
ATOM 2536 C CA . ALA A 1 352 ? -26.348 16.564 44.315 1.00 20.99 352 ALA A CA 1
ATOM 2537 C C . ALA A 1 352 ? -26.138 17.482 43.112 1.00 20.87 352 ALA A C 1
ATOM 2538 O O . ALA A 1 352 ? -25.0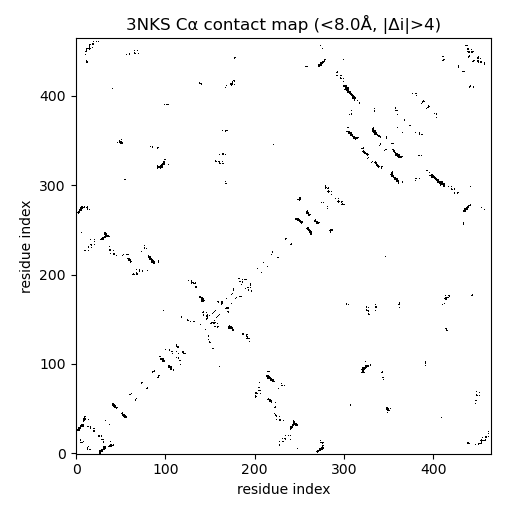47 18.030 42.918 1.00 20.81 352 ALA A O 1
ATOM 2540 N N . PHE A 1 353 ? -27.186 17.664 42.315 1.00 20.75 353 PHE A N 1
ATOM 2541 C CA . PHE A 1 353 ? -27.080 18.474 41.106 1.00 22.86 353 PHE A CA 1
ATOM 2542 C C . PHE A 1 353 ? -28.146 19.558 40.966 1.00 23.47 353 PHE A C 1
ATOM 2543 O O . PHE A 1 353 ? -29.060 19.449 40.146 1.00 22.85 353 PHE A O 1
ATOM 2551 N N . PRO A 1 354 ? -28.031 20.634 41.759 1.00 24.25 354 PRO A N 1
ATOM 2552 C CA . PRO A 1 354 ? -28.989 21.741 41.718 1.00 24.71 354 PRO A CA 1
ATOM 2553 C C . PRO A 1 354 ? -29.086 22.377 40.333 1.00 24.12 354 PRO A C 1
ATOM 2554 O O . PRO A 1 354 ? -30.133 22.907 39.965 1.00 23.65 354 PRO A O 1
ATOM 2558 N N . GLU A 1 355 ? -28.002 22.325 39.561 1.00 24.28 355 GLU A N 1
ATOM 2559 C CA . GLU A 1 355 ? -28.021 22.930 38.231 1.00 26.39 355 GLU A CA 1
ATOM 2560 C C . GLU A 1 355 ? -28.972 22.262 37.241 1.00 25.16 355 GLU A C 1
ATOM 2561 O O . GLU A 1 355 ? -29.278 22.832 36.193 1.00 23.30 355 GLU A O 1
ATOM 2567 N N . GLN A 1 356 ? -29.459 21.070 37.570 1.00 22.74 356 GLN A N 1
ATOM 2568 C CA . GLN A 1 356 ? -30.387 20.393 36.667 1.00 22.96 356 GLN A CA 1
ATOM 2569 C C . GLN A 1 356 ? -31.851 20.484 37.106 1.00 24.22 356 GLN A C 1
ATOM 2570 O O . GLN A 1 356 ? -32.699 19.745 36.606 1.00 24.17 356 GLN A O 1
ATOM 2576 N N . ASP A 1 357 ? -32.150 21.399 38.026 1.00 25.27 357 ASP A N 1
ATOM 2577 C CA . ASP A 1 357 ? -33.516 21.565 38.523 1.00 27.31 357 ASP A CA 1
ATOM 2578 C C . ASP A 1 357 ? -34.459 22.305 37.573 1.00 27.98 357 ASP A C 1
ATOM 2579 O O . ASP A 1 357 ? -35.665 22.360 37.812 1.00 28.64 357 ASP A O 1
ATOM 2584 N N . GLY A 1 358 ? -33.912 22.884 36.512 1.00 29.37 358 GLY A N 1
ATOM 2585 C CA . GLY A 1 358 ? -34.745 23.608 35.569 1.00 32.78 358 GLY A CA 1
ATOM 2586 C C . GLY A 1 358 ? -35.073 25.003 36.069 1.00 35.19 358 GLY A C 1
ATOM 2587 O O . GLY A 1 358 ? -34.552 25.441 37.092 1.00 33.05 358 GLY A O 1
ATOM 2588 N N . SER A 1 359 ? -35.942 25.702 35.346 1.00 38.26 359 SER A N 1
ATOM 2589 C CA . SER A 1 359 ? -36.331 27.054 35.726 1.00 41.33 359 SER A CA 1
ATOM 2590 C C . SER A 1 359 ? -37.781 27.334 35.343 1.00 42.36 359 SER A C 1
ATOM 2591 O O . SER A 1 359 ? -38.153 27.250 34.171 1.00 42.87 359 SER A O 1
ATOM 2594 N N . PRO A 1 360 ? -38.623 27.671 36.333 1.00 42.97 360 PRO A N 1
ATOM 2595 C CA . PRO A 1 360 ? -38.286 27.795 37.757 1.00 43.07 360 PRO A CA 1
ATOM 2596 C C . PRO A 1 360 ? -37.735 26.493 38.349 1.00 42.23 360 PRO A C 1
ATOM 2597 O O . PRO A 1 360 ? -38.210 25.407 38.027 1.00 42.43 360 PRO A O 1
ATOM 2601 N N . PRO A 1 361 ? -36.719 26.592 39.219 1.00 40.91 361 PRO A N 1
ATOM 2602 C CA . PRO A 1 361 ? -36.140 25.392 39.830 1.00 39.42 361 PRO A CA 1
ATOM 2603 C C . PRO A 1 361 ? -37.172 24.682 40.701 1.00 37.72 361 PRO A C 1
ATOM 2604 O O . PRO A 1 361 ? -38.040 25.324 41.296 1.00 36.54 361 PRO A O 1
ATOM 2608 N N . GLY A 1 362 ? -37.073 23.360 40.771 1.00 34.50 362 GLY A N 1
ATOM 2609 C CA . GLY A 1 362 ? -37.998 22.597 41.587 1.00 31.95 362 GLY A CA 1
ATOM 2610 C C . GLY A 1 362 ? -37.320 21.389 42.201 1.00 29.95 362 GLY A C 1
ATOM 2611 O O . GLY A 1 362 ? -36.483 20.756 41.561 1.00 29.53 362 GLY A O 1
ATOM 2612 N N . LEU A 1 363 ? -37.674 21.080 43.445 1.00 28.21 363 LEU A N 1
ATOM 2613 C CA . LEU A 1 363 ? -37.112 19.934 44.150 1.00 25.92 363 LEU A CA 1
ATOM 2614 C C . LEU A 1 363 ? -37.344 18.651 43.356 1.00 24.04 363 LEU A C 1
ATOM 2615 O O . LEU A 1 363 ? -38.472 18.350 42.973 1.00 23.08 363 LEU A O 1
ATOM 2620 N N . ARG A 1 364 ? -36.274 17.898 43.126 1.00 23.02 364 ARG A N 1
ATOM 2621 C CA . ARG A 1 364 ? -36.366 16.636 42.399 1.00 21.48 364 ARG A CA 1
ATOM 2622 C C . ARG A 1 364 ? -35.848 15.465 43.230 1.00 20.43 364 ARG A C 1
ATOM 2623 O O . ARG A 1 364 ? -34.787 15.556 43.864 1.00 17.73 364 ARG A O 1
ATOM 2631 N N . VAL A 1 365 ? -36.608 14.372 43.229 1.00 18.57 365 VAL A N 1
ATOM 2632 C CA . VAL A 1 365 ? -36.209 13.149 43.915 1.00 18.55 365 VAL A CA 1
ATOM 2633 C C . VAL A 1 365 ? -36.579 12.030 42.950 1.00 17.37 365 VAL A C 1
ATOM 2634 O O . VAL A 1 365 ? -37.409 12.217 42.058 1.00 17.61 365 VAL A O 1
ATOM 2638 N N . THR A 1 366 ? -35.960 10.873 43.117 1.00 18.45 366 THR A N 1
ATOM 2639 C CA . THR A 1 366 ? -36.257 9.738 42.254 1.00 16.09 366 THR A CA 1
ATOM 2640 C C . THR A 1 366 ? -36.511 8.544 43.148 1.00 16.70 366 THR A C 1
ATOM 2641 O O . THR A 1 366 ? -35.645 8.147 43.931 1.00 17.10 366 THR A O 1
ATOM 2645 N N . VAL A 1 367 ? -37.703 7.974 43.031 1.00 15.92 367 VAL A N 1
ATOM 2646 C CA . VAL A 1 367 ? -38.077 6.823 43.838 1.00 16.09 367 VAL A CA 1
ATOM 2647 C C . VAL A 1 367 ? -37.835 5.555 43.032 1.00 16.43 367 VAL A C 1
ATOM 2648 O O . VAL A 1 367 ? -38.317 5.435 41.910 1.00 16.01 367 VAL A O 1
ATOM 2652 N N . MET A 1 368 ? -37.085 4.616 43.603 1.00 17.18 368 MET A N 1
ATOM 2653 C CA . MET A 1 368 ? -36.799 3.351 42.930 1.00 16.24 368 MET A CA 1
ATOM 2654 C C . MET A 1 368 ? -37.695 2.267 43.535 1.00 18.10 368 MET A C 1
ATOM 2655 O O . MET A 1 368 ? -37.625 1.998 44.734 1.00 18.90 368 MET A O 1
ATOM 2660 N N . LEU A 1 369 ? -38.528 1.654 42.696 1.00 17.36 369 LEU A N 1
ATOM 2661 C CA . LEU A 1 369 ? -39.454 0.609 43.126 1.00 17.69 369 LEU A CA 1
ATOM 2662 C C . LEU A 1 369 ? -39.025 -0.746 42.571 1.00 18.13 369 LEU A C 1
ATOM 2663 O O . LEU A 1 369 ? -38.530 -0.835 41.446 1.00 18.19 369 LEU A O 1
ATOM 2668 N N . GLY A 1 370 ? -39.219 -1.801 43.357 1.00 18.99 370 GLY A N 1
ATOM 2669 C CA . GLY A 1 370 ? -38.841 -3.133 42.907 1.00 18.05 370 GLY A CA 1
ATOM 2670 C C . GLY A 1 370 ? -39.138 -4.178 43.961 1.00 20.44 370 GLY A C 1
ATOM 2671 O O . GLY A 1 370 ? -40.267 -4.274 44.447 1.00 19.57 370 GLY A O 1
ATOM 2672 N N . GLY A 1 371 ? -38.123 -4.966 44.310 1.00 20.32 371 GLY A N 1
ATOM 2673 C CA . GLY A 1 371 ? -38.284 -5.987 45.333 1.00 20.75 371 GLY A CA 1
ATOM 2674 C C . GLY A 1 371 ? -39.338 -7.050 45.073 1.00 21.27 371 GLY A C 1
ATOM 2675 O O . GLY A 1 371 ? -39.766 -7.266 43.936 1.00 20.48 371 GLY A O 1
ATOM 2676 N N . SER A 1 372 ? -39.749 -7.726 46.142 1.00 21.08 372 SER A N 1
ATOM 2677 C CA . SER A 1 372 ? -40.749 -8.779 46.037 1.00 22.70 372 SER A CA 1
ATOM 2678 C C . SER A 1 372 ? -42.090 -8.200 45.604 1.00 23.38 372 SER A C 1
ATOM 2679 O O . SER A 1 372 ? -42.898 -8.885 44.973 1.00 23.59 372 SER A O 1
ATOM 2682 N N . TRP A 1 373 ? -42.322 -6.934 45.934 1.00 21.39 373 TRP A N 1
ATOM 2683 C CA . TRP A 1 373 ? -43.571 -6.280 45.566 1.00 21.81 373 TRP A CA 1
ATOM 2684 C C . TRP A 1 373 ? -43.753 -6.306 44.052 1.00 22.87 373 TRP A C 1
ATOM 2685 O O . TRP A 1 373 ? -44.791 -6.730 43.538 1.00 21.74 373 TRP A O 1
ATOM 2696 N N . LEU A 1 374 ? -42.740 -5.844 43.329 1.00 21.80 374 LEU A N 1
ATOM 2697 C CA . LEU A 1 374 ? -42.824 -5.814 41.876 1.00 24.45 374 LEU A CA 1
ATOM 2698 C C . LEU A 1 374 ? -42.765 -7.222 41.297 1.00 26.50 374 LEU A C 1
ATOM 2699 O O . LEU A 1 374 ? -43.492 -7.553 40.367 1.00 27.07 374 LEU A O 1
ATOM 2704 N N . GLN A 1 375 ? -41.898 -8.052 41.862 1.00 31.08 375 GLN A N 1
ATOM 2705 C CA . GLN A 1 375 ? -41.734 -9.416 41.380 1.00 36.21 375 GLN A CA 1
ATOM 2706 C C . GLN A 1 375 ? -43.033 -10.212 41.481 1.00 37.61 375 GLN A C 1
ATOM 2707 O O . GLN A 1 375 ? -43.438 -10.874 40.522 1.00 37.64 375 GLN A O 1
ATOM 2713 N N . THR A 1 376 ? -43.695 -10.139 42.632 1.00 39.43 376 THR A N 1
ATOM 2714 C CA . THR A 1 376 ? -44.945 -10.870 42.816 1.00 41.78 376 THR A CA 1
ATOM 2715 C C . THR A 1 376 ? -46.032 -10.361 41.873 1.00 43.07 376 THR A C 1
ATOM 2716 O O . THR A 1 376 ? -46.874 -11.135 41.416 1.00 45.22 376 THR A O 1
ATOM 2720 N N . LEU A 1 377 ? -46.014 -9.064 41.580 1.00 43.15 377 LEU A N 1
ATOM 2721 C CA . LEU A 1 377 ? -46.999 -8.485 40.669 1.00 44.37 377 LEU A CA 1
ATOM 2722 C C . LEU A 1 377 ? -46.718 -8.924 39.232 1.00 45.88 377 LEU A C 1
ATOM 2723 O O . LEU A 1 377 ? -47.643 -9.205 38.465 1.00 46.50 377 LEU A O 1
ATOM 2728 N N . GLU A 1 378 ? -45.439 -8.974 38.866 1.00 46.42 378 GLU A N 1
ATOM 2729 C CA . GLU A 1 378 ? -45.051 -9.392 37.522 1.00 48.03 378 GLU A CA 1
ATOM 2730 C C . GLU A 1 378 ? -45.446 -10.854 37.328 1.00 50.03 378 GLU A C 1
ATOM 2731 O O . GLU A 1 378 ? -45.868 -11.259 36.244 1.00 50.91 378 GLU A O 1
ATOM 2737 N N . ALA A 1 379 ? -45.304 -11.638 38.393 1.00 52.03 379 ALA A N 1
ATOM 2738 C CA . ALA A 1 379 ? -45.646 -13.055 38.361 1.00 54.16 379 ALA A CA 1
ATOM 2739 C C . ALA A 1 379 ? -47.158 -13.238 38.416 1.00 55.59 379 ALA A C 1
ATOM 2740 O O . ALA A 1 379 ? -47.679 -14.289 38.044 1.00 56.94 379 ALA A O 1
ATOM 2742 N N . SER A 1 380 ? -47.858 -12.208 38.880 1.00 56.96 380 SER A N 1
ATOM 2743 C CA . SER A 1 380 ? -49.312 -12.255 38.985 1.00 58.07 380 SER A CA 1
ATOM 2744 C C . SER A 1 380 ? -49.972 -11.672 37.738 1.00 58.64 380 SER A C 1
ATOM 2745 O O . SER A 1 380 ? -49.295 -11.180 36.834 1.00 58.90 380 SER A O 1
ATOM 2747 N N . GLY A 1 381 ? -51.300 -11.731 37.699 1.00 58.99 381 GLY A N 1
ATOM 2748 C CA . GLY A 1 381 ? -52.030 -11.205 36.560 1.00 59.28 381 GLY A CA 1
ATOM 2749 C C . GLY A 1 381 ? -52.276 -9.712 36.665 1.00 58.99 381 GLY A C 1
ATOM 2750 O O . GLY A 1 381 ? -52.869 -9.109 35.769 1.00 59.54 381 GLY A O 1
ATOM 2751 N N . CYS A 1 382 ? -51.820 -9.114 37.762 1.00 58.33 382 CYS A N 1
ATOM 2752 C CA . CYS A 1 382 ? -51.995 -7.684 37.981 1.00 57.44 382 CYS A CA 1
ATOM 2753 C C . CYS A 1 382 ? -51.352 -6.855 36.878 1.00 56.01 382 CYS A C 1
ATOM 2754 O O . CYS A 1 382 ? -50.194 -7.072 36.519 1.00 55.97 382 CYS A O 1
ATOM 2757 N N . VAL A 1 383 ? -52.115 -5.906 36.344 1.00 54.22 383 VAL A N 1
ATOM 2758 C CA . VAL A 1 383 ? -51.629 -5.025 35.288 1.00 52.47 383 VAL A CA 1
ATOM 2759 C C . VAL A 1 383 ? -50.713 -3.958 35.884 1.00 50.86 383 VAL A C 1
ATOM 2760 O O . VAL A 1 383 ? -51.154 -3.109 36.663 1.00 51.07 383 VAL A O 1
ATOM 2764 N N . LEU A 1 384 ? -49.437 -4.012 35.520 1.00 48.04 384 LEU A N 1
ATOM 2765 C CA . LEU A 1 384 ? -48.457 -3.054 36.015 1.00 44.85 384 LEU A CA 1
ATOM 2766 C C . LEU A 1 384 ? -48.664 -1.697 35.338 1.00 42.24 384 LEU A C 1
ATOM 2767 O O . LEU A 1 384 ? -47.937 -1.327 34.415 1.00 42.17 384 LEU A O 1
ATOM 2772 N N . SER A 1 385 ? -49.662 -0.959 35.813 1.00 37.31 385 SER A N 1
ATOM 2773 C CA . SER A 1 385 ? -49.992 0.345 35.258 1.00 34.03 385 SER A CA 1
ATOM 2774 C C . SER A 1 385 ? -49.058 1.442 35.756 1.00 31.47 385 SER A C 1
ATOM 2775 O O . SER A 1 385 ? -48.411 1.304 36.792 1.00 29.77 385 SER A O 1
ATOM 2778 N N . GLN A 1 386 ? -49.014 2.542 35.015 1.00 30.51 386 GLN A N 1
ATOM 2779 C CA . GLN A 1 386 ? -48.192 3.683 35.389 1.00 29.67 386 GLN A CA 1
ATOM 2780 C C . GLN A 1 386 ? -48.789 4.290 36.658 1.00 27.65 386 GLN A C 1
ATOM 2781 O O . GLN A 1 386 ? -48.068 4.820 37.496 1.00 24.99 386 GLN A O 1
ATOM 2787 N N . GLU A 1 387 ? -50.115 4.211 36.783 1.00 26.11 387 GLU A N 1
ATOM 2788 C CA . GLU A 1 387 ? -50.818 4.757 37.946 1.00 26.98 387 GLU A CA 1
ATOM 2789 C C . GLU A 1 387 ? -50.334 4.097 39.239 1.00 24.90 387 GLU A C 1
ATOM 2790 O O . GLU A 1 387 ? -50.088 4.773 40.240 1.00 23.20 387 GLU A O 1
ATOM 2796 N N . LEU A 1 388 ? -50.207 2.773 39.210 1.00 24.02 388 LEU A N 1
ATOM 2797 C CA . LEU A 1 388 ? -49.751 2.019 40.375 1.00 23.90 388 LEU A CA 1
ATOM 2798 C C . LEU A 1 388 ? -48.374 2.478 40.871 1.00 22.47 388 LEU A C 1
ATOM 2799 O O . LEU A 1 388 ? -48.171 2.677 42.069 1.00 20.87 388 LEU A O 1
ATOM 2804 N N . PHE A 1 389 ? -47.426 2.638 39.954 1.00 20.18 389 PHE A N 1
ATOM 2805 C CA . PHE A 1 389 ? -46.082 3.067 40.340 1.00 18.45 389 PHE A CA 1
ATOM 2806 C C . PHE A 1 389 ? -46.073 4.514 40.825 1.00 17.20 389 PHE A C 1
ATOM 2807 O O . PHE A 1 389 ? -45.421 4.836 41.820 1.00 17.82 389 PHE A O 1
ATOM 2815 N N . GLN A 1 390 ? -46.787 5.393 40.127 1.00 18.21 390 GLN A N 1
ATOM 2816 C CA . GLN A 1 390 ? -46.828 6.799 40.538 1.00 19.14 390 GLN A CA 1
ATOM 2817 C C . GLN A 1 390 ? -47.408 6.923 41.952 1.00 18.91 390 GLN A C 1
ATOM 2818 O O . GLN A 1 390 ? -46.913 7.692 42.772 1.00 18.03 390 GLN A O 1
ATOM 2824 N N . GLN A 1 391 ? -48.459 6.158 42.227 1.00 20.35 391 GLN A N 1
ATOM 2825 C CA . GLN A 1 391 ? -49.108 6.174 43.537 1.00 22.46 391 GLN A CA 1
ATOM 2826 C C . GLN A 1 391 ? -48.190 5.683 44.644 1.00 21.29 391 GLN A C 1
ATOM 2827 O O . GLN A 1 391 ? -48.080 6.314 45.694 1.00 20.12 391 GLN A O 1
ATOM 2833 N N . ARG A 1 392 ? -47.524 4.557 44.418 1.00 20.74 392 ARG A N 1
ATOM 2834 C CA . ARG A 1 392 ? -46.648 4.028 45.455 1.00 20.37 392 ARG A CA 1
ATOM 2835 C C . ARG A 1 392 ? -45.470 4.967 45.709 1.00 20.06 392 ARG A C 1
ATOM 2836 O O . ARG A 1 392 ? -45.055 5.158 46.854 1.00 20.39 392 ARG A O 1
ATOM 2844 N N . ALA A 1 393 ? -44.929 5.549 44.643 1.00 18.45 393 ALA A N 1
ATOM 2845 C CA . ALA A 1 393 ? -43.808 6.472 44.792 1.00 18.33 393 ALA A CA 1
ATOM 2846 C C . ALA A 1 393 ? -44.244 7.734 45.547 1.00 19.94 393 ALA A C 1
ATOM 2847 O O . ALA A 1 393 ? -43.546 8.187 46.456 1.00 17.65 393 ALA A O 1
ATOM 2849 N N . GLN A 1 394 ? -45.389 8.304 45.169 1.00 21.54 394 GLN A N 1
ATOM 2850 C CA . GLN A 1 394 ? -45.872 9.512 45.840 1.00 24.66 394 GLN A CA 1
ATOM 2851 C C . GLN A 1 394 ? -46.118 9.239 47.319 1.00 24.27 394 GLN A C 1
ATOM 2852 O O . GLN A 1 394 ? -45.763 10.045 48.173 1.00 24.35 394 GLN A O 1
ATOM 2858 N N . GLU A 1 395 ? -46.726 8.100 47.619 1.00 25.39 395 GLU A N 1
ATOM 2859 C CA . GLU A 1 395 ? -46.999 7.746 49.005 1.00 27.01 395 GLU A CA 1
ATOM 2860 C C . GLU A 1 395 ? -45.692 7.563 49.777 1.00 26.28 395 GLU A C 1
ATOM 2861 O O . GLU A 1 395 ? -45.601 7.929 50.948 1.00 24.32 395 GLU A O 1
ATOM 2867 N N . ALA A 1 396 ? -44.680 6.999 49.121 1.00 24.44 396 ALA A N 1
ATOM 2868 C CA . ALA A 1 396 ? -43.391 6.789 49.783 1.00 24.58 396 ALA A CA 1
ATOM 2869 C C . ALA A 1 396 ? -42.769 8.137 50.116 1.00 23.90 396 ALA A C 1
ATOM 2870 O O . ALA A 1 396 ? -42.259 8.340 51.223 1.00 23.10 396 ALA A O 1
ATOM 2872 N N . ALA A 1 397 ? -42.822 9.065 49.162 1.00 23.55 397 ALA A N 1
ATOM 2873 C CA . ALA A 1 397 ? -42.257 10.396 49.374 1.00 23.55 397 ALA A CA 1
ATOM 2874 C C . ALA A 1 397 ? -43.010 11.127 50.485 1.00 23.95 397 ALA A C 1
ATOM 2875 O O . ALA A 1 397 ? -42.407 11.825 51.302 1.00 23.26 397 ALA A O 1
ATOM 2877 N N . ALA A 1 398 ? -44.329 10.957 50.515 1.00 24.54 398 ALA A N 1
ATOM 2878 C CA . ALA A 1 398 ? -45.155 11.600 51.533 1.00 26.38 398 ALA A CA 1
ATOM 2879 C C . ALA A 1 398 ? -44.804 11.090 52.928 1.00 26.45 398 ALA A C 1
ATOM 2880 O O . ALA A 1 398 ? -44.552 11.872 53.841 1.00 28.90 398 ALA A O 1
ATOM 2882 N N . THR A 1 399 ? -44.779 9.772 53.082 1.00 27.11 399 THR A N 1
ATOM 2883 C CA . THR A 1 399 ? -44.488 9.149 54.369 1.00 28.66 399 THR A CA 1
ATOM 2884 C C . THR A 1 399 ? -43.033 9.262 54.824 1.00 29.01 399 THR A C 1
ATOM 2885 O O . THR A 1 399 ? -42.757 9.597 55.976 1.00 29.08 399 THR A O 1
ATOM 2889 N N . GLN A 1 400 ? -42.108 8.983 53.912 1.00 26.26 400 GLN A N 1
ATOM 2890 C CA . GLN A 1 400 ? -40.686 9.002 54.232 1.00 26.45 400 GLN A CA 1
ATOM 2891 C C . GLN A 1 400 ? -39.993 10.370 54.217 1.00 25.89 400 GLN A C 1
ATOM 2892 O O . GLN A 1 400 ? -39.000 10.566 54.918 1.00 24.45 400 GLN A O 1
ATOM 2898 N N . LEU A 1 401 ? -40.510 11.312 53.433 1.00 24.90 401 LEU A N 1
ATOM 2899 C CA . LEU A 1 401 ? -39.896 12.634 53.340 1.00 26.11 401 LEU A CA 1
ATOM 2900 C C . LEU A 1 401 ? -40.790 13.796 53.768 1.00 27.93 401 LEU A C 1
ATOM 2901 O O . LEU A 1 401 ? -40.392 14.958 53.675 1.00 27.54 401 LEU A O 1
ATOM 2906 N N . GLY A 1 402 ? -41.995 13.487 54.230 1.00 28.09 402 GLY A N 1
ATOM 2907 C CA . GLY A 1 402 ? -42.904 14.539 54.652 1.00 31.37 402 GLY A CA 1
ATOM 2908 C C . GLY A 1 402 ? -43.388 15.399 53.498 1.00 33.05 402 GLY A C 1
ATOM 2909 O O . GLY A 1 402 ? -43.835 16.528 53.702 1.00 33.66 402 GLY A O 1
ATOM 2910 N N . LEU A 1 403 ? -43.298 14.875 52.280 1.00 33.60 403 LEU A N 1
ATOM 2911 C CA . LEU A 1 403 ? -43.743 15.619 51.108 1.00 35.97 403 LEU A CA 1
ATOM 2912 C C . LEU A 1 403 ? -45.183 15.230 50.764 1.00 38.75 403 LEU A C 1
ATOM 2913 O O . LEU A 1 403 ? -45.422 14.415 49.867 1.00 39.71 403 LEU A O 1
ATOM 2918 N N . LYS A 1 404 ? -46.140 15.808 51.485 1.00 41.19 404 LYS A N 1
ATOM 2919 C CA . LYS A 1 404 ? -47.549 15.513 51.241 1.00 44.29 404 LYS A CA 1
ATOM 2920 C C . LYS A 1 404 ? -48.124 16.314 50.075 1.00 44.77 404 LYS A C 1
ATOM 2921 O O . LYS A 1 404 ? -49.237 16.043 49.624 1.00 45.96 404 LYS A O 1
ATOM 2927 N N . GLU A 1 405 ? -47.371 17.297 49.592 1.00 44.88 405 GLU A N 1
ATOM 2928 C CA . GLU A 1 405 ? -47.818 18.106 48.462 1.00 44.25 405 GLU A CA 1
ATOM 2929 C C . GLU A 1 405 ? -47.872 17.223 47.219 1.00 42.76 405 GLU A C 1
ATOM 2930 O O . GLU A 1 405 ? -47.158 16.228 47.125 1.00 41.62 405 GLU A O 1
ATOM 2936 N N . MET A 1 406 ? -48.719 17.596 46.265 1.00 40.81 406 MET A N 1
ATOM 2937 C CA . MET A 1 406 ? -48.843 16.855 45.016 1.00 38.84 406 MET A CA 1
ATOM 2938 C C . MET A 1 406 ? -47.648 17.201 44.138 1.00 35.06 406 MET A C 1
ATOM 2939 O O . MET A 1 406 ? -47.293 18.366 44.006 1.00 33.36 406 MET A O 1
ATOM 2944 N N . PRO A 1 407 ? -47.003 16.193 43.534 1.00 33.18 407 PRO A N 1
ATOM 2945 C CA . PRO A 1 407 ? -45.852 16.488 42.673 1.00 31.81 407 PRO A CA 1
ATOM 2946 C C . PRO A 1 407 ? -46.310 17.352 41.494 1.00 30.71 407 PRO A C 1
ATOM 2947 O O . PRO A 1 407 ? -47.410 17.162 40.984 1.00 30.52 407 PRO A O 1
ATOM 2951 N N . SER A 1 408 ? -45.478 18.294 41.061 1.00 30.65 408 SER A N 1
ATOM 2952 C CA . SER A 1 408 ? -45.837 19.152 39.934 1.00 32.07 408 SER A CA 1
ATOM 2953 C C . SER A 1 408 ? -45.468 18.506 38.594 1.00 31.97 408 SER A C 1
ATOM 2954 O O . SER A 1 408 ? -45.929 18.930 37.532 1.00 31.95 408 SER A O 1
ATOM 2957 N N . HIS A 1 409 ? -44.637 17.472 38.654 1.00 29.81 409 HIS A N 1
ATOM 2958 C CA . HIS A 1 409 ? -44.199 16.766 37.460 1.00 28.57 409 HIS A CA 1
ATOM 2959 C C . HIS A 1 409 ? -43.871 15.331 37.869 1.00 26.86 409 HIS A C 1
ATOM 2960 O O . HIS A 1 409 ? -43.316 15.100 38.942 1.00 24.37 409 HIS A O 1
ATOM 2967 N N . CYS A 1 410 ? -44.222 14.371 37.022 1.00 24.99 410 CYS A N 1
ATOM 2968 C CA . CYS A 1 410 ? -43.956 12.974 37.326 1.00 24.64 410 CYS A CA 1
ATOM 2969 C C . CYS A 1 410 ? -43.614 12.172 36.078 1.00 24.46 410 CYS A C 1
ATOM 2970 O O . CYS A 1 410 ? -44.235 12.345 35.031 1.00 25.07 410 CYS A O 1
ATOM 2973 N N . LEU A 1 411 ? -42.609 11.309 36.196 1.00 21.68 411 LEU A N 1
ATOM 2974 C CA . LEU A 1 411 ? -42.211 10.434 35.103 1.00 20.46 411 LEU A CA 1
ATOM 2975 C C . LEU A 1 411 ? -42.147 9.031 35.675 1.00 20.07 411 LEU A C 1
ATOM 2976 O O . LEU A 1 411 ? -41.597 8.830 36.757 1.00 19.27 411 LEU A O 1
ATOM 2981 N N . VAL A 1 412 ? -42.704 8.067 34.948 1.00 17.96 412 VAL A N 1
ATOM 2982 C CA . VAL A 1 412 ? -42.721 6.677 35.383 1.00 18.47 412 VAL A CA 1
ATOM 2983 C C . VAL A 1 412 ? -42.185 5.786 34.267 1.00 19.17 412 VAL A C 1
ATOM 2984 O O . VAL A 1 412 ? -42.655 5.862 33.133 1.00 18.98 412 VAL A O 1
ATOM 2988 N N . HIS A 1 413 ? -41.208 4.946 34.594 1.00 16.65 413 HIS A N 1
ATOM 2989 C CA . HIS A 1 413 ? -40.632 4.024 33.619 1.00 18.15 413 HIS A CA 1
ATOM 2990 C C . HIS A 1 413 ? -40.369 2.674 34.269 1.00 18.48 413 HIS A C 1
ATOM 2991 O O . HIS A 1 413 ? -39.608 2.581 35.233 1.00 18.57 413 HIS A O 1
ATOM 2998 N N . LEU A 1 414 ? -41.014 1.631 33.757 1.00 17.55 414 LEU A N 1
ATOM 2999 C CA . LEU A 1 414 ? -40.797 0.292 34.287 1.00 20.10 414 LEU A CA 1
ATOM 3000 C C . LEU A 1 414 ? -39.684 -0.317 33.440 1.00 20.94 414 LEU A C 1
ATOM 3001 O O . LEU A 1 414 ? -39.867 -0.538 32.237 1.00 20.26 414 LEU A O 1
ATOM 3006 N N . HIS A 1 415 ? -38.527 -0.546 34.060 1.00 19.01 415 HIS A N 1
ATOM 3007 C CA . HIS A 1 415 ? -37.382 -1.138 33.367 1.00 19.30 415 HIS A CA 1
ATOM 3008 C C . HIS A 1 415 ? -37.382 -2.643 33.613 1.00 18.63 415 HIS A C 1
ATOM 3009 O O . HIS A 1 415 ? -37.067 -3.103 34.712 1.00 17.69 415 HIS A O 1
ATOM 3016 N N . LYS A 1 416 ? -37.726 -3.407 32.582 1.00 19.65 416 LYS A N 1
ATOM 3017 C CA . LYS A 1 416 ? -37.789 -4.859 32.694 1.00 20.53 416 LYS A CA 1
ATOM 3018 C C . LYS A 1 416 ? -36.418 -5.526 32.685 1.00 19.71 416 LYS A C 1
ATOM 3019 O O . LYS A 1 416 ? -35.579 -5.215 31.847 1.00 18.72 416 LYS A O 1
ATOM 3025 N N . ASN A 1 417 ? -36.206 -6.433 33.633 1.00 20.25 417 ASN A N 1
ATOM 3026 C CA . ASN A 1 417 ? -34.957 -7.188 33.733 1.00 21.09 417 ASN A CA 1
ATOM 3027 C C . ASN A 1 417 ? -33.769 -6.280 33.442 1.00 19.55 417 ASN A C 1
ATOM 3028 O O . ASN A 1 417 ? -32.998 -6.532 32.515 1.00 19.62 417 ASN A O 1
ATOM 3033 N N . CYS A 1 418 ? -33.625 -5.228 34.245 1.00 18.45 418 CYS A N 1
ATOM 3034 C CA . CYS A 1 418 ? -32.560 -4.255 34.051 1.00 17.59 418 CYS A CA 1
ATOM 3035 C C . CYS A 1 418 ? -31.305 -4.443 34.906 1.00 17.90 418 CYS A C 1
ATOM 3036 O O . CYS A 1 418 ? -30.253 -3.910 34.565 1.00 19.01 418 CYS A O 1
ATOM 3039 N N . ILE A 1 419 ? -31.401 -5.165 36.020 1.00 17.04 419 ILE A N 1
ATOM 3040 C CA . ILE A 1 419 ? -30.203 -5.382 36.837 1.00 18.34 419 ILE A CA 1
ATOM 3041 C C . ILE A 1 419 ? -29.902 -6.855 37.077 1.00 18.08 419 ILE A C 1
ATOM 3042 O O . ILE A 1 419 ? -30.594 -7.535 37.841 1.00 19.27 419 ILE A O 1
ATOM 3047 N N . PRO A 1 420 ? -28.855 -7.373 36.413 1.00 16.58 420 PRO A N 1
ATOM 3048 C CA . PRO A 1 420 ? -28.496 -8.785 36.588 1.00 16.14 420 PRO A CA 1
ATOM 3049 C C . PRO A 1 420 ? -28.296 -9.123 38.061 1.00 15.74 420 PRO A C 1
ATOM 3050 O O . PRO A 1 420 ? -27.747 -8.322 38.816 1.00 17.06 420 PRO A O 1
ATOM 3054 N N . GLN A 1 421 ? -28.754 -10.302 38.464 1.00 15.74 421 GLN A N 1
ATOM 3055 C CA . GLN A 1 421 ? -28.608 -10.754 39.846 1.00 16.92 421 GLN A CA 1
ATOM 3056 C C . GLN A 1 421 ? -27.524 -11.819 39.925 1.00 16.96 421 GLN A C 1
ATOM 3057 O O . GLN A 1 421 ? -27.643 -12.873 39.295 1.00 18.27 421 GLN A O 1
ATOM 3063 N N . TYR A 1 422 ? -26.469 -11.544 40.684 1.00 18.73 422 TYR A N 1
ATOM 3064 C CA . TYR A 1 422 ? -25.395 -12.517 40.839 1.00 19.66 422 TYR A CA 1
ATOM 3065 C C . TYR A 1 422 ? -25.752 -13.346 42.069 1.00 20.85 422 TYR A C 1
ATOM 3066 O O . TYR A 1 422 ? -25.424 -12.976 43.193 1.00 19.70 422 TYR A O 1
ATOM 3075 N N . THR A 1 423 ? -26.432 -14.464 41.846 1.00 23.37 423 THR A N 1
ATOM 3076 C CA . THR A 1 423 ? -26.857 -15.325 42.942 1.00 24.99 423 THR A CA 1
ATOM 3077 C C . THR A 1 423 ? -25.779 -16.345 43.294 1.00 25.84 423 THR A C 1
ATOM 3078 O O . THR A 1 423 ? -24.698 -16.340 42.708 1.00 25.53 423 THR A O 1
ATOM 3082 N N . LEU A 1 424 ? -26.068 -17.211 44.261 1.00 26.71 424 LEU A N 1
ATOM 3083 C CA . LEU A 1 424 ? -25.104 -18.232 44.658 1.00 27.85 424 LEU A CA 1
ATOM 3084 C C . LEU A 1 424 ? -24.691 -19.056 43.448 1.00 27.16 424 LEU A C 1
ATOM 3085 O O . LEU A 1 424 ? -25.535 -19.478 42.654 1.00 26.46 424 LEU A O 1
ATOM 3090 N N . GLY A 1 425 ? -23.389 -19.276 43.306 1.00 25.52 425 GLY A N 1
ATOM 3091 C CA . GLY A 1 425 ? -22.900 -20.063 42.190 1.00 24.06 425 GLY A CA 1
ATOM 3092 C C . GLY A 1 425 ? -22.703 -19.279 40.907 1.00 23.17 425 GLY A C 1
ATOM 3093 O O . GLY A 1 425 ? -22.400 -19.867 39.865 1.00 22.67 425 GLY A O 1
ATOM 3094 N N . HIS A 1 426 ? -22.878 -17.961 40.968 1.00 22.16 426 HIS A N 1
ATOM 3095 C CA . HIS A 1 426 ? -22.705 -17.117 39.786 1.00 21.22 426 HIS A CA 1
ATOM 3096 C C . HIS A 1 426 ? -21.301 -17.323 39.219 1.00 22.03 426 HIS A C 1
ATOM 3097 O O . HIS A 1 426 ? -21.121 -17.395 38.005 1.00 21.39 426 HIS A O 1
ATOM 3104 N N . TRP A 1 427 ? -20.315 -17.421 40.109 1.00 21.23 427 TRP A N 1
ATOM 3105 C CA . TRP A 1 427 ? -18.929 -17.614 39.698 1.00 21.67 427 TRP A CA 1
ATOM 3106 C C . TRP A 1 427 ? -18.741 -18.866 38.832 1.00 21.20 427 TRP A C 1
ATOM 3107 O O . TRP A 1 427 ? -17.926 -18.866 37.910 1.00 20.61 427 TRP A O 1
ATOM 3118 N N . GLN A 1 428 ? -19.494 -19.922 39.125 1.00 22.13 428 GLN A N 1
ATOM 3119 C CA . GLN A 1 428 ? -19.381 -21.169 38.369 1.00 23.83 428 GLN A CA 1
ATOM 3120 C C . GLN A 1 428 ? -20.124 -21.107 37.036 1.00 23.99 428 GLN A C 1
ATOM 3121 O O . GLN A 1 428 ? -19.815 -21.857 36.105 1.00 23.77 428 GLN A O 1
ATOM 3127 N N . LYS A 1 429 ? -21.110 -20.220 36.944 1.00 22.73 429 LYS A N 1
ATOM 3128 C CA . LYS A 1 429 ? -21.839 -20.042 35.692 1.00 23.99 429 LYS A CA 1
ATOM 3129 C C . LYS A 1 429 ? -20.845 -19.372 34.742 1.00 22.83 429 LYS A C 1
ATOM 3130 O O . LYS A 1 429 ? -20.746 -19.735 33.567 1.00 20.94 429 LYS A O 1
ATOM 3136 N N . LEU A 1 430 ? -20.103 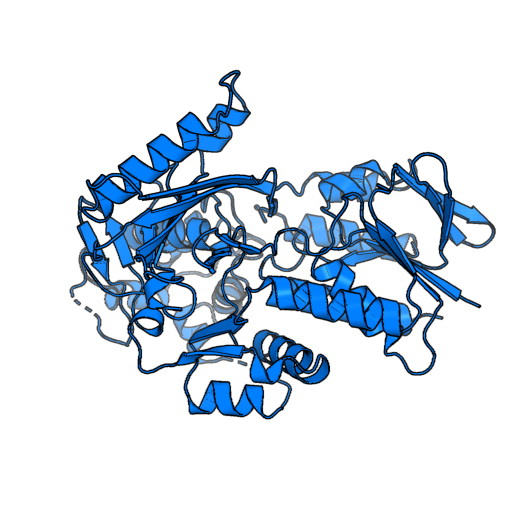-18.397 35.268 1.00 22.32 430 LEU A N 1
ATOM 3137 C CA . LEU A 1 430 ? -19.104 -17.681 34.479 1.00 22.61 430 LEU A CA 1
ATOM 3138 C C . LEU A 1 430 ? -17.949 -18.610 34.116 1.00 24.07 430 LEU A C 1
ATOM 3139 O O . LEU A 1 430 ? -17.451 -18.591 32.988 1.00 22.97 430 LEU A O 1
ATOM 3144 N N . GLU A 1 431 ? -17.517 -19.420 35.076 1.00 23.63 431 GLU A N 1
ATOM 3145 C CA . GLU A 1 431 ? -16.427 -20.347 34.820 1.00 24.54 431 GLU A CA 1
ATOM 3146 C C . GLU A 1 431 ? -16.821 -21.330 33.713 1.00 24.34 431 GLU A C 1
ATOM 3147 O O . GLU A 1 431 ? -16.052 -21.558 32.776 1.00 24.98 431 GLU A O 1
ATOM 3153 N N . SER A 1 432 ? -18.024 -21.892 33.813 1.00 24.70 432 SER A N 1
ATOM 3154 C CA . SER A 1 432 ? -18.512 -22.849 32.815 1.00 26.11 432 SER A CA 1
ATOM 3155 C C . SER A 1 432 ? -18.554 -22.248 31.414 1.00 26.34 432 SER A C 1
ATOM 3156 O O . SER A 1 432 ? -18.113 -22.871 30.448 1.00 24.38 432 SER A O 1
ATOM 3159 N N . ALA A 1 433 ? -19.090 -21.035 31.309 1.00 26.49 433 ALA A N 1
ATOM 3160 C CA . ALA A 1 433 ? -19.182 -20.361 30.020 1.00 26.97 433 ALA A CA 1
ATOM 3161 C C . ALA A 1 433 ? -17.782 -20.130 29.454 1.00 27.51 433 ALA A C 1
ATOM 3162 O O . ALA A 1 433 ? -17.519 -20.411 28.286 1.00 27.50 433 ALA A O 1
ATOM 3164 N N . ARG A 1 434 ? -16.884 -19.632 30.298 1.00 27.89 434 ARG A N 1
ATOM 3165 C CA . ARG A 1 434 ? -15.512 -19.341 29.896 1.00 28.55 434 ARG A CA 1
ATOM 3166 C C . ARG A 1 434 ? -14.757 -20.584 29.409 1.00 29.66 434 ARG A C 1
ATOM 3167 O O . ARG A 1 434 ? -14.040 -20.529 28.409 1.00 29.31 434 ARG A O 1
ATOM 3175 N N . GLN A 1 435 ? -14.924 -21.701 30.107 1.00 29.39 435 GLN A N 1
ATOM 3176 C CA . GLN A 1 435 ? -14.243 -22.927 29.719 1.00 31.88 435 GLN A CA 1
ATOM 3177 C C . GLN A 1 435 ? -14.816 -23.527 28.436 1.00 31.24 435 GLN A C 1
ATOM 3178 O O . GLN A 1 435 ? -14.085 -24.128 27.649 1.00 30.48 435 GLN A O 1
ATOM 3184 N N . PHE A 1 436 ? -16.117 -23.353 28.218 1.00 30.29 436 PHE A N 1
ATOM 3185 C CA . PHE A 1 436 ? -16.749 -23.873 27.013 1.00 28.87 436 PHE A CA 1
ATOM 3186 C C . PHE A 1 436 ? -16.245 -23.072 25.819 1.00 28.77 436 PHE A C 1
ATOM 3187 O O . PHE A 1 436 ? -15.909 -23.636 24.776 1.00 26.65 436 PHE A O 1
ATOM 3195 N N . LEU A 1 437 ? -16.195 -21.752 25.977 1.00 26.36 437 LEU A N 1
ATOM 3196 C CA . LEU A 1 437 ? -15.720 -20.877 24.914 1.00 27.47 437 LEU A CA 1
ATOM 3197 C C . LEU A 1 437 ? -14.297 -21.239 24.490 1.00 28.42 437 LEU A C 1
ATOM 3198 O O . LEU A 1 437 ? -14.026 -21.426 23.298 1.00 27.85 437 LEU A O 1
ATOM 3203 N N . THR A 1 438 ? -13.391 -21.343 25.459 1.00 28.73 438 THR A N 1
ATOM 320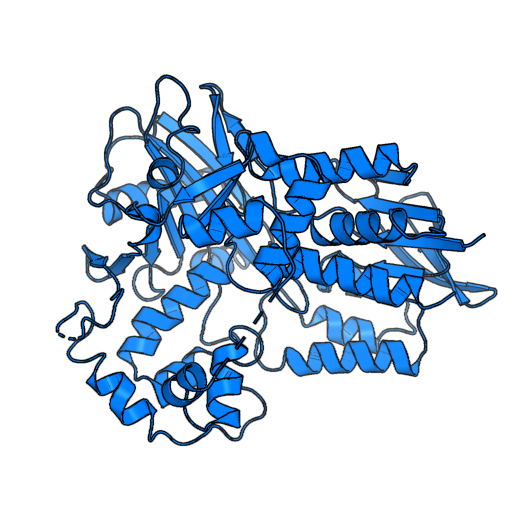4 C CA . THR A 1 438 ? -12.001 -21.673 25.153 1.00 30.86 438 THR A CA 1
ATOM 3205 C C . THR A 1 438 ? -11.817 -23.121 24.687 1.00 30.80 438 THR A C 1
ATOM 3206 O O . THR A 1 438 ? -11.100 -23.377 23.720 1.00 31.50 438 THR A O 1
ATOM 3210 N N . ALA A 1 439 ? -12.470 -24.061 25.361 1.00 30.92 439 ALA A N 1
ATOM 3211 C CA . ALA A 1 439 ? -12.356 -25.474 24.995 1.00 32.25 439 ALA A CA 1
ATOM 3212 C C . ALA A 1 439 ? -12.812 -25.742 23.560 1.00 33.85 439 ALA A C 1
ATOM 3213 O O . ALA A 1 439 ? -12.271 -26.618 22.885 1.00 33.82 439 ALA A O 1
ATOM 3215 N N . HIS A 1 440 ? -13.804 -24.993 23.090 1.00 33.19 440 HIS A N 1
ATOM 3216 C CA . HIS A 1 440 ? -14.298 -25.173 21.730 1.00 34.83 440 HIS A CA 1
ATOM 3217 C C . HIS A 1 440 ? -13.746 -24.106 20.792 1.00 34.95 440 HIS A C 1
ATOM 3218 O O . HIS A 1 440 ? -14.093 -24.056 19.613 1.00 35.44 440 HIS A O 1
ATOM 3225 N N . ARG A 1 441 ? -12.883 -23.253 21.332 1.00 35.03 441 ARG A N 1
ATOM 3226 C CA . ARG A 1 441 ? -12.250 -22.193 20.558 1.00 36.19 441 ARG A CA 1
ATOM 3227 C C . ARG A 1 441 ? -13.255 -21.330 19.790 1.00 36.44 441 ARG A C 1
ATOM 3228 O O . ARG A 1 441 ? -13.005 -20.949 18.645 1.00 35.85 441 ARG A O 1
ATOM 3236 N N . LEU A 1 442 ? -14.387 -21.018 20.417 1.00 34.51 442 LEU A N 1
ATOM 3237 C CA . LEU A 1 442 ? -15.398 -20.197 19.762 1.00 33.85 442 LEU A CA 1
ATOM 3238 C C . LEU A 1 442 ? -14.977 -18.730 19.722 1.00 33.20 442 LEU A C 1
ATOM 3239 O O . LEU A 1 442 ? -14.565 -18.161 20.737 1.00 33.20 442 LEU A O 1
ATOM 3244 N N . PRO A 1 443 ? -15.059 -18.103 18.535 1.00 33.07 443 PRO A N 1
ATOM 3245 C CA . PRO A 1 443 ? -14.698 -16.697 18.312 1.00 31.87 443 PRO A CA 1
ATOM 3246 C C . PRO A 1 443 ? -15.736 -15.757 18.929 1.00 28.98 443 PRO A C 1
ATOM 3247 O O . PRO A 1 443 ? -16.262 -14.882 18.244 1.00 27.51 443 PRO A O 1
ATOM 3251 N N . LEU A 1 444 ? -16.019 -15.939 20.215 1.00 28.08 444 LEU A N 1
ATOM 3252 C CA . LEU A 1 444 ? -17.017 -15.127 20.914 1.00 26.59 444 LEU A CA 1
ATOM 3253 C C . LEU A 1 444 ? -16.502 -14.651 22.269 1.00 26.76 444 LEU A C 1
ATOM 3254 O O . LEU A 1 444 ? -15.960 -15.441 23.037 1.00 25.81 444 LEU A O 1
ATOM 3259 N N . THR A 1 445 ? -16.684 -13.362 22.558 1.00 26.10 445 THR A N 1
ATOM 3260 C CA . THR A 1 445 ? -16.246 -12.781 23.824 1.00 25.95 445 THR A CA 1
ATOM 3261 C C . THR A 1 445 ? -17.434 -12.150 24.549 1.00 25.60 445 THR A C 1
ATOM 3262 O O . THR A 1 445 ? -18.279 -11.498 23.923 1.00 25.42 445 THR A O 1
ATOM 3266 N N . LEU A 1 446 ? -17.491 -12.337 25.865 1.00 23.28 446 LEU A N 1
ATOM 3267 C CA . LEU A 1 446 ? -18.593 -11.813 26.670 1.00 22.69 446 LEU A CA 1
ATOM 3268 C C . LEU A 1 446 ? -18.279 -10.501 27.376 1.00 22.66 446 LEU A C 1
ATOM 3269 O O . LEU A 1 446 ? -17.177 -10.307 27.879 1.00 24.29 446 LEU A O 1
ATOM 3274 N N . ALA A 1 447 ? -19.264 -9.608 27.427 1.00 21.20 447 ALA A N 1
ATOM 3275 C CA . ALA A 1 447 ? -19.085 -8.321 28.093 1.00 19.99 447 ALA A CA 1
ATOM 3276 C C . ALA A 1 447 ? -20.415 -7.786 28.615 1.00 17.02 447 ALA A C 1
ATOM 3277 O O . ALA A 1 447 ? -21.479 -8.212 28.169 1.00 17.23 447 ALA A O 1
ATOM 3279 N N . GLY A 1 448 ? -20.349 -6.855 29.562 1.00 17.57 448 GLY A N 1
ATOM 3280 C CA . GLY A 1 448 ? -21.567 -6.269 30.087 1.00 18.13 448 GLY A CA 1
ATOM 3281 C C . GLY A 1 448 ? -21.939 -6.631 31.506 1.00 18.54 448 GLY A C 1
ATOM 3282 O O . GLY A 1 448 ? -21.323 -7.496 32.131 1.00 17.74 448 GLY A O 1
ATOM 3283 N N . ALA A 1 449 ? -22.989 -5.974 31.992 1.00 16.49 449 ALA A N 1
ATOM 3284 C CA . ALA A 1 449 ? -23.493 -6.145 33.356 1.00 17.09 449 ALA A CA 1
ATOM 3285 C C . ALA A 1 449 ? -23.884 -7.548 33.806 1.00 16.13 449 ALA A C 1
ATOM 3286 O O . ALA A 1 449 ? -23.998 -7.797 35.003 1.00 15.89 449 ALA A O 1
ATOM 3288 N N . SER A 1 450 ? -24.110 -8.464 32.871 1.00 14.63 450 SER A N 1
ATOM 3289 C CA . SER A 1 450 ? -24.506 -9.814 33.252 1.00 17.54 450 SER A CA 1
ATOM 3290 C C . SER A 1 450 ? -23.369 -10.635 33.849 1.00 17.55 450 SER A C 1
ATOM 3291 O O . SER A 1 450 ? -23.612 -11.663 34.485 1.00 16.86 450 SER A O 1
ATOM 3294 N N . TYR A 1 451 ? -22.138 -10.168 33.684 1.00 16.88 451 TYR A N 1
ATOM 3295 C CA . TYR A 1 451 ? -21.002 -10.955 34.134 1.00 18.71 451 TYR A CA 1
ATOM 3296 C C . TYR A 1 451 ? -20.123 -10.492 35.293 1.00 20.27 451 TYR A C 1
ATOM 3297 O O . TYR A 1 451 ? -20.249 -11.005 36.402 1.00 21.05 451 TYR A O 1
ATOM 3306 N N . GLU A 1 452 ? -19.240 -9.528 35.039 1.00 20.62 452 GLU A N 1
ATOM 3307 C CA . GLU A 1 452 ? -18.290 -9.076 36.061 1.00 23.36 452 GLU A CA 1
ATOM 3308 C C . GLU A 1 452 ? -18.567 -7.784 36.819 1.00 21.79 452 GLU A C 1
ATOM 3309 O O . GLU A 1 452 ? -17.630 -7.159 37.316 1.00 22.68 452 GLU A O 1
ATOM 3315 N N . GLY A 1 453 ? -19.828 -7.381 36.916 1.00 20.58 453 GLY A N 1
ATOM 3316 C CA . GLY A 1 453 ? -20.146 -6.159 37.635 1.00 19.60 453 GLY A CA 1
ATOM 3317 C C . GLY A 1 453 ? -21.227 -5.377 36.917 1.00 19.54 453 GLY A C 1
ATOM 3318 O O . GLY A 1 453 ? -21.216 -5.301 35.685 1.00 19.02 453 GLY A O 1
ATOM 3319 N N . VAL A 1 454 ? -22.150 -4.787 37.676 1.00 19.26 454 VAL A N 1
ATOM 3320 C CA . VAL A 1 454 ? -23.251 -4.028 37.079 1.00 17.91 454 VAL A CA 1
ATOM 3321 C C . VAL A 1 454 ? -23.019 -2.523 36.967 1.00 18.57 454 VAL A C 1
ATOM 3322 O O . VAL A 1 454 ? -23.699 -1.848 36.186 1.00 17.53 454 VAL A O 1
ATOM 3326 N N . ALA A 1 455 ? -22.081 -1.989 37.745 1.00 17.55 455 ALA A N 1
ATOM 3327 C CA . ALA A 1 455 ? -21.813 -0.549 37.714 1.00 18.97 455 ALA A CA 1
ATOM 3328 C C . ALA A 1 455 ? -21.328 -0.093 36.341 1.00 17.17 455 ALA A C 1
ATOM 3329 O O . ALA A 1 455 ? -20.671 -0.847 35.632 1.00 17.86 455 ALA A O 1
ATOM 3331 N N . VAL A 1 456 ? -21.657 1.141 35.970 1.00 15.91 456 VAL A N 1
ATOM 3332 C CA . VAL A 1 456 ? -21.218 1.677 34.688 1.00 15.76 456 VAL A CA 1
ATOM 3333 C C . VAL A 1 456 ? -19.686 1.575 34.565 1.00 17.16 456 VAL A C 1
ATOM 3334 O O . VAL A 1 456 ? -19.172 1.218 33.506 1.00 16.63 456 VAL A O 1
ATOM 3338 N N . ASN A 1 457 ? -18.958 1.873 35.641 1.00 17.08 457 ASN A N 1
ATOM 3339 C CA . ASN A 1 457 ? -17.492 1.760 35.591 1.00 18.77 457 ASN A CA 1
ATOM 3340 C C . ASN A 1 457 ? -17.084 0.335 35.187 1.00 20.06 457 ASN A C 1
ATOM 3341 O O . ASN A 1 457 ? -16.165 0.148 34.379 1.00 17.54 457 ASN A O 1
ATOM 3346 N N . ASP A 1 458 ? -17.759 -0.661 35.763 1.00 17.73 458 ASP A N 1
ATOM 3347 C CA . ASP A 1 458 ? -17.470 -2.064 35.457 1.00 19.83 458 ASP A CA 1
ATOM 3348 C C . ASP A 1 458 ? -17.812 -2.412 34.014 1.00 19.01 458 ASP A C 1
ATOM 3349 O O . ASP A 1 458 ? -17.064 -3.119 33.336 1.00 17.08 458 ASP A O 1
ATOM 3354 N N . CYS A 1 459 ? -18.965 -1.936 33.551 1.00 17.36 459 CYS A N 1
ATOM 3355 C CA . CYS A 1 459 ? -19.404 -2.233 32.192 1.00 17.41 459 CYS A CA 1
ATOM 3356 C C . CYS A 1 459 ? -18.457 -1.662 31.145 1.00 18.19 459 CYS A C 1
ATOM 3357 O O . CYS A 1 459 ? -18.157 -2.318 30.133 1.00 19.55 459 CYS A O 1
ATOM 3360 N N . ILE A 1 460 ? -17.992 -0.442 31.385 1.00 16.99 460 ILE A N 1
ATOM 3361 C CA . ILE A 1 460 ? -17.062 0.202 30.469 1.00 18.88 460 ILE A CA 1
ATOM 3362 C C . ILE A 1 460 ? -15.778 -0.635 30.448 1.00 19.68 460 ILE A C 1
ATOM 3363 O O . ILE A 1 460 ? -15.250 -0.954 29.382 1.00 20.38 460 ILE A O 1
ATOM 3368 N N . GLU A 1 461 ? -15.299 -1.014 31.626 1.00 20.50 461 GLU A N 1
ATOM 3369 C CA . GLU A 1 461 ? -14.083 -1.821 31.710 1.00 21.36 461 GLU A CA 1
ATOM 3370 C C . GLU A 1 461 ? -14.266 -3.188 31.041 1.00 22.43 461 GLU A C 1
ATOM 3371 O O . GLU A 1 461 ? -13.334 -3.700 30.414 1.00 21.88 461 GLU A O 1
ATOM 3377 N N . SER A 1 462 ? -15.451 -3.788 31.151 1.00 20.62 462 SER A N 1
ATOM 3378 C CA . SER A 1 462 ? -15.651 -5.087 30.507 1.00 21.99 462 SER A CA 1
ATOM 3379 C C . SER A 1 462 ? -15.621 -4.920 28.992 1.00 20.78 462 SER A C 1
ATOM 3380 O O . SER A 1 462 ? -15.203 -5.824 28.265 1.00 22.08 462 SER A O 1
ATOM 3383 N N . GLY A 1 463 ? -16.066 -3.762 28.512 1.00 21.68 463 GLY A N 1
ATOM 3384 C CA . GLY A 1 463 ? -16.047 -3.508 27.082 1.00 21.58 463 GLY A CA 1
ATOM 3385 C C . GLY A 1 463 ? -14.610 -3.333 26.607 1.00 23.21 463 GLY A C 1
ATOM 3386 O O . GLY A 1 463 ? -14.219 -3.865 25.566 1.00 22.71 463 GLY A O 1
ATOM 3387 N N . ARG A 1 464 ? -13.821 -2.585 27.375 1.00 22.03 464 ARG A N 1
ATOM 3388 C CA . ARG A 1 464 ? -12.421 -2.349 27.042 1.00 24.51 464 ARG A CA 1
ATOM 3389 C C . ARG A 1 464 ? -11.651 -3.668 27.040 1.00 24.83 464 ARG A C 1
ATOM 3390 O O . ARG A 1 464 ? -10.847 -3.923 26.143 1.00 24.85 464 ARG A O 1
ATOM 3398 N N . GLN A 1 465 ? -11.899 -4.506 28.042 1.00 24.60 465 GLN A N 1
ATOM 3399 C CA . GLN A 1 465 ? -11.210 -5.793 28.129 1.00 26.07 465 GLN A CA 1
ATOM 3400 C C . GLN A 1 465 ? -11.561 -6.702 26.955 1.00 25.87 465 GLN A C 1
ATOM 3401 O O . GLN A 1 465 ? -10.709 -7.444 26.460 1.00 24.23 465 GLN A O 1
ATOM 3407 N N . ALA A 1 466 ? -12.809 -6.641 26.496 1.00 24.15 466 ALA A N 1
ATOM 3408 C CA . ALA A 1 466 ? -13.224 -7.468 25.364 1.00 25.00 466 ALA A CA 1
ATOM 3409 C C . ALA A 1 466 ? -12.491 -6.996 24.107 1.00 25.98 466 ALA A C 1
ATOM 3410 O O . ALA A 1 466 ? -12.059 -7.805 23.279 1.00 24.39 466 ALA A O 1
ATOM 3412 N N . ALA A 1 467 ? -12.359 -5.680 23.971 1.00 25.41 467 ALA A N 1
ATOM 3413 C CA . ALA A 1 467 ? -11.679 -5.097 22.823 1.00 27.91 467 ALA A CA 1
ATOM 3414 C C . ALA A 1 467 ? -10.217 -5.539 22.813 1.00 29.55 467 ALA A C 1
ATOM 3415 O O . ALA A 1 467 ? -9.692 -5.945 21.778 1.00 30.66 467 ALA A O 1
ATOM 3417 N N . VAL A 1 468 ? -9.567 -5.459 23.970 1.00 30.66 468 VAL A N 1
ATOM 3418 C CA . VAL A 1 468 ? -8.164 -5.854 24.089 1.00 32.00 468 VAL A CA 1
ATOM 3419 C C . VAL A 1 468 ? -7.940 -7.316 23.707 1.00 33.48 468 VAL A C 1
ATOM 3420 O O . VAL A 1 468 ? -7.036 -7.630 22.929 1.00 32.76 468 VAL A O 1
ATOM 3424 N N . SER A 1 469 ? -8.759 -8.211 24.251 1.00 33.19 469 SER A N 1
ATOM 3425 C CA . SER A 1 469 ? -8.614 -9.630 23.953 1.00 35.16 469 SER A CA 1
ATOM 3426 C C . SER A 1 469 ? -8.855 -9.933 22.473 1.00 34.70 469 SER A C 1
ATOM 3427 O O . SER A 1 469 ? -8.183 -10.784 21.892 1.00 34.94 469 SER A O 1
ATOM 3430 N N . VAL A 1 470 ? -9.806 -9.230 21.862 1.00 33.93 470 VAL A N 1
ATOM 3431 C CA . VAL A 1 470 ? -10.122 -9.447 20.454 1.00 34.34 470 VAL A CA 1
ATOM 3432 C C . VAL A 1 470 ? -9.049 -8.889 19.516 1.00 36.55 470 VAL A C 1
ATOM 3433 O O . VAL A 1 470 ? -8.771 -9.481 18.473 1.00 37.15 470 VAL A O 1
ATOM 3437 N N . LEU A 1 471 ? -8.451 -7.757 19.887 1.00 37.57 471 LEU A N 1
ATOM 3438 C CA . LEU A 1 471 ? -7.403 -7.142 19.074 1.00 40.18 471 LEU A CA 1
ATOM 3439 C C . LEU A 1 471 ? -6.122 -7.977 19.131 1.00 43.78 471 LEU A C 1
ATOM 3440 O O . LEU A 1 471 ? -5.385 -8.070 18.145 1.00 43.89 471 LEU A O 1
ATOM 3445 N N . GLY A 1 472 ? -5.863 -8.579 20.288 1.00 46.62 472 GLY A N 1
ATOM 3446 C CA . GLY A 1 472 ? -4.682 -9.407 20.444 1.00 52.35 472 GLY A CA 1
ATOM 3447 C C . GLY A 1 472 ? -4.687 -10.555 19.452 1.00 56.18 472 GLY A C 1
ATOM 3448 O O . GLY A 1 472 ? -3.634 -10.971 18.966 1.00 56.83 472 GLY A O 1
ATOM 3449 N N . THR A 1 473 ? -5.880 -11.067 19.155 1.00 59.30 473 THR A N 1
ATOM 3450 C CA . THR A 1 473 ? -6.041 -12.166 18.206 1.00 62.41 473 THR A CA 1
ATOM 3451 C C . THR A 1 473 ? -6.280 -11.614 16.802 1.00 63.94 473 THR A C 1
ATOM 3452 O O . THR A 1 473 ? -7.095 -10.712 16.611 1.00 64.74 473 THR A O 1
ATOM 3456 N N . GLU A 1 474 ? -5.567 -12.161 15.823 1.00 65.79 474 GLU A N 1
ATOM 3457 C CA . GLU A 1 474 ? -5.703 -11.720 14.439 1.00 66.67 474 GLU A CA 1
ATOM 3458 C C . GLU A 1 474 ? -4.998 -12.693 13.499 1.00 67.49 474 GLU A C 1
ATOM 3459 O O . GLU A 1 474 ? -4.089 -12.252 12.760 1.00 67.72 474 GLU A O 1
#

CATH classification: 3.50.50.60